Protein AF-A0A6J5US35-F1 (afdb_monomer)

Sequence (450 aa):
MEDTLLTSQGQTNTIWAGNILNIHDVPNIWHIPLLLRNQNAHHSILQQLNLLSIAMPPELRDWTKMAETYDNLTNSVRIAMVGKYVGFTDSYLSVVKALLHACVACSLKPSIDWIAASDLEDDSAKLTPEAHAAAWETLKNSACVLVPGGFGDRGVKGMILAAKYARENNVPYLGICLGMQISVIEFARSVWSLERADSTEFDEHTPNPVVVFMPEGSRTHMGRTMRLGCRRTLFQTPDCITSKLYHNSEYVDERHRHRYEVNPDVIGILEEAGLKFVGKDDSGRRMEILELPSHPFYIGVQFHPEFKSRPGKPSALFLGLILAATGQLETYLDQHPNTTRDINEVHGGGCSTVQFEDGENGSLIEGQLTLKVILIIIAMMMMTSKALEKVGDNPQFHHEASSEDTAFSCPRQCPTQQLPCSTTPIRMMMMTITINSFLDIFIIISIVNN

pLDDT: mean 75.76, std 27.58, range [21.45, 98.94]

Structure (mmCIF, N/CA/C/O backbone):
data_AF-A0A6J5US35-F1
#
_entry.id   AF-A0A6J5US35-F1
#
loop_
_atom_site.group_PDB
_atom_site.id
_atom_site.type_symbol
_atom_site.label_atom_id
_atom_site.label_alt_id
_atom_site.label_comp_id
_atom_site.label_asym_id
_atom_site.label_entity_id
_atom_site.label_seq_id
_atom_site.pdbx_PDB_ins_code
_atom_site.Cartn_x
_atom_site.Cartn_y
_atom_site.Cartn_z
_atom_site.occupancy
_atom_site.B_iso_or_equiv
_atom_site.auth_seq_id
_atom_site.auth_comp_id
_atom_site.auth_asym_id
_atom_site.auth_atom_id
_atom_site.pdbx_PDB_model_num
ATOM 1 N N . MET A 1 1 ? 40.992 -0.095 -33.911 1.00 35.97 1 MET A N 1
ATOM 2 C CA . MET A 1 1 ? 40.989 -0.934 -32.698 1.00 35.97 1 MET A CA 1
ATOM 3 C C . MET A 1 1 ? 42.126 -0.416 -31.853 1.00 35.97 1 MET A C 1
ATOM 5 O O . MET A 1 1 ? 43.268 -0.723 -32.157 1.00 35.97 1 MET A O 1
ATOM 9 N N . GLU A 1 2 ? 41.816 0.473 -30.918 1.00 38.66 2 GLU A N 1
ATOM 10 C CA . GLU A 1 2 ? 42.794 1.046 -29.995 1.00 38.66 2 GLU A CA 1
ATOM 11 C C . GLU A 1 2 ? 42.376 0.623 -28.590 1.00 38.66 2 GLU A C 1
ATOM 13 O O . GLU A 1 2 ? 41.254 0.903 -28.159 1.00 38.66 2 GLU A O 1
ATOM 18 N N . ASP A 1 3 ? 43.257 -0.099 -27.902 1.00 43.53 3 ASP A N 1
ATOM 19 C CA . ASP A 1 3 ? 43.088 -0.386 -26.483 1.00 43.53 3 ASP A CA 1
ATOM 20 C C . ASP A 1 3 ? 43.267 0.917 -25.706 1.00 43.53 3 ASP A C 1
ATOM 22 O O . ASP A 1 3 ? 44.240 1.646 -25.907 1.00 43.53 3 ASP A O 1
ATOM 26 N N . THR A 1 4 ? 42.321 1.236 -24.824 1.00 49.06 4 THR A N 1
ATOM 27 C CA . THR A 1 4 ? 42.401 2.458 -24.021 1.00 49.06 4 THR A CA 1
ATOM 28 C C . THR A 1 4 ? 42.999 2.111 -22.668 1.00 49.06 4 THR A C 1
ATOM 30 O O . THR A 1 4 ? 42.401 1.385 -21.875 1.00 49.06 4 THR A O 1
ATOM 33 N N . LEU A 1 5 ? 44.190 2.640 -22.390 1.00 47.94 5 LEU A N 1
ATOM 34 C CA . LEU A 1 5 ? 44.811 2.531 -21.074 1.00 47.94 5 LEU A CA 1
ATOM 35 C C . LEU A 1 5 ? 44.010 3.356 -20.061 1.00 47.94 5 LEU A C 1
ATOM 37 O O . LEU A 1 5 ? 44.115 4.581 -20.025 1.00 47.94 5 LEU A O 1
ATOM 41 N N . LEU A 1 6 ? 43.227 2.675 -19.223 1.00 50.19 6 LEU A N 1
ATOM 42 C CA . LEU A 1 6 ? 42.591 3.279 -18.058 1.00 50.19 6 LEU A CA 1
ATOM 43 C C . LEU A 1 6 ? 43.463 3.078 -16.817 1.00 50.19 6 LEU A C 1
ATOM 45 O O . LEU A 1 6 ? 43.658 1.962 -16.336 1.00 50.19 6 LEU A O 1
ATOM 49 N N . THR A 1 7 ? 43.965 4.188 -16.282 1.00 44.38 7 THR A N 1
ATOM 50 C CA . THR A 1 7 ? 44.713 4.238 -15.025 1.00 44.38 7 THR A CA 1
ATOM 51 C C . THR A 1 7 ? 43.779 4.620 -13.881 1.00 44.38 7 THR A C 1
ATOM 53 O O . THR A 1 7 ? 43.407 5.782 -13.736 1.00 44.38 7 THR A O 1
ATOM 56 N N . SER A 1 8 ? 43.451 3.663 -13.012 1.00 44.19 8 SER A N 1
ATOM 57 C CA . SER A 1 8 ? 42.779 3.932 -11.735 1.00 44.19 8 SER A CA 1
ATOM 58 C C . SER A 1 8 ? 43.584 3.331 -10.585 1.00 44.19 8 SER A C 1
ATOM 60 O O . SER A 1 8 ? 43.904 2.146 -10.612 1.00 44.19 8 SER A O 1
ATOM 62 N N . GLN A 1 9 ? 43.912 4.144 -9.576 1.00 37.94 9 GLN A N 1
ATOM 63 C CA . GLN A 1 9 ? 44.586 3.717 -8.336 1.00 37.94 9 GLN A CA 1
ATOM 64 C C . GLN A 1 9 ? 45.870 2.876 -8.533 1.00 37.94 9 GLN A C 1
ATOM 66 O O . GLN A 1 9 ? 46.110 1.901 -7.828 1.00 37.94 9 GLN A O 1
ATOM 71 N N . GLY A 1 10 ? 46.731 3.268 -9.478 1.00 42.53 10 GLY A N 1
ATOM 72 C CA . GLY A 1 10 ? 48.079 2.696 -9.616 1.00 42.53 10 GLY A CA 1
ATOM 73 C C . GLY A 1 10 ? 48.163 1.311 -10.268 1.00 42.53 10 GLY A C 1
ATOM 74 O O . GLY A 1 10 ? 49.270 0.805 -10.433 1.00 42.53 10 GLY A O 1
ATOM 75 N N . GLN A 1 11 ? 47.042 0.723 -10.694 1.00 42.03 11 GLN A N 1
ATOM 76 C CA . GLN A 1 11 ? 47.032 -0.445 -11.577 1.00 42.03 11 GLN A CA 1
ATOM 77 C C . GLN A 1 11 ? 46.700 -0.024 -13.013 1.00 42.03 11 GLN A C 1
ATOM 79 O O . GLN A 1 11 ? 45.690 0.632 -13.271 1.00 42.03 11 GLN A O 1
ATOM 84 N N . THR A 1 12 ? 47.564 -0.405 -13.954 1.00 48.97 12 THR A N 1
ATOM 85 C CA . THR A 1 12 ? 47.324 -0.288 -15.397 1.00 48.97 12 THR A CA 1
ATOM 86 C C . THR A 1 12 ? 46.662 -1.565 -15.897 1.00 48.97 12 THR A C 1
ATOM 88 O O . THR A 1 12 ? 47.347 -2.563 -16.123 1.00 48.97 12 THR A O 1
ATOM 91 N N . ASN A 1 13 ? 45.345 -1.533 -16.091 1.00 55.00 13 ASN A N 1
ATOM 92 C CA . ASN A 1 13 ? 44.618 -2.630 -16.723 1.00 55.00 13 ASN A CA 1
ATOM 93 C C . ASN A 1 13 ? 44.369 -2.282 -18.198 1.00 55.00 13 ASN A C 1
ATOM 95 O O . ASN A 1 13 ? 43.709 -1.289 -18.503 1.00 55.00 13 ASN A O 1
ATOM 99 N N . THR A 1 14 ? 44.905 -3.088 -19.119 1.00 61.53 14 THR A N 1
ATOM 100 C CA . THR A 1 14 ? 44.643 -2.942 -20.559 1.00 61.53 14 THR A CA 1
ATOM 101 C C . THR A 1 14 ? 43.224 -3.405 -20.853 1.00 61.53 14 THR A C 1
ATOM 103 O O . THR A 1 14 ? 42.916 -4.587 -20.706 1.00 61.53 14 THR A O 1
ATOM 106 N N . ILE A 1 15 ? 42.349 -2.476 -21.235 1.00 66.81 15 ILE A N 1
ATOM 107 C CA . ILE A 1 15 ? 40.927 -2.746 -21.453 1.00 66.81 15 ILE A CA 1
ATOM 108 C C . ILE A 1 15 ? 40.530 -2.217 -22.827 1.00 66.81 15 ILE A C 1
ATOM 110 O O . ILE A 1 15 ? 40.882 -1.105 -23.226 1.00 66.81 15 ILE A O 1
ATOM 114 N N . TRP A 1 16 ? 39.777 -3.039 -23.553 1.00 70.69 16 TRP A N 1
ATOM 115 C CA . TRP A 1 16 ? 39.231 -2.672 -24.851 1.00 70.69 16 TRP A CA 1
ATOM 116 C C . TRP A 1 16 ? 38.322 -1.453 -24.710 1.00 70.69 16 TRP A C 1
ATOM 118 O O . TRP A 1 16 ? 37.418 -1.451 -23.876 1.00 70.69 16 TRP A O 1
ATOM 128 N N . ALA A 1 17 ? 38.513 -0.439 -25.559 1.00 74.31 17 ALA A N 1
ATOM 129 C CA . ALA A 1 17 ? 37.742 0.806 -25.492 1.00 74.31 17 ALA A CA 1
ATOM 130 C C . ALA A 1 17 ? 36.216 0.569 -25.516 1.00 74.31 17 ALA A C 1
ATOM 132 O O . ALA A 1 17 ? 35.469 1.218 -24.792 1.00 74.31 17 ALA A O 1
ATOM 133 N N . GLY A 1 18 ? 35.760 -0.424 -26.292 1.00 73.06 18 GLY A N 1
ATOM 134 C CA . GLY A 1 18 ? 34.351 -0.834 -26.381 1.00 73.06 18 GLY A CA 1
ATOM 135 C C . GLY A 1 18 ? 33.775 -1.526 -25.135 1.00 73.06 18 GLY A C 1
ATOM 136 O O . GLY A 1 18 ? 32.575 -1.795 -25.101 1.00 73.06 18 GLY A O 1
ATOM 137 N N . ASN A 1 19 ? 34.591 -1.808 -24.114 1.00 78.06 19 ASN A N 1
ATOM 138 C CA . ASN A 1 19 ? 34.159 -2.337 -22.814 1.00 78.06 19 ASN A CA 1
ATOM 139 C C . ASN A 1 19 ? 34.068 -1.239 -21.729 1.00 78.06 19 ASN A C 1
ATOM 141 O O . ASN A 1 19 ? 33.775 -1.544 -20.569 1.00 78.06 19 ASN A O 1
ATOM 145 N N . ILE A 1 20 ? 34.333 0.024 -22.082 1.00 81.81 20 ILE A N 1
ATOM 146 C CA . ILE A 1 20 ? 34.208 1.182 -21.191 1.00 81.81 20 ILE A CA 1
ATOM 147 C C . ILE A 1 20 ? 32.837 1.819 -21.436 1.00 81.81 20 ILE A C 1
ATOM 149 O O . ILE A 1 20 ? 32.570 2.338 -22.517 1.00 81.81 20 ILE A O 1
ATOM 153 N N . LEU A 1 21 ? 31.964 1.778 -20.431 1.00 81.06 21 LEU A N 1
ATOM 154 C CA . LEU A 1 21 ? 30.605 2.314 -20.493 1.00 81.06 21 LEU A CA 1
ATOM 155 C C . LEU A 1 21 ? 30.499 3.569 -19.622 1.00 81.06 21 LEU A C 1
ATOM 157 O O . LEU A 1 21 ? 30.818 3.534 -18.434 1.00 81.06 21 LEU A O 1
ATOM 161 N N . ASN A 1 22 ? 30.027 4.670 -20.200 1.00 84.12 22 ASN A N 1
ATOM 162 C CA . ASN A 1 22 ? 29.741 5.916 -19.497 1.00 84.12 22 ASN A CA 1
ATOM 163 C C . ASN A 1 22 ? 28.271 5.927 -19.052 1.00 84.12 22 ASN A C 1
ATOM 165 O O . ASN A 1 22 ? 27.361 5.906 -19.885 1.00 84.12 22 ASN A O 1
ATOM 169 N N . ILE A 1 23 ? 28.035 5.951 -17.742 1.00 85.19 23 ILE A N 1
ATOM 170 C CA . ILE A 1 23 ? 26.695 6.055 -17.165 1.00 85.19 23 ILE A CA 1
ATOM 171 C C . ILE A 1 23 ? 26.593 7.394 -16.436 1.00 85.19 23 ILE A C 1
ATOM 173 O O . ILE A 1 23 ? 27.229 7.599 -15.404 1.00 85.19 23 ILE A O 1
ATOM 177 N N . HIS A 1 24 ? 25.795 8.295 -17.001 1.00 84.75 24 HIS A N 1
ATOM 178 C CA . HIS A 1 24 ? 25.421 9.575 -16.406 1.00 84.75 24 HIS A CA 1
ATOM 179 C C . HIS A 1 24 ? 24.017 9.493 -15.799 1.00 84.75 24 HIS A C 1
ATOM 181 O O . HIS A 1 24 ? 23.247 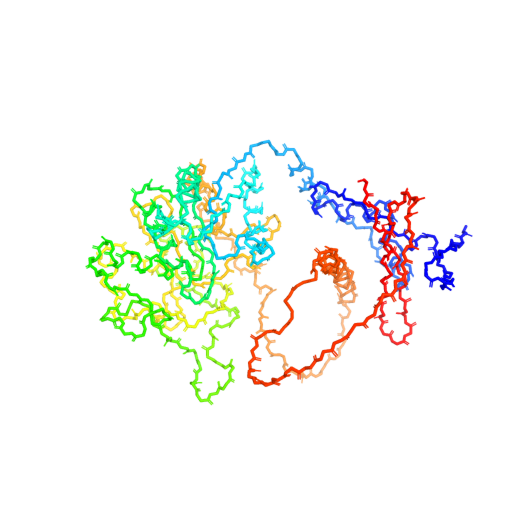8.578 -16.111 1.00 84.75 24 HIS A O 1
ATOM 187 N N . ASP A 1 25 ? 23.675 10.473 -14.966 1.00 84.81 25 ASP A N 1
ATOM 188 C CA . ASP A 1 25 ? 22.345 10.581 -14.373 1.00 84.81 25 ASP A CA 1
ATOM 189 C C . ASP A 1 25 ? 21.269 10.785 -15.447 1.00 84.81 25 ASP A C 1
ATOM 191 O O . ASP A 1 25 ? 21.336 11.697 -16.272 1.00 84.81 25 ASP A O 1
ATOM 195 N N . VAL A 1 26 ? 20.257 9.916 -15.431 1.00 85.88 26 VAL A N 1
ATOM 196 C CA . VAL A 1 26 ? 19.133 9.935 -16.375 1.00 85.88 26 VAL A CA 1
ATOM 197 C C . VAL A 1 26 ? 17.841 10.394 -15.686 1.00 85.88 26 VAL A C 1
ATOM 199 O O . VAL A 1 26 ? 17.637 10.062 -14.516 1.00 85.88 26 VAL A O 1
ATOM 202 N N . PRO A 1 27 ? 16.910 11.074 -16.392 1.00 83.62 27 PRO A N 1
ATOM 203 C CA . PRO A 1 27 ? 15.673 11.597 -15.791 1.00 83.62 27 PRO A CA 1
ATOM 204 C C . PRO A 1 27 ? 14.803 10.535 -15.106 1.00 83.62 27 PRO A C 1
ATOM 206 O O . PRO A 1 27 ? 14.082 10.820 -14.149 1.00 83.62 27 PRO A O 1
ATOM 209 N N . ASN A 1 28 ? 14.861 9.295 -15.598 1.00 85.62 28 ASN A N 1
ATOM 210 C CA . ASN A 1 28 ? 14.192 8.149 -15.004 1.00 85.62 28 ASN A CA 1
ATOM 211 C C . ASN A 1 28 ? 14.919 6.834 -15.350 1.00 85.62 28 ASN A C 1
ATOM 213 O O . ASN A 1 28 ? 15.593 6.723 -16.373 1.00 85.62 28 ASN A O 1
ATOM 217 N N . ILE A 1 29 ? 14.756 5.811 -14.504 1.00 85.88 29 ILE A N 1
ATOM 218 C CA . ILE A 1 29 ? 15.486 4.531 -14.608 1.00 85.88 29 ILE A CA 1
ATOM 219 C C . ILE A 1 29 ? 15.207 3.747 -15.906 1.00 85.88 29 ILE A C 1
ATOM 221 O O . ILE A 1 29 ? 16.006 2.891 -16.287 1.00 85.88 29 ILE A O 1
ATOM 225 N N . TRP A 1 30 ? 14.108 4.030 -16.612 1.00 89.19 30 TRP A N 1
ATOM 226 C CA . TRP A 1 30 ? 13.753 3.344 -17.858 1.00 89.19 30 TRP A CA 1
ATOM 227 C C . TRP A 1 30 ? 14.603 3.797 -19.058 1.00 89.19 30 TRP A C 1
ATOM 229 O O . TRP A 1 30 ? 14.647 3.091 -20.064 1.00 89.19 30 TRP A O 1
ATOM 239 N N . HIS A 1 31 ? 15.375 4.882 -18.920 1.00 89.69 31 HIS A N 1
ATOM 240 C CA . HIS A 1 31 ? 16.415 5.273 -19.882 1.00 89.69 31 HIS A CA 1
ATOM 241 C C . HIS A 1 31 ? 17.676 4.401 -19.838 1.00 89.69 31 HIS A C 1
ATOM 243 O O . HIS A 1 31 ? 18.391 4.333 -20.837 1.00 89.69 31 HIS A O 1
ATOM 249 N N . ILE A 1 32 ? 17.967 3.705 -18.730 1.00 89.62 32 ILE A N 1
ATOM 250 C CA . ILE A 1 32 ? 19.232 2.957 -18.569 1.00 89.62 32 ILE A CA 1
ATOM 251 C C . ILE A 1 32 ? 19.455 1.906 -19.681 1.00 89.62 32 ILE A C 1
ATOM 253 O O . ILE A 1 32 ? 20.545 1.891 -20.259 1.00 89.62 32 ILE A O 1
ATOM 257 N N . PRO A 1 33 ? 18.467 1.075 -20.083 1.00 88.69 33 PRO A N 1
ATOM 258 C CA . PRO A 1 33 ? 18.641 0.159 -21.216 1.00 88.69 33 PRO A CA 1
ATOM 259 C C . PRO A 1 33 ? 18.901 0.868 -22.553 1.00 88.69 33 PRO A C 1
ATOM 261 O O . PRO A 1 33 ? 19.634 0.343 -23.392 1.00 88.69 33 PRO A O 1
ATOM 264 N N . LEU A 1 34 ? 18.344 2.067 -22.752 1.00 89.25 34 LEU A N 1
ATOM 265 C CA . LEU A 1 34 ? 18.547 2.869 -23.963 1.00 89.25 34 LEU A CA 1
ATOM 266 C C . LEU A 1 34 ? 19.975 3.427 -24.007 1.00 89.25 34 LEU A C 1
ATOM 268 O O . LEU A 1 34 ? 20.646 3.317 -25.032 1.00 89.25 34 LEU A O 1
ATOM 272 N N . LEU A 1 35 ? 20.461 3.946 -22.876 1.00 90.19 35 LEU A N 1
ATOM 273 C CA . LEU A 1 35 ? 21.828 4.437 -22.699 1.00 90.19 35 LEU A CA 1
ATOM 274 C C . LEU A 1 35 ? 22.873 3.331 -22.931 1.00 90.19 35 LEU A C 1
ATOM 276 O O . LEU A 1 35 ? 23.869 3.553 -23.622 1.00 90.19 35 LEU A O 1
ATOM 280 N N . LEU A 1 36 ? 22.619 2.124 -22.414 1.00 88.94 36 LEU A N 1
ATOM 281 C CA . LEU A 1 36 ? 23.463 0.942 -22.630 1.00 88.94 36 LEU A CA 1
ATOM 282 C C . LEU A 1 36 ? 23.429 0.456 -24.089 1.00 88.94 36 LEU A C 1
ATOM 284 O O . LEU A 1 36 ? 24.468 0.092 -24.645 1.00 88.94 36 LEU A O 1
ATOM 288 N N . ARG A 1 37 ? 22.258 0.474 -24.745 1.00 87.75 37 ARG A N 1
ATOM 289 C CA . ARG A 1 37 ? 22.141 0.151 -26.178 1.00 87.75 37 ARG A CA 1
ATOM 290 C C . ARG A 1 37 ? 22.945 1.131 -27.028 1.00 87.75 37 ARG A C 1
ATOM 292 O O . ARG A 1 37 ? 23.696 0.683 -27.887 1.00 87.75 37 ARG A O 1
ATOM 299 N N . ASN A 1 38 ? 22.805 2.434 -26.781 1.00 89.38 38 ASN A N 1
ATOM 300 C CA . ASN A 1 38 ? 23.451 3.489 -27.568 1.00 89.38 38 ASN A CA 1
ATOM 301 C C . ASN A 1 38 ? 24.992 3.437 -27.493 1.00 89.38 38 ASN A C 1
ATOM 303 O O . ASN A 1 38 ? 25.661 3.905 -28.407 1.00 89.38 38 ASN A O 1
ATOM 307 N N . GLN A 1 39 ? 25.549 2.829 -26.441 1.00 88.12 39 GLN A N 1
ATOM 308 C CA . GLN A 1 39 ? 26.989 2.584 -26.270 1.00 88.12 39 GLN A CA 1
ATOM 309 C C . GLN A 1 39 ? 27.431 1.181 -26.715 1.00 88.12 39 GLN A C 1
ATOM 311 O O . GLN A 1 39 ? 28.538 0.752 -26.410 1.00 88.12 39 GLN A O 1
ATOM 316 N N . ASN A 1 40 ? 26.571 0.439 -27.420 1.00 87.12 40 ASN A N 1
ATOM 317 C CA . ASN A 1 40 ? 26.832 -0.923 -27.891 1.00 87.12 40 ASN A CA 1
ATOM 318 C C . ASN A 1 40 ? 27.191 -1.937 -26.786 1.00 87.12 40 ASN A C 1
ATOM 320 O O . ASN A 1 40 ? 27.721 -3.001 -27.094 1.00 87.12 40 ASN A O 1
ATOM 324 N N . ALA A 1 41 ? 26.821 -1.689 -25.521 1.00 86.00 41 ALA A N 1
ATOM 325 C CA . ALA A 1 41 ? 27.136 -2.579 -24.394 1.00 86.00 41 ALA A CA 1
ATOM 326 C C . ALA A 1 41 ? 26.675 -4.028 -24.636 1.00 86.00 41 ALA A C 1
ATOM 328 O O . ALA A 1 41 ? 27.374 -4.985 -24.313 1.00 86.00 41 ALA A O 1
ATOM 329 N N . HIS A 1 42 ? 25.508 -4.183 -25.268 1.00 82.44 42 HIS A N 1
ATOM 330 C CA . HIS A 1 42 ? 24.973 -5.468 -25.709 1.00 82.44 42 HIS A CA 1
ATOM 331 C C . HIS A 1 42 ? 25.902 -6.189 -26.702 1.00 82.44 42 HIS A C 1
ATOM 333 O O . HIS A 1 42 ? 26.129 -7.383 -26.548 1.00 82.44 42 HIS A O 1
ATOM 339 N N . HIS A 1 43 ? 26.480 -5.483 -27.679 1.00 84.19 43 HIS A N 1
ATOM 340 C CA . HIS A 1 43 ? 27.430 -6.053 -28.635 1.00 84.19 43 HIS A CA 1
ATOM 341 C C . HIS A 1 43 ? 28.715 -6.502 -27.932 1.00 84.19 43 HIS A C 1
ATOM 343 O O . HIS A 1 43 ? 29.139 -7.636 -28.131 1.00 84.19 43 HIS A O 1
ATOM 349 N N . SER A 1 44 ? 29.278 -5.668 -27.051 1.00 83.31 44 SER A N 1
ATOM 350 C CA . SER A 1 44 ? 30.484 -6.007 -26.285 1.00 83.31 44 SER A CA 1
ATOM 351 C C . SER A 1 44 ? 30.265 -7.243 -25.403 1.00 83.31 44 SER A C 1
ATOM 353 O O . SER A 1 44 ? 31.071 -8.169 -25.436 1.00 83.31 44 SER A O 1
ATOM 355 N N . ILE A 1 45 ? 29.135 -7.329 -24.687 1.00 83.00 45 ILE A N 1
ATOM 356 C CA . ILE A 1 45 ? 28.760 -8.514 -23.891 1.00 83.00 45 ILE A CA 1
ATOM 357 C C . ILE A 1 45 ? 28.634 -9.765 -24.778 1.00 83.00 45 ILE A C 1
ATOM 359 O O . ILE A 1 45 ? 29.180 -10.817 -24.448 1.00 83.00 45 ILE A O 1
ATOM 363 N N . LEU A 1 46 ? 27.945 -9.661 -25.918 1.00 83.94 46 LEU A N 1
ATOM 364 C CA . LEU A 1 46 ? 27.761 -10.777 -26.851 1.00 83.94 46 LEU A CA 1
ATOM 365 C C . LEU A 1 46 ? 29.074 -11.227 -27.505 1.00 83.94 46 LEU A C 1
ATOM 367 O O . LEU A 1 46 ? 29.234 -12.418 -27.768 1.00 83.94 46 LEU A O 1
ATOM 371 N N . GLN A 1 47 ? 30.007 -10.305 -27.750 1.00 83.94 47 GLN A N 1
ATOM 372 C CA . GLN A 1 47 ? 31.335 -10.609 -28.275 1.00 83.94 47 GLN A CA 1
ATOM 373 C C . GLN A 1 47 ? 32.158 -11.401 -27.256 1.00 83.94 47 GLN A C 1
ATOM 375 O O . GLN A 1 47 ? 32.680 -12.457 -27.600 1.00 83.94 47 GLN A O 1
ATOM 380 N N . GLN A 1 48 ? 32.213 -10.944 -25.999 1.00 81.81 48 GLN A N 1
ATOM 381 C CA . GLN A 1 48 ? 32.937 -11.642 -24.926 1.00 81.81 48 GLN A CA 1
ATOM 382 C C . GLN A 1 48 ? 32.369 -13.047 -24.668 1.00 81.81 48 GLN A C 1
ATOM 384 O O . GLN A 1 48 ? 33.119 -13.987 -24.427 1.00 81.81 48 GLN A O 1
ATOM 389 N N . LEU A 1 49 ? 31.046 -13.215 -24.778 1.00 83.25 49 LEU A N 1
ATOM 390 C CA . LEU A 1 49 ? 30.369 -14.506 -24.618 1.00 83.25 49 LEU A CA 1
ATOM 391 C C . LEU A 1 49 ? 30.414 -15.414 -25.868 1.00 83.25 49 LEU A C 1
ATOM 393 O O . LEU A 1 49 ? 29.893 -16.525 -25.814 1.00 83.25 49 LEU A O 1
ATOM 397 N N . ASN A 1 50 ? 31.001 -14.972 -26.989 1.00 84.50 50 ASN A N 1
ATOM 398 C CA . ASN A 1 50 ? 30.965 -15.657 -28.294 1.00 84.50 50 ASN A CA 1
ATOM 399 C C . ASN A 1 50 ? 29.540 -15.947 -28.830 1.00 84.50 50 ASN A C 1
ATOM 401 O O . ASN A 1 50 ? 29.305 -16.941 -29.514 1.00 84.50 50 ASN A O 1
ATOM 405 N N . LEU A 1 51 ? 28.580 -15.059 -28.549 1.00 86.38 51 LEU A N 1
ATOM 406 C CA . LEU A 1 51 ? 27.157 -15.209 -28.900 1.00 86.38 51 LEU A CA 1
ATOM 407 C C . LEU A 1 51 ? 26.709 -14.375 -30.112 1.00 86.38 51 LEU A C 1
ATOM 409 O O . LEU A 1 51 ? 25.550 -14.464 -30.517 1.00 86.38 51 LEU A O 1
ATOM 413 N N . LEU A 1 52 ? 27.598 -13.571 -30.707 1.00 82.88 52 LEU A N 1
ATOM 414 C CA . LEU A 1 52 ? 27.275 -12.691 -31.844 1.00 82.88 52 LEU A CA 1
ATOM 415 C C . LEU A 1 52 ? 26.671 -13.420 -33.058 1.00 82.88 52 LEU A C 1
ATOM 417 O O . LEU A 1 52 ? 25.943 -12.805 -33.828 1.00 82.88 52 LEU A O 1
ATOM 421 N N . SER A 1 53 ? 26.962 -14.710 -33.238 1.00 81.94 53 SER A N 1
ATOM 422 C CA . SER A 1 53 ? 26.446 -15.527 -34.344 1.00 81.94 53 SER A CA 1
ATOM 423 C C . SER A 1 53 ? 24.989 -15.972 -34.175 1.00 81.94 53 SER A C 1
ATOM 425 O O . SER A 1 53 ? 24.370 -16.363 -35.163 1.00 81.94 53 SER A O 1
ATOM 427 N N . ILE A 1 54 ? 24.444 -15.929 -32.953 1.00 81.56 54 ILE A N 1
ATOM 428 C CA . ILE A 1 54 ? 23.083 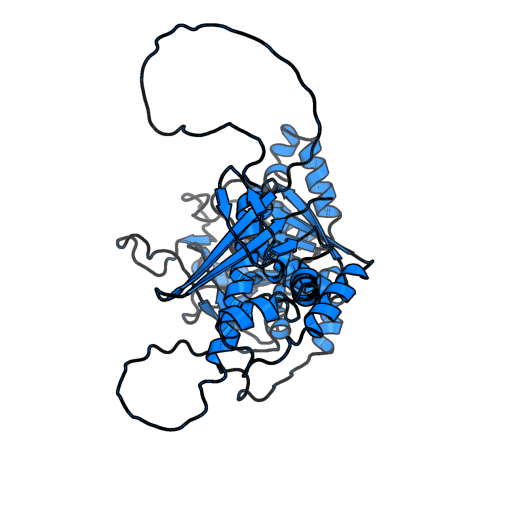-16.403 -32.635 1.00 81.56 54 ILE A CA 1
ATOM 429 C C . ILE A 1 54 ? 22.182 -15.324 -32.021 1.00 81.56 54 ILE A C 1
ATOM 431 O O . ILE A 1 54 ? 20.975 -15.523 -31.897 1.00 81.56 54 ILE A O 1
ATOM 435 N N . ALA A 1 55 ? 22.752 -14.196 -31.599 1.00 78.56 55 ALA A N 1
ATOM 436 C CA . ALA A 1 55 ? 22.029 -13.148 -30.896 1.00 78.56 55 ALA A CA 1
ATOM 437 C C . ALA A 1 55 ? 21.462 -12.078 -31.838 1.00 78.56 55 ALA A C 1
ATOM 439 O O . ALA A 1 55 ? 22.139 -11.575 -32.732 1.00 78.56 55 ALA A O 1
ATOM 440 N N . MET A 1 56 ? 20.219 -11.680 -31.571 1.00 78.62 56 MET A N 1
ATOM 441 C CA . MET A 1 56 ? 19.549 -10.574 -32.255 1.00 78.62 56 MET A CA 1
ATOM 442 C C . MET A 1 56 ? 19.774 -9.242 -31.514 1.00 78.62 56 MET A C 1
ATOM 444 O O . MET A 1 56 ? 20.002 -9.252 -30.300 1.00 78.62 56 MET A O 1
ATOM 448 N N . PRO A 1 57 ? 19.666 -8.086 -32.199 1.00 76.06 57 PRO A N 1
ATOM 449 C CA . PRO A 1 57 ? 19.662 -6.778 -31.545 1.00 76.06 57 PRO A CA 1
ATOM 450 C C . PRO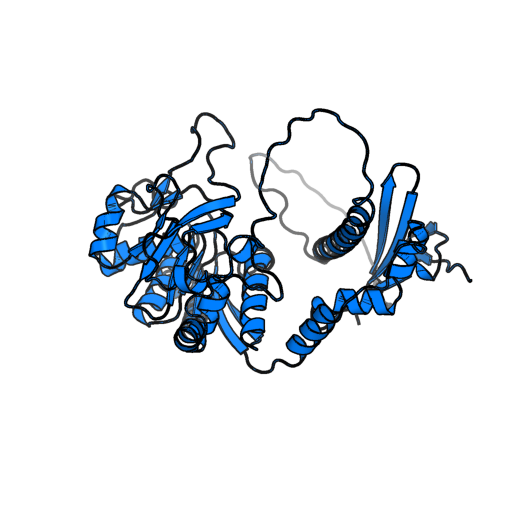 A 1 57 ? 18.562 -6.667 -30.470 1.00 76.06 57 PRO A C 1
ATOM 452 O O . PRO A 1 57 ? 17.479 -7.231 -30.649 1.00 76.06 57 PRO A O 1
ATOM 455 N N . PRO A 1 58 ? 18.797 -5.933 -29.366 1.00 81.06 58 PRO A N 1
ATOM 456 C CA . PRO A 1 58 ? 17.834 -5.823 -28.277 1.00 81.06 58 PRO A CA 1
ATOM 457 C C . PRO A 1 58 ? 16.585 -5.036 -28.700 1.00 81.06 58 PRO A C 1
ATOM 459 O O . PRO A 1 58 ? 16.664 -3.868 -29.086 1.00 81.06 58 PRO A O 1
ATOM 462 N N . GLU A 1 59 ? 15.420 -5.669 -28.564 1.00 85.06 59 GLU A N 1
ATOM 463 C CA . GLU A 1 59 ? 14.116 -5.016 -28.692 1.00 85.06 59 GLU A CA 1
ATOM 464 C C . GLU A 1 59 ? 13.874 -4.143 -27.448 1.00 85.06 59 GLU A C 1
ATOM 466 O O . GLU A 1 59 ? 13.868 -4.656 -26.329 1.00 85.06 59 GLU A O 1
ATOM 471 N N . LEU A 1 60 ? 13.721 -2.827 -27.631 1.00 87.50 60 LEU A N 1
ATOM 472 C CA . LEU A 1 60 ? 13.530 -1.865 -26.536 1.00 87.50 60 LEU A CA 1
ATOM 473 C C . LEU A 1 60 ? 12.360 -0.888 -26.776 1.00 87.50 60 LEU A C 1
ATOM 475 O O . LEU A 1 60 ? 12.315 0.150 -26.117 1.00 87.50 60 LEU A O 1
ATOM 479 N N . ARG A 1 61 ? 11.409 -1.175 -27.681 1.00 89.62 61 ARG A N 1
ATOM 480 C CA . ARG A 1 61 ? 10.291 -0.249 -27.977 1.00 89.62 61 ARG A CA 1
ATOM 481 C C . ARG A 1 61 ? 9.461 0.066 -26.735 1.00 89.62 61 ARG A C 1
ATOM 483 O O . ARG A 1 61 ? 9.155 1.232 -26.496 1.00 89.62 61 ARG A O 1
ATOM 490 N N . ASP A 1 62 ? 9.159 -0.943 -25.921 1.00 86.06 62 ASP A N 1
ATOM 491 C CA . ASP A 1 62 ? 8.389 -0.754 -24.686 1.00 86.06 62 ASP A CA 1
ATOM 492 C C . ASP A 1 62 ? 9.160 0.067 -23.642 1.00 86.06 62 ASP A C 1
ATOM 494 O O . ASP A 1 62 ? 8.569 0.907 -22.966 1.00 86.06 62 ASP A O 1
ATOM 498 N N . TRP A 1 63 ? 10.484 -0.106 -23.552 1.00 87.94 63 TRP A N 1
ATOM 499 C CA . TRP A 1 63 ? 11.346 0.696 -22.674 1.00 87.94 63 TRP A CA 1
ATOM 500 C C . TRP A 1 63 ? 11.419 2.156 -23.128 1.00 87.94 63 TRP A C 1
ATOM 502 O O . TRP A 1 63 ? 11.249 3.050 -22.303 1.00 87.94 63 TRP A O 1
ATOM 512 N N . THR A 1 64 ? 11.601 2.400 -24.431 1.00 90.25 64 THR A N 1
ATOM 513 C CA . THR A 1 64 ? 11.566 3.746 -25.026 1.00 90.25 64 THR A CA 1
ATOM 514 C C . THR A 1 64 ? 10.235 4.431 -24.743 1.00 90.25 64 THR A C 1
ATOM 516 O O . THR A 1 64 ? 10.222 5.488 -24.117 1.00 90.25 64 THR A O 1
ATOM 519 N N . LYS A 1 65 ? 9.114 3.785 -25.091 1.00 91.06 65 LYS A N 1
ATOM 520 C CA . LYS A 1 65 ? 7.771 4.322 -24.850 1.00 91.06 65 LYS A CA 1
ATOM 521 C C . LYS A 1 65 ? 7.553 4.671 -23.377 1.00 91.06 65 LYS A C 1
ATOM 523 O O . LYS A 1 65 ? 6.967 5.703 -23.074 1.00 91.06 65 LYS A O 1
ATOM 528 N N . MET A 1 66 ? 7.998 3.817 -22.460 1.00 89.31 66 MET A N 1
ATOM 529 C CA . MET A 1 66 ? 7.804 3.994 -21.021 1.00 89.31 66 MET A CA 1
ATOM 530 C C . MET A 1 66 ? 8.646 5.138 -20.443 1.00 89.31 66 MET A C 1
ATOM 532 O O . MET A 1 66 ? 8.127 5.935 -19.662 1.00 89.31 66 MET A O 1
ATOM 536 N N . ALA A 1 67 ? 9.909 5.252 -20.864 1.00 90.88 67 ALA A N 1
ATOM 537 C CA . ALA A 1 67 ? 10.794 6.348 -20.481 1.00 90.88 67 ALA A CA 1
ATOM 538 C C . ALA A 1 67 ? 10.262 7.701 -20.991 1.00 90.88 67 ALA A C 1
ATOM 540 O O . ALA A 1 67 ? 10.096 8.629 -20.203 1.00 90.88 67 ALA A O 1
ATOM 541 N N . GLU A 1 68 ? 9.904 7.777 -22.277 1.00 92.06 68 GLU A N 1
ATOM 542 C CA . GLU A 1 68 ? 9.338 8.978 -22.906 1.00 92.06 68 GLU A CA 1
ATOM 543 C C . GLU A 1 68 ? 7.972 9.355 -22.318 1.00 92.06 68 GLU A C 1
ATOM 545 O O . GLU A 1 68 ? 7.700 10.534 -22.098 1.00 92.06 68 GLU A O 1
ATOM 550 N N . THR A 1 69 ? 7.109 8.373 -22.024 1.00 90.75 69 THR A N 1
ATOM 551 C CA . THR A 1 69 ? 5.813 8.632 -21.374 1.00 90.75 69 THR A CA 1
ATOM 552 C C . THR A 1 69 ? 6.032 9.331 -20.038 1.00 90.75 69 THR A C 1
ATOM 554 O O . THR A 1 69 ? 5.408 10.358 -19.796 1.00 90.75 69 THR A O 1
ATOM 557 N N . TYR A 1 70 ? 6.936 8.813 -19.197 1.00 91.62 70 TYR A N 1
ATOM 558 C CA . TYR A 1 70 ? 7.201 9.363 -17.866 1.00 91.62 70 TYR A CA 1
ATOM 559 C C . TYR A 1 70 ? 7.713 10.802 -17.892 1.00 91.62 70 TYR A C 1
ATOM 561 O O . TYR A 1 70 ? 7.235 11.644 -17.124 1.00 91.62 70 TYR A O 1
ATOM 569 N N . ASP A 1 71 ? 8.669 11.090 -18.775 1.00 92.06 71 ASP A N 1
ATOM 570 C CA . ASP A 1 71 ? 9.263 12.421 -18.880 1.00 92.06 71 ASP A CA 1
ATOM 571 C C . ASP A 1 71 ? 8.192 13.466 -19.222 1.00 92.06 71 ASP A C 1
ATOM 573 O O . ASP A 1 71 ? 8.120 14.510 -18.568 1.00 92.06 71 ASP A O 1
ATOM 577 N N . ASN A 1 72 ? 7.288 13.120 -20.146 1.00 92.88 72 ASN A N 1
ATOM 578 C CA . ASN A 1 72 ? 6.198 13.972 -20.624 1.00 92.88 72 ASN A CA 1
ATOM 579 C C . ASN A 1 72 ? 4.989 14.098 -19.670 1.00 92.88 72 ASN A C 1
ATOM 581 O O . ASN A 1 72 ? 4.091 14.895 -19.947 1.00 92.88 72 ASN A O 1
ATOM 585 N N . LEU A 1 73 ? 4.924 13.362 -18.550 1.00 94.06 73 LEU A N 1
ATOM 586 C CA . LEU A 1 73 ? 3.821 13.522 -17.587 1.00 94.06 73 LEU A CA 1
ATOM 587 C C . LEU A 1 73 ? 3.899 14.883 -16.878 1.00 94.06 73 LEU A C 1
ATOM 589 O O . LEU A 1 73 ? 4.924 15.227 -16.290 1.00 94.06 73 LEU A O 1
ATOM 593 N N . THR A 1 74 ? 2.804 15.637 -16.878 1.00 93.50 74 THR A N 1
ATOM 594 C CA . THR A 1 74 ? 2.712 16.964 -16.238 1.00 93.50 74 THR A CA 1
ATOM 595 C C . THR A 1 74 ? 1.874 16.959 -14.962 1.00 93.50 74 THR A C 1
ATOM 597 O O . THR A 1 74 ? 2.218 17.640 -14.000 1.00 93.50 74 THR A O 1
ATOM 600 N N . ASN A 1 75 ? 0.796 16.174 -14.937 1.00 96.19 75 ASN A N 1
ATOM 601 C CA . ASN A 1 75 ? -0.110 16.064 -13.797 1.00 96.19 75 ASN A CA 1
ATOM 602 C C . ASN A 1 75 ? 0.476 15.165 -12.699 1.00 96.19 75 ASN A C 1
ATOM 604 O O . ASN A 1 75 ? 1.202 14.209 -12.986 1.00 96.19 75 ASN A O 1
ATOM 608 N N . SER A 1 76 ? 0.117 15.430 -11.444 1.00 96.94 76 SER A N 1
ATOM 609 C CA . SER A 1 76 ? 0.538 14.640 -10.284 1.00 96.94 76 SER A CA 1
ATOM 610 C C . SER A 1 76 ? -0.617 14.335 -9.329 1.00 96.94 76 SER A C 1
ATOM 612 O O . SER A 1 76 ? -1.687 14.936 -9.410 1.00 96.94 76 SER A O 1
ATOM 614 N N . VAL A 1 77 ? -0.394 13.379 -8.427 1.00 98.00 77 VAL A N 1
ATOM 615 C CA . VAL A 1 77 ? -1.327 13.001 -7.355 1.00 98.00 77 VAL A CA 1
ATOM 616 C C . VAL A 1 77 ? -0.591 13.000 -6.014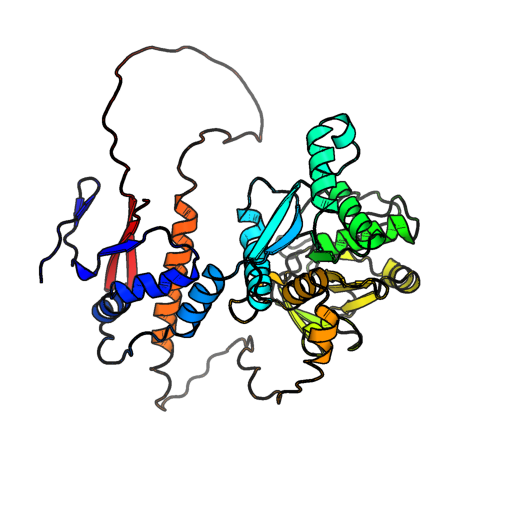 1.00 98.00 77 VAL A C 1
ATOM 618 O O . VAL A 1 77 ? 0.490 12.416 -5.910 1.00 98.00 77 VAL A O 1
ATOM 621 N N . ARG A 1 78 ? -1.151 13.686 -5.004 1.00 98.31 78 ARG A N 1
ATOM 622 C CA . ARG A 1 78 ? -0.586 13.769 -3.644 1.00 98.31 78 ARG A CA 1
ATOM 623 C C . ARG A 1 78 ? -0.958 12.543 -2.821 1.00 98.31 78 ARG A C 1
ATOM 625 O O . ARG A 1 78 ? -2.140 12.260 -2.639 1.00 98.31 78 ARG A O 1
ATOM 632 N N . ILE A 1 79 ? 0.050 11.837 -2.328 1.00 98.62 79 ILE A N 1
ATOM 633 C CA . ILE A 1 79 ? -0.068 10.572 -1.604 1.00 98.62 79 ILE A CA 1
ATOM 634 C C . ILE A 1 79 ? 0.582 10.760 -0.232 1.00 98.62 79 ILE A C 1
ATOM 636 O O . ILE A 1 79 ? 1.808 10.837 -0.151 1.00 98.62 79 ILE A O 1
ATOM 640 N N . ALA A 1 80 ? -0.212 10.764 0.840 1.00 98.25 80 ALA A N 1
ATOM 641 C CA . ALA A 1 80 ? 0.318 10.714 2.199 1.00 98.25 80 ALA A CA 1
ATOM 642 C C . ALA A 1 80 ? 0.860 9.308 2.472 1.00 98.25 80 ALA A C 1
ATOM 644 O O . ALA A 1 80 ? 0.078 8.362 2.607 1.00 98.25 80 ALA A O 1
ATOM 645 N N . MET A 1 81 ? 2.181 9.155 2.600 1.00 97.12 81 MET A N 1
ATOM 646 C CA . MET A 1 81 ? 2.755 7.939 3.180 1.00 97.12 81 MET A CA 1
ATOM 647 C C . MET A 1 81 ? 2.991 8.149 4.674 1.00 97.12 81 MET A C 1
ATOM 649 O O . MET A 1 81 ? 3.920 8.854 5.070 1.00 97.12 81 MET A O 1
ATOM 653 N N . VAL A 1 82 ? 2.175 7.501 5.505 1.00 97.12 82 VAL A N 1
ATOM 654 C CA . VAL A 1 82 ? 2.267 7.602 6.969 1.00 97.12 82 VAL A CA 1
ATOM 655 C C . VAL A 1 82 ? 3.099 6.436 7.495 1.00 97.12 82 VAL A C 1
ATOM 657 O O . VAL A 1 82 ? 2.630 5.300 7.544 1.00 97.12 82 VAL A O 1
ATOM 660 N N . GLY A 1 83 ? 4.358 6.698 7.852 1.00 92.38 83 GLY A N 1
ATOM 661 C CA . GLY A 1 83 ? 5.369 5.663 8.094 1.00 92.38 83 GLY A CA 1
ATOM 662 C C . GLY A 1 83 ? 6.256 5.908 9.316 1.00 92.38 83 GLY A C 1
ATOM 663 O O . GLY A 1 83 ? 6.232 6.968 9.937 1.00 92.38 83 GLY A O 1
ATOM 664 N N . LYS A 1 84 ? 7.078 4.907 9.662 1.00 85.44 84 LYS A N 1
ATOM 665 C CA . LYS A 1 84 ? 8.030 4.971 10.793 1.00 85.44 84 LYS A CA 1
ATOM 666 C C . LYS A 1 84 ? 9.427 5.458 10.399 1.00 85.44 84 LYS A C 1
ATOM 668 O O . LYS A 1 84 ? 10.214 5.798 11.276 1.00 85.44 84 LYS A O 1
ATOM 673 N N . TYR A 1 85 ? 9.752 5.426 9.105 1.00 77.69 85 TYR A N 1
ATOM 674 C CA . TYR A 1 85 ? 11.114 5.612 8.584 1.00 77.69 85 TYR A CA 1
ATOM 675 C C . TYR A 1 85 ? 11.176 6.693 7.493 1.00 77.69 85 TYR A C 1
ATOM 677 O O . TYR A 1 85 ? 11.762 6.481 6.437 1.00 77.69 85 TYR A O 1
ATOM 685 N N . VAL A 1 86 ? 10.561 7.854 7.732 1.00 73.44 86 VAL A N 1
ATOM 686 C CA . VAL A 1 86 ? 10.512 8.962 6.755 1.00 73.44 86 VAL A CA 1
ATOM 687 C C . VAL A 1 86 ? 11.903 9.457 6.337 1.00 73.44 86 VAL A C 1
ATOM 689 O O . VAL A 1 86 ? 12.120 9.741 5.165 1.00 73.44 86 VAL A O 1
ATOM 692 N N . GLY A 1 87 ? 12.879 9.459 7.252 1.00 67.31 87 GLY A N 1
ATOM 693 C CA . GLY A 1 87 ? 14.277 9.787 6.937 1.00 67.31 87 GLY A CA 1
ATOM 694 C C . GLY A 1 87 ? 15.044 8.721 6.133 1.00 67.31 87 GLY A C 1
ATOM 695 O O . GLY A 1 87 ? 16.177 8.970 5.738 1.00 67.31 87 GLY A O 1
ATOM 696 N N . PHE A 1 88 ? 14.460 7.543 5.881 1.00 69.06 88 PHE A N 1
ATOM 697 C CA . PHE A 1 88 ? 15.088 6.443 5.141 1.00 69.06 88 PHE A CA 1
ATOM 698 C C . PHE A 1 88 ? 14.157 5.957 4.023 1.00 69.06 88 PHE A C 1
ATOM 700 O O . PHE A 1 88 ? 13.547 4.893 4.106 1.00 69.06 88 PHE A O 1
ATOM 707 N N . THR A 1 89 ? 14.064 6.733 2.944 1.00 65.25 89 THR A N 1
ATOM 708 C CA . THR A 1 89 ? 13.199 6.451 1.779 1.00 65.25 89 THR A CA 1
ATOM 709 C C . THR A 1 89 ? 13.419 5.054 1.173 1.00 65.25 89 THR A C 1
ATOM 711 O O . THR A 1 89 ? 12.463 4.406 0.738 1.00 65.25 89 THR A O 1
ATOM 714 N N . ASP A 1 90 ? 14.653 4.538 1.236 1.00 75.75 90 ASP A N 1
ATOM 715 C CA . ASP A 1 90 ? 15.030 3.156 0.904 1.00 75.75 90 ASP A CA 1
ATOM 716 C C . ASP A 1 90 ? 14.156 2.088 1.580 1.00 75.75 90 ASP A C 1
ATOM 718 O O . ASP A 1 90 ? 13.846 1.065 0.965 1.00 75.75 90 ASP A O 1
ATOM 722 N N . SER A 1 91 ? 13.737 2.314 2.832 1.00 83.06 91 SER A N 1
ATOM 723 C CA . SER A 1 91 ? 12.926 1.373 3.618 1.00 83.06 91 SER A CA 1
ATOM 724 C C . SER A 1 91 ? 11.584 1.047 2.960 1.00 83.06 91 SER A C 1
ATOM 726 O O . SER A 1 91 ? 11.011 -0.007 3.230 1.00 83.06 91 SER A O 1
ATOM 728 N N . TYR A 1 92 ? 11.108 1.924 2.073 1.00 89.38 92 TYR A N 1
ATOM 729 C CA . TYR A 1 92 ? 9.835 1.802 1.367 1.00 89.38 92 TYR A CA 1
ATOM 730 C C . TYR A 1 92 ? 10.009 1.772 -0.159 1.00 89.38 92 TYR A C 1
ATOM 732 O O . TYR A 1 92 ? 9.051 1.974 -0.903 1.00 89.38 92 TYR A O 1
ATOM 740 N N . LEU A 1 93 ? 11.217 1.489 -0.658 1.00 91.19 93 LEU A N 1
ATOM 741 C CA . LEU A 1 93 ? 11.543 1.571 -2.084 1.00 91.19 93 LEU A CA 1
ATOM 742 C C . LEU A 1 93 ? 10.643 0.696 -2.977 1.00 91.19 93 LEU A C 1
ATOM 744 O O . LEU A 1 93 ? 10.302 1.101 -4.087 1.00 91.19 93 LEU A O 1
ATOM 748 N N . SER A 1 94 ? 10.216 -0.479 -2.505 1.00 94.00 94 SER A N 1
ATOM 749 C CA . SER A 1 94 ? 9.246 -1.328 -3.213 1.00 94.00 94 SER A CA 1
ATOM 750 C C . SER A 1 94 ? 7.872 -0.659 -3.338 1.00 94.00 94 SER A C 1
ATOM 752 O O . SER A 1 94 ? 7.300 -0.653 -4.427 1.00 94.00 94 SER A O 1
ATOM 754 N N . VAL A 1 95 ? 7.381 -0.033 -2.263 1.00 95.75 95 VAL A N 1
ATOM 755 C CA . VAL A 1 95 ? 6.120 0.730 -2.218 1.00 95.75 95 VAL A CA 1
ATOM 756 C C . VAL A 1 95 ? 6.196 1.948 -3.142 1.00 95.75 95 VAL A C 1
ATOM 758 O O . VAL A 1 95 ? 5.309 2.144 -3.969 1.00 95.75 95 VAL A O 1
ATOM 761 N N . VAL A 1 96 ? 7.294 2.712 -3.092 1.00 94.81 96 VAL A N 1
ATOM 762 C CA . VAL A 1 96 ? 7.540 3.867 -3.978 1.00 94.81 96 VAL A CA 1
ATOM 763 C C . VAL A 1 96 ? 7.531 3.453 -5.454 1.00 94.81 96 VAL A C 1
ATOM 765 O O . VAL A 1 96 ? 6.925 4.132 -6.282 1.00 94.81 96 VAL A O 1
ATOM 768 N N . LYS A 1 97 ? 8.154 2.320 -5.814 1.00 94.38 97 LYS A N 1
ATOM 769 C CA . LYS A 1 97 ? 8.105 1.815 -7.197 1.00 94.38 97 LYS A CA 1
ATOM 770 C C . LYS A 1 97 ? 6.727 1.265 -7.578 1.00 94.38 97 LYS A C 1
ATOM 772 O O . LYS A 1 97 ? 6.322 1.431 -8.724 1.00 94.38 97 LYS A O 1
ATOM 777 N N . ALA A 1 98 ? 5.973 0.684 -6.647 1.00 97.50 98 ALA A N 1
ATOM 778 C CA . ALA A 1 98 ? 4.603 0.255 -6.917 1.00 97.50 98 ALA A CA 1
ATOM 779 C C . ALA A 1 98 ? 3.646 1.438 -7.157 1.00 97.50 98 ALA A C 1
ATOM 781 O O . ALA A 1 98 ? 2.878 1.385 -8.119 1.00 97.50 98 ALA A O 1
ATOM 782 N N . LEU A 1 99 ? 3.762 2.518 -6.371 1.00 97.75 99 LEU A N 1
ATOM 783 C CA . LEU A 1 99 ? 3.073 3.794 -6.606 1.00 97.75 99 LEU A CA 1
ATOM 784 C C . LEU A 1 99 ? 3.464 4.400 -7.956 1.00 97.75 99 LEU A C 1
ATOM 786 O O . LEU A 1 99 ? 2.585 4.793 -8.715 1.00 97.75 99 LEU A O 1
ATOM 790 N N . LEU A 1 100 ? 4.759 4.418 -8.295 1.00 95.62 100 LEU A N 1
ATOM 791 C CA . LEU A 1 100 ? 5.244 4.892 -9.595 1.00 95.62 100 LEU A CA 1
ATOM 792 C C . LEU A 1 100 ? 4.592 4.134 -10.761 1.00 95.62 100 LEU A C 1
ATOM 794 O O . LEU A 1 100 ? 4.108 4.766 -11.694 1.00 95.62 100 LEU A O 1
ATOM 798 N N . HIS A 1 101 ? 4.539 2.798 -10.712 1.00 95.75 101 HIS A N 1
ATOM 799 C CA . HIS A 1 101 ? 3.900 2.012 -11.774 1.00 95.75 101 HIS A CA 1
ATOM 800 C C . HIS A 1 101 ? 2.398 2.318 -11.899 1.00 95.75 101 HIS A C 1
ATOM 802 O O . HIS A 1 101 ? 1.890 2.400 -13.015 1.00 95.75 101 HIS A O 1
ATOM 808 N N . ALA A 1 102 ? 1.696 2.488 -10.773 1.00 97.75 102 ALA A N 1
ATOM 809 C CA . ALA A 1 102 ? 0.269 2.807 -10.756 1.00 97.75 102 ALA A CA 1
ATOM 810 C C . ALA A 1 102 ? -0.018 4.221 -11.285 1.00 97.75 102 ALA A C 1
ATOM 812 O O . ALA A 1 102 ? -0.847 4.385 -12.173 1.00 97.75 102 ALA A O 1
ATOM 813 N N . CYS A 1 103 ? 0.722 5.229 -10.813 1.00 97.00 103 CYS A N 1
ATOM 814 C CA . CYS A 1 103 ? 0.575 6.608 -11.275 1.00 97.00 103 CYS A CA 1
ATOM 815 C C . CYS A 1 103 ? 0.854 6.725 -12.778 1.00 97.00 103 CYS A C 1
ATOM 817 O O . CYS A 1 103 ? 0.061 7.329 -13.493 1.00 97.00 103 CYS A O 1
ATOM 819 N N . VAL A 1 104 ? 1.906 6.072 -13.287 1.00 94.31 104 VAL A N 1
ATOM 820 C CA . VAL A 1 104 ? 2.225 6.085 -14.725 1.00 94.31 104 VAL A CA 1
ATOM 821 C C . VAL A 1 104 ? 1.143 5.401 -15.563 1.00 94.31 104 VAL A C 1
ATOM 823 O O . VAL A 1 104 ? 0.822 5.898 -16.639 1.00 94.31 104 VAL A O 1
ATOM 826 N N . ALA A 1 105 ? 0.518 4.326 -15.067 1.00 94.25 105 ALA A N 1
ATOM 827 C CA . ALA A 1 105 ? -0.640 3.721 -15.730 1.00 94.25 105 ALA A CA 1
ATOM 828 C C . ALA A 1 105 ? -1.852 4.677 -15.797 1.00 94.25 105 ALA A C 1
ATOM 830 O O . ALA A 1 105 ? -2.579 4.666 -16.787 1.00 94.25 105 ALA A O 1
ATOM 831 N N . CYS A 1 106 ? -2.017 5.554 -14.802 1.00 95.31 106 CYS A N 1
ATOM 832 C CA . CYS A 1 106 ? -3.021 6.626 -14.788 1.00 95.31 106 CYS A CA 1
ATOM 833 C C . CYS A 1 106 ? -2.564 7.937 -15.471 1.00 95.31 106 CYS A C 1
ATOM 835 O O . CYS A 1 106 ? -3.282 8.930 -15.409 1.00 95.31 106 CYS A O 1
ATOM 837 N N . SER A 1 107 ? -1.394 7.973 -16.128 1.00 95.12 107 SER A N 1
ATOM 838 C CA . SER A 1 107 ? -0.783 9.192 -16.705 1.00 95.12 107 SER A CA 1
ATOM 839 C C . SER A 1 107 ? -0.503 10.322 -15.691 1.00 95.12 107 SER A C 1
ATOM 841 O O . SER A 1 107 ? -0.675 11.505 -15.984 1.00 95.12 107 SER A O 1
ATOM 843 N N . LEU A 1 108 ? -0.041 9.954 -14.493 1.00 96.38 108 LEU A N 1
ATOM 844 C CA . LEU A 1 108 ? 0.271 10.844 -13.369 1.00 96.38 108 LEU A CA 1
ATOM 845 C C . LEU A 1 108 ? 1.703 10.634 -12.851 1.00 96.38 108 LEU A C 1
ATOM 847 O O . LEU A 1 108 ? 2.231 9.519 -12.859 1.00 96.38 108 LEU A O 1
ATOM 851 N N . LYS A 1 109 ? 2.315 11.691 -12.312 1.00 95.56 109 LYS A N 1
ATOM 852 C CA . LYS A 1 109 ? 3.518 11.605 -11.470 1.00 95.56 109 LYS A CA 1
ATOM 853 C C . LYS A 1 109 ? 3.129 11.416 -9.991 1.00 95.56 109 LYS A C 1
ATOM 855 O O . LYS A 1 109 ? 2.246 12.125 -9.505 1.00 95.56 109 LYS A O 1
ATOM 860 N N . PRO A 1 110 ? 3.766 10.493 -9.247 1.00 96.25 110 PRO A N 1
ATOM 861 C CA . PRO A 1 110 ? 3.530 10.359 -7.811 1.00 96.25 110 PRO A CA 1
ATOM 862 C C . PRO A 1 110 ? 4.152 11.546 -7.056 1.00 96.25 110 PRO A C 1
ATOM 864 O O . PRO A 1 110 ? 5.363 11.748 -7.128 1.00 96.25 110 PRO A O 1
ATOM 867 N N . SER A 1 111 ? 3.349 12.299 -6.301 1.00 97.19 111 SER A N 1
ATOM 868 C CA . SER A 1 111 ? 3.832 13.249 -5.289 1.00 97.19 111 SER A CA 1
ATOM 869 C C . SER A 1 111 ? 3.692 12.572 -3.931 1.00 97.19 111 SER A C 1
ATOM 871 O O . SER A 1 111 ? 2.598 12.516 -3.377 1.00 97.19 111 SER A O 1
ATOM 873 N N . ILE A 1 112 ? 4.771 11.954 -3.447 1.00 96.31 112 ILE A N 1
ATOM 874 C CA . ILE A 1 112 ? 4.756 11.214 -2.179 1.00 96.31 112 ILE A CA 1
ATOM 875 C C . ILE A 1 112 ? 5.137 12.176 -1.063 1.00 96.31 112 ILE A C 1
ATOM 877 O O . ILE A 1 112 ? 6.308 12.536 -0.923 1.00 96.31 112 ILE A O 1
ATOM 881 N N . ASP A 1 113 ? 4.141 12.546 -0.270 1.00 95.69 113 ASP A N 1
ATOM 882 C CA . ASP A 1 113 ? 4.298 13.410 0.884 1.00 95.69 113 ASP A CA 1
ATOM 883 C C . ASP A 1 113 ? 4.496 12.517 2.119 1.00 95.69 113 ASP A C 1
ATOM 885 O O . ASP A 1 113 ? 3.644 11.698 2.482 1.00 95.69 113 ASP A O 1
ATOM 889 N N . TRP A 1 114 ? 5.681 12.598 2.722 1.00 95.62 114 TRP A N 1
ATOM 890 C CA . TRP A 1 114 ? 6.109 11.676 3.772 1.00 95.62 114 TRP A CA 1
ATOM 891 C C . TRP A 1 114 ? 5.730 12.208 5.151 1.00 95.62 114 TRP A C 1
ATOM 893 O O . TRP A 1 114 ? 6.162 13.290 5.541 1.00 95.62 114 TRP A O 1
ATOM 903 N N . ILE A 1 115 ? 4.974 11.420 5.913 1.00 96.19 115 ILE A N 1
ATOM 904 C CA . ILE A 1 115 ? 4.482 11.804 7.237 1.00 96.19 115 ILE A CA 1
ATOM 905 C C . ILE A 1 115 ? 5.037 10.825 8.268 1.00 96.19 115 ILE A C 1
ATOM 907 O O . ILE A 1 115 ? 4.763 9.621 8.217 1.00 96.19 115 ILE A O 1
ATOM 911 N N . ALA A 1 116 ? 5.842 11.329 9.205 1.00 95.38 116 ALA A N 1
ATOM 912 C CA . ALA A 1 116 ? 6.323 10.517 10.311 1.00 95.38 116 ALA A CA 1
ATOM 913 C C . ALA A 1 116 ? 5.142 10.271 11.249 1.00 95.38 116 ALA A C 1
ATOM 915 O O . ALA A 1 116 ? 4.526 11.210 11.744 1.00 95.38 116 ALA A O 1
ATOM 916 N N . ALA A 1 117 ? 4.790 9.005 11.468 1.00 95.88 117 ALA A N 1
ATOM 917 C CA . ALA A 1 117 ? 3.567 8.680 12.194 1.00 95.88 117 ALA A CA 1
ATOM 918 C C . ALA A 1 117 ? 3.572 9.242 13.628 1.00 95.88 117 ALA A C 1
ATOM 920 O O . ALA A 1 117 ? 2.536 9.692 14.099 1.00 95.88 117 ALA A O 1
ATOM 921 N N . SER A 1 118 ? 4.738 9.310 14.280 1.00 95.19 118 SER A N 1
ATOM 922 C CA . SER A 1 118 ? 4.916 9.975 15.579 1.00 95.19 118 SER A CA 1
ATOM 923 C C . SER A 1 118 ? 4.384 11.406 15.603 1.00 95.19 118 SER A C 1
ATOM 925 O O . SER A 1 118 ? 3.827 11.839 16.607 1.00 95.19 118 SER A O 1
ATOM 927 N N . ASP A 1 119 ? 4.519 12.141 14.504 1.00 96.38 119 ASP A N 1
ATOM 928 C CA . ASP A 1 119 ? 4.251 13.576 14.467 1.00 96.38 119 ASP A CA 1
ATOM 929 C C . ASP A 1 119 ? 2.739 13.839 14.454 1.00 96.38 119 ASP A C 1
ATOM 931 O O . ASP A 1 119 ? 2.293 14.871 14.938 1.00 96.38 119 ASP A O 1
ATOM 935 N N . LEU A 1 120 ? 1.931 12.865 14.018 1.00 97.44 120 LEU A N 1
ATOM 936 C CA . LEU A 1 120 ? 0.468 12.917 14.105 1.00 97.44 120 LEU A CA 1
ATOM 937 C C . LEU A 1 120 ? -0.070 12.725 15.537 1.00 97.44 120 LEU A C 1
ATOM 939 O O . LEU A 1 120 ? -1.235 13.037 15.776 1.00 97.44 120 LEU A O 1
ATOM 943 N N . GLU A 1 121 ? 0.733 12.219 16.480 1.00 96.25 121 GLU A N 1
ATOM 944 C CA . GLU A 1 121 ? 0.285 11.870 17.839 1.00 96.25 121 GLU A CA 1
ATOM 945 C C . GLU A 1 121 ? 0.058 13.100 18.744 1.00 96.25 121 GLU A C 1
ATOM 947 O O . GLU A 1 121 ? 0.765 14.104 18.650 1.00 96.25 121 GLU A O 1
ATOM 952 N N . ASP A 1 122 ? -0.891 13.001 19.683 1.00 93.50 122 ASP A N 1
ATOM 953 C CA . ASP A 1 122 ? -1.270 14.088 20.610 1.00 93.50 122 ASP A CA 1
ATOM 954 C C . ASP A 1 122 ? -0.132 14.560 21.536 1.00 93.50 122 ASP A C 1
ATOM 956 O O . ASP A 1 122 ? -0.177 15.660 22.091 1.00 93.50 122 ASP A O 1
ATOM 960 N N . ASP A 1 123 ? 0.895 13.733 21.744 1.00 93.00 123 ASP A N 1
ATOM 961 C CA . ASP A 1 123 ? 2.080 14.124 22.512 1.00 93.00 123 ASP A CA 1
ATOM 962 C C . ASP A 1 123 ? 3.021 15.008 21.678 1.00 93.00 123 ASP A C 1
ATOM 964 O O . ASP A 1 123 ? 3.586 15.970 22.202 1.00 93.00 123 ASP A O 1
ATOM 968 N N . SER A 1 124 ? 3.087 14.791 20.362 1.00 92.06 124 SER A N 1
ATOM 969 C CA . SER A 1 124 ? 3.796 15.664 19.417 1.00 92.06 124 SER A CA 1
ATOM 970 C C . SER A 1 124 ? 3.128 17.036 19.297 1.00 92.06 124 SER A C 1
ATOM 972 O O . SER A 1 124 ? 3.822 18.040 19.174 1.00 92.06 124 SER A O 1
ATOM 974 N N . ALA A 1 125 ? 1.806 17.129 19.487 1.00 92.25 125 ALA A N 1
ATOM 975 C CA . ALA A 1 125 ? 1.107 18.415 19.600 1.00 92.25 125 ALA A CA 1
ATOM 976 C C . ALA A 1 125 ? 1.633 19.302 20.752 1.00 92.25 125 ALA A C 1
ATOM 978 O O . ALA A 1 125 ? 1.476 20.522 20.715 1.00 92.25 125 ALA A O 1
ATOM 979 N N . LYS A 1 126 ? 2.253 18.698 21.778 1.00 93.38 126 LYS A N 1
ATOM 980 C CA . LYS A 1 126 ? 2.833 19.389 22.943 1.00 93.38 126 LYS A CA 1
ATOM 981 C C . LYS A 1 126 ? 4.349 19.558 22.816 1.00 93.38 126 LYS A C 1
ATOM 983 O O . LYS A 1 126 ? 4.877 20.591 23.213 1.00 93.38 126 LYS A O 1
ATOM 988 N N . LEU A 1 127 ? 5.042 18.533 22.313 1.00 94.25 127 LEU A N 1
ATOM 989 C CA . LEU A 1 127 ? 6.509 18.470 22.259 1.00 94.25 127 LEU A CA 1
ATOM 990 C C . LEU A 1 127 ? 7.088 19.137 21.003 1.00 94.25 127 LEU A C 1
ATOM 992 O O . LEU A 1 127 ? 8.144 19.759 21.071 1.00 94.25 127 LEU A O 1
ATOM 996 N N . THR A 1 128 ? 6.404 19.007 19.867 1.00 94.81 128 THR A N 1
ATOM 997 C CA . THR A 1 128 ? 6.848 19.441 18.532 1.00 94.81 128 THR A CA 1
ATOM 998 C C . THR A 1 128 ? 5.671 20.031 17.728 1.00 94.81 128 THR A C 1
ATOM 1000 O O . THR A 1 128 ? 5.366 19.559 16.629 1.00 94.81 128 THR A O 1
ATOM 1003 N N . PRO A 1 129 ? 4.990 21.081 18.240 1.00 95.94 129 PRO A N 1
ATOM 1004 C CA . PRO A 1 129 ? 3.719 21.574 17.693 1.00 95.94 129 PRO A CA 1
ATOM 1005 C C . PRO A 1 129 ? 3.785 21.975 16.212 1.00 95.94 129 PRO A C 1
ATOM 1007 O O . PRO A 1 129 ? 2.818 21.778 15.481 1.00 95.94 129 PRO A O 1
ATOM 1010 N N . GLU A 1 130 ? 4.925 22.494 15.751 1.00 96.81 130 GLU A N 1
ATOM 1011 C CA . GLU A 1 130 ? 5.161 22.869 14.350 1.00 96.81 130 GLU A CA 1
ATOM 1012 C C . GLU A 1 130 ? 5.194 21.641 13.425 1.00 96.81 130 GLU A C 1
ATOM 1014 O O . GLU A 1 130 ? 4.520 21.621 12.395 1.00 96.81 130 GLU A O 1
ATOM 1019 N N . ALA A 1 131 ? 5.913 20.585 13.823 1.00 95.19 131 ALA A N 1
ATOM 1020 C CA . ALA A 1 131 ? 5.980 19.327 13.077 1.00 95.19 131 ALA A CA 1
ATOM 1021 C C . ALA A 1 131 ? 4.620 18.613 13.074 1.00 95.19 131 ALA A C 1
ATOM 1023 O O . ALA A 1 131 ? 4.173 18.133 12.035 1.00 95.19 131 ALA A O 1
ATOM 1024 N N . HIS A 1 132 ? 3.920 18.621 14.212 1.00 97.69 132 HIS A N 1
ATOM 1025 C CA . HIS A 1 132 ? 2.566 18.086 14.335 1.00 97.69 132 HIS A CA 1
ATOM 1026 C C . HIS A 1 132 ? 1.567 18.813 13.423 1.00 97.69 132 HIS A C 1
ATOM 1028 O O . HIS A 1 132 ? 0.807 18.172 12.694 1.00 97.69 132 HIS A O 1
ATOM 1034 N N . ALA A 1 133 ? 1.592 20.150 13.407 1.00 97.75 133 ALA A N 1
ATOM 1035 C CA . ALA A 1 133 ? 0.743 20.947 12.527 1.00 97.75 133 ALA A CA 1
ATOM 1036 C C . ALA A 1 133 ? 1.031 20.656 11.043 1.00 97.75 133 ALA A C 1
ATOM 1038 O O . ALA A 1 133 ? 0.094 20.390 10.289 1.00 97.75 133 ALA A O 1
ATOM 1039 N N . ALA A 1 134 ? 2.308 20.620 10.644 1.00 97.62 134 ALA A N 1
ATOM 1040 C CA . ALA A 1 134 ? 2.722 20.309 9.276 1.00 97.62 134 ALA A CA 1
ATOM 1041 C C . ALA A 1 134 ? 2.340 18.879 8.849 1.00 97.62 134 ALA A C 1
ATOM 1043 O O . ALA A 1 134 ? 1.859 18.676 7.733 1.00 97.62 134 ALA A O 1
ATOM 1044 N N . ALA A 1 135 ? 2.484 17.888 9.736 1.00 97.81 135 ALA A N 1
ATOM 1045 C CA . ALA A 1 135 ? 2.072 16.507 9.493 1.00 97.81 135 ALA A CA 1
ATOM 1046 C C . ALA A 1 135 ? 0.556 16.405 9.245 1.00 97.81 135 ALA A C 1
ATOM 1048 O O . ALA A 1 135 ? 0.120 15.792 8.268 1.00 97.81 135 ALA A O 1
ATOM 1049 N N . TRP A 1 136 ? -0.254 17.062 10.081 1.00 98.44 136 TRP A N 1
ATOM 1050 C CA . TRP A 1 136 ? -1.709 17.084 9.924 1.00 98.44 136 TRP A CA 1
ATOM 1051 C C . TRP A 1 136 ? -2.184 17.893 8.715 1.00 98.44 136 TRP A C 1
ATOM 1053 O O . TRP A 1 136 ? -3.157 17.496 8.074 1.00 98.44 136 TRP A O 1
ATOM 1063 N N . GLU A 1 137 ? -1.525 19.004 8.381 1.00 98.31 137 GLU A N 1
ATOM 1064 C CA . GLU A 1 137 ? -1.783 19.750 7.146 1.00 98.31 137 GLU A CA 1
ATOM 1065 C C . GLU A 1 137 ? -1.494 18.880 5.917 1.00 98.31 137 GLU A C 1
ATOM 1067 O O . GLU A 1 137 ? -2.338 18.766 5.030 1.00 98.31 137 GLU A O 1
ATOM 1072 N N . THR A 1 138 ? -0.340 18.211 5.892 1.00 98.06 138 THR A N 1
ATOM 1073 C CA . THR A 1 138 ? 0.072 17.311 4.804 1.00 98.06 138 THR A CA 1
ATOM 1074 C C . THR A 1 138 ? -0.924 16.163 4.611 1.00 98.06 138 THR A C 1
ATOM 1076 O O . THR A 1 138 ? -1.343 15.883 3.484 1.00 98.06 138 THR A O 1
ATOM 1079 N N . LEU A 1 139 ? -1.377 15.544 5.709 1.00 98.56 139 LEU A N 1
ATOM 1080 C CA . LEU A 1 139 ? -2.380 14.477 5.680 1.00 98.56 139 LEU A CA 1
ATOM 1081 C C . LEU A 1 139 ? -3.714 14.964 5.090 1.00 98.56 139 LEU A C 1
ATOM 1083 O O . LEU A 1 139 ? -4.250 14.326 4.188 1.00 98.56 139 LEU A O 1
ATOM 1087 N N . LYS A 1 140 ? -4.220 16.114 5.558 1.00 98.44 140 LYS A N 1
ATOM 1088 C CA . LYS A 1 140 ? -5.492 16.712 5.098 1.00 98.44 140 LYS A CA 1
ATOM 1089 C C . LYS A 1 140 ? -5.455 17.181 3.644 1.00 98.44 140 LYS A C 1
ATOM 1091 O O . LYS A 1 140 ? -6.489 17.260 2.992 1.00 98.44 140 LYS A O 1
ATOM 1096 N N . ASN A 1 141 ? -4.268 17.509 3.147 1.00 98.12 141 ASN A N 1
ATOM 1097 C CA . ASN A 1 141 ? -4.037 17.956 1.779 1.00 98.12 141 ASN A CA 1
ATOM 1098 C C . ASN A 1 141 ? -3.855 16.800 0.773 1.00 98.12 141 ASN A C 1
ATOM 1100 O O . ASN A 1 141 ? -3.858 17.037 -0.440 1.00 98.12 141 ASN A O 1
ATOM 1104 N N . SER A 1 142 ? -3.675 15.564 1.236 1.00 98.31 142 SER A N 1
ATOM 1105 C CA . SER A 1 142 ? -3.388 14.418 0.368 1.00 98.31 142 SER A CA 1
ATOM 1106 C C . SER A 1 142 ? -4.646 13.850 -0.296 1.00 98.31 142 SER A C 1
ATOM 1108 O O . SER A 1 142 ? -5.715 13.812 0.305 1.00 98.31 142 SER A O 1
ATOM 1110 N N . ALA A 1 143 ? -4.518 13.378 -1.540 1.00 98.62 143 ALA A N 1
ATOM 1111 C CA . ALA A 1 143 ? -5.621 12.772 -2.294 1.00 98.62 143 ALA A CA 1
ATOM 1112 C C . ALA A 1 143 ? -5.881 11.308 -1.891 1.00 98.62 143 ALA A C 1
ATOM 1114 O O . ALA A 1 143 ? -6.964 10.780 -2.123 1.00 98.62 143 ALA A O 1
ATOM 1115 N N . CYS A 1 144 ? -4.892 10.651 -1.281 1.00 98.75 144 CYS A N 1
ATOM 1116 C CA . CYS A 1 144 ? -5.024 9.330 -0.676 1.00 98.75 144 CYS A CA 1
ATOM 1117 C C . CYS A 1 144 ? -4.003 9.117 0.451 1.00 98.75 144 CYS A C 1
ATOM 1119 O O . CYS A 1 144 ? -2.950 9.761 0.476 1.00 98.75 144 CYS A O 1
ATOM 1121 N N . VAL A 1 145 ? -4.287 8.162 1.338 1.00 98.88 145 VAL A N 1
ATOM 1122 C CA . VAL A 1 145 ? -3.433 7.753 2.461 1.00 98.88 145 VAL A CA 1
ATOM 1123 C C . VAL A 1 145 ? -2.947 6.318 2.253 1.00 98.88 145 VAL A C 1
ATOM 1125 O O . VAL A 1 145 ? -3.734 5.413 1.978 1.00 98.88 145 VAL A O 1
ATOM 1128 N N . LEU A 1 146 ? -1.646 6.091 2.430 1.00 98.69 146 LEU A N 1
ATOM 1129 C CA . LEU A 1 146 ? -1.040 4.762 2.440 1.00 98.69 146 LEU A CA 1
ATOM 1130 C C . LEU A 1 146 ? -0.305 4.536 3.766 1.00 98.69 146 LEU A C 1
ATOM 1132 O O . LEU A 1 146 ? 0.612 5.283 4.115 1.00 98.69 146 LEU A O 1
ATOM 1136 N N . VAL A 1 147 ? -0.677 3.467 4.475 1.00 98.25 147 VAL A N 1
ATOM 1137 C CA . VAL A 1 147 ? 0.029 2.989 5.675 1.00 98.25 147 VAL A CA 1
ATOM 1138 C C . VAL A 1 147 ? 0.768 1.694 5.312 1.00 98.25 147 VAL A C 1
ATOM 1140 O O . VAL A 1 147 ? 0.127 0.661 5.099 1.00 98.25 147 VAL A O 1
ATOM 1143 N N . PRO A 1 148 ? 2.107 1.725 5.185 1.00 95.25 148 PRO A N 1
ATOM 1144 C CA . PRO A 1 148 ? 2.896 0.572 4.778 1.00 95.25 148 PRO A CA 1
ATOM 1145 C C . PRO A 1 148 ? 3.137 -0.399 5.946 1.00 95.25 148 PRO A C 1
ATOM 1147 O O . PRO A 1 148 ? 2.834 -0.115 7.106 1.00 95.25 148 PRO A O 1
ATOM 1150 N N . GLY A 1 149 ? 3.770 -1.534 5.643 1.00 88.25 149 GLY A N 1
ATOM 1151 C CA . GLY A 1 149 ? 4.231 -2.472 6.665 1.00 88.25 149 GLY A CA 1
ATOM 1152 C C . GLY A 1 149 ? 5.255 -1.856 7.632 1.00 88.25 149 GLY A C 1
ATOM 1153 O O . GLY A 1 149 ? 6.012 -0.944 7.289 1.00 88.25 149 GLY A O 1
ATOM 1154 N N . GLY A 1 150 ? 5.315 -2.400 8.846 1.00 86.31 150 GLY A N 1
ATOM 1155 C CA . GLY A 1 150 ? 6.243 -1.997 9.900 1.00 86.31 150 GLY A CA 1
ATOM 1156 C C . GLY A 1 150 ? 6.286 -3.033 11.023 1.00 86.31 150 GLY A C 1
ATOM 1157 O O . GLY A 1 150 ? 5.624 -4.061 10.934 1.00 86.31 150 GLY A O 1
ATOM 1158 N N . PHE A 1 151 ? 7.073 -2.758 12.065 1.00 81.94 151 PHE A N 1
ATOM 1159 C CA . PHE A 1 151 ? 7.224 -3.617 13.247 1.00 81.94 151 PHE A CA 1
ATOM 1160 C C . PHE A 1 151 ? 7.298 -2.765 14.523 1.00 81.94 151 PHE A C 1
ATOM 1162 O O . PHE A 1 151 ? 7.703 -1.593 14.463 1.00 81.94 151 PHE A O 1
ATOM 1169 N N . GLY A 1 152 ? 6.923 -3.348 15.663 1.00 82.94 152 GLY A N 1
ATOM 1170 C CA . GLY A 1 152 ? 6.936 -2.704 16.979 1.00 82.94 152 GLY A CA 1
ATOM 1171 C C . GLY A 1 152 ? 5.877 -1.611 17.161 1.00 82.94 152 GLY A C 1
ATOM 1172 O O . GLY A 1 152 ? 5.071 -1.336 16.275 1.00 82.94 152 GLY A O 1
ATOM 1173 N N . ASP A 1 153 ? 5.929 -0.936 18.301 1.00 85.19 153 ASP A N 1
ATOM 1174 C CA . ASP A 1 153 ? 4.936 0.009 18.834 1.00 85.19 153 ASP A CA 1
ATOM 1175 C C . ASP A 1 153 ? 5.060 1.459 18.316 1.00 85.19 153 ASP A C 1
ATOM 1177 O O . ASP A 1 153 ? 4.061 2.141 18.097 1.00 85.19 153 ASP A O 1
ATOM 1181 N N . ARG A 1 154 ? 6.281 1.951 18.072 1.00 88.44 154 ARG A N 1
ATOM 1182 C CA . ARG A 1 154 ? 6.540 3.363 17.722 1.00 88.44 154 ARG A CA 1
ATOM 1183 C C . ARG A 1 154 ? 5.693 3.842 16.538 1.00 88.44 154 ARG A C 1
ATOM 1185 O O . ARG A 1 154 ? 5.759 3.230 15.469 1.00 88.44 154 ARG A O 1
ATOM 1192 N N . GLY A 1 155 ? 4.963 4.947 16.694 1.00 91.25 155 GLY A N 1
ATOM 1193 C CA . GLY A 1 155 ? 4.138 5.540 15.635 1.00 91.25 155 GLY A CA 1
ATOM 1194 C C . GLY A 1 155 ? 2.795 4.840 15.386 1.00 91.25 155 GLY A C 1
ATOM 1195 O O . GLY A 1 155 ? 2.054 5.265 14.502 1.00 91.25 155 GLY A O 1
ATOM 1196 N N . VAL A 1 156 ? 2.460 3.765 16.115 1.00 94.69 156 VAL A N 1
ATOM 1197 C CA . VAL A 1 156 ? 1.193 3.031 15.932 1.00 94.69 156 VAL A CA 1
ATOM 1198 C C . VAL A 1 156 ? -0.017 3.931 16.190 1.00 94.69 156 VAL A C 1
ATOM 1200 O O . VAL A 1 156 ? -0.961 3.903 15.401 1.00 94.69 156 VAL A O 1
ATOM 1203 N N . LYS A 1 157 ? 0.013 4.787 17.222 1.00 95.62 157 LYS A N 1
ATOM 1204 C CA . LYS A 1 157 ? -1.101 5.711 17.506 1.00 95.62 157 LYS A CA 1
ATOM 1205 C C . LYS A 1 157 ? -1.308 6.696 16.354 1.00 95.62 157 LYS A C 1
ATOM 1207 O O . LYS A 1 157 ? -2.442 6.912 15.940 1.00 95.62 157 LYS A O 1
ATOM 1212 N N . GLY A 1 158 ? -0.231 7.234 15.785 1.00 97.31 158 GLY A N 1
ATOM 1213 C CA . GLY A 1 158 ? -0.313 8.122 14.625 1.00 97.31 158 GLY A CA 1
ATOM 1214 C C . GLY A 1 158 ? -0.833 7.441 13.359 1.00 97.31 158 GLY A C 1
ATOM 1215 O O . GLY A 1 158 ? -1.620 8.026 12.618 1.00 97.31 158 GLY A O 1
ATOM 1216 N N . MET A 1 159 ? -0.468 6.174 13.135 1.00 98.00 159 MET A N 1
ATOM 1217 C CA . MET A 1 159 ? -1.040 5.368 12.050 1.00 98.00 159 MET A CA 1
ATOM 1218 C C . MET A 1 159 ? -2.545 5.125 12.252 1.00 98.00 159 MET A C 1
ATOM 1220 O O . MET A 1 159 ? -3.301 5.222 11.287 1.00 98.00 159 MET A O 1
ATOM 1224 N N . ILE A 1 160 ? -2.990 4.868 13.490 1.00 98.19 160 ILE A N 1
ATOM 1225 C CA . ILE A 1 160 ? -4.417 4.758 13.848 1.00 98.19 160 ILE A CA 1
ATOM 1226 C C . ILE A 1 160 ? -5.142 6.083 13.563 1.00 98.19 160 ILE A C 1
ATOM 1228 O O . ILE A 1 160 ? -6.195 6.076 12.932 1.00 98.19 160 ILE A O 1
ATOM 1232 N N . LEU A 1 161 ? -4.563 7.225 13.949 1.00 98.38 161 LEU A N 1
ATOM 1233 C CA . LEU A 1 161 ? -5.126 8.553 13.668 1.00 98.38 161 LEU A CA 1
ATOM 1234 C C . LEU A 1 161 ? -5.233 8.838 12.159 1.00 98.38 161 LEU A C 1
ATOM 1236 O O . LEU A 1 161 ? -6.245 9.379 11.714 1.00 98.38 161 LEU A O 1
ATOM 1240 N N . ALA A 1 162 ? -4.252 8.419 11.355 1.00 98.62 162 ALA A N 1
ATOM 1241 C CA . ALA A 1 162 ? -4.314 8.539 9.898 1.00 98.62 162 ALA A CA 1
ATOM 1242 C C . ALA A 1 162 ? -5.377 7.628 9.262 1.00 98.62 162 ALA A C 1
ATOM 1244 O O . ALA A 1 162 ? -6.120 8.068 8.384 1.00 98.62 162 ALA A O 1
ATOM 1245 N N . ALA A 1 163 ? -5.484 6.376 9.719 1.00 98.75 163 ALA A N 1
ATOM 1246 C CA . ALA A 1 163 ? -6.509 5.434 9.267 1.00 98.75 163 ALA A CA 1
ATOM 1247 C C . ALA A 1 163 ? -7.928 5.913 9.631 1.00 98.75 163 ALA A C 1
ATOM 1249 O O . ALA A 1 163 ? -8.846 5.777 8.818 1.00 98.75 163 ALA A O 1
ATOM 1250 N N . LYS A 1 164 ? -8.081 6.538 10.807 1.00 98.62 164 LYS A N 1
ATOM 1251 C CA . LYS A 1 164 ? -9.317 7.181 11.268 1.00 98.62 164 LYS A CA 1
ATOM 1252 C C . LYS A 1 164 ? -9.676 8.378 10.403 1.00 98.62 164 LYS A C 1
ATOM 1254 O O . LYS A 1 164 ? -10.794 8.456 9.901 1.00 98.62 164 LYS A O 1
ATOM 1259 N N . TYR A 1 165 ? -8.718 9.286 10.200 1.00 98.81 165 TYR A N 1
ATOM 1260 C CA . TYR A 1 165 ? -8.907 10.466 9.364 1.00 98.81 165 TYR A CA 1
ATOM 1261 C C . TYR A 1 165 ? -9.377 10.072 7.961 1.00 98.81 165 TYR A C 1
ATOM 1263 O O . TYR A 1 165 ? -10.366 10.621 7.480 1.00 98.81 165 TYR A O 1
ATOM 1271 N N . ALA A 1 166 ? -8.728 9.076 7.351 1.00 98.81 166 ALA A N 1
ATOM 1272 C CA . ALA A 1 166 ? -9.111 8.580 6.039 1.00 98.81 166 ALA A CA 1
ATOM 1273 C C . ALA A 1 166 ? -10.562 8.069 6.022 1.00 98.81 166 ALA A C 1
ATOM 1275 O O . ALA A 1 166 ? -11.374 8.586 5.254 1.00 98.81 166 ALA A O 1
ATOM 1276 N N . ARG A 1 167 ? -10.908 7.159 6.951 1.00 98.62 167 ARG A N 1
ATOM 1277 C CA . ARG A 1 167 ? -12.256 6.582 7.099 1.00 98.62 167 ARG A CA 1
ATOM 1278 C C . ARG A 1 167 ? -13.343 7.644 7.282 1.00 98.62 167 ARG A C 1
ATOM 1280 O O . ARG A 1 167 ? -14.412 7.532 6.693 1.00 98.62 167 ARG A O 1
ATOM 1287 N N . GLU A 1 168 ? -13.099 8.644 8.125 1.00 98.56 168 GLU A N 1
ATOM 1288 C CA . GLU A 1 168 ? -14.103 9.651 8.502 1.00 98.56 168 GLU A CA 1
ATOM 1289 C C . GLU A 1 168 ? -14.271 10.763 7.460 1.00 98.56 168 GLU A C 1
ATOM 1291 O O . GLU A 1 168 ? -15.317 11.407 7.422 1.00 98.56 168 GLU A O 1
ATOM 1296 N N . ASN A 1 169 ? -13.274 10.971 6.594 1.00 98.62 169 ASN A N 1
ATOM 1297 C CA . ASN A 1 169 ? -13.275 12.032 5.581 1.00 98.62 169 ASN A CA 1
ATOM 1298 C C . ASN A 1 169 ? -13.412 11.488 4.145 1.00 98.62 169 ASN A C 1
ATOM 1300 O O . ASN A 1 169 ? -13.286 12.253 3.192 1.00 98.62 169 ASN A O 1
ATOM 1304 N N . ASN A 1 170 ? -13.695 10.189 3.984 1.00 98.50 170 ASN A N 1
ATOM 1305 C CA . ASN A 1 170 ? -13.800 9.493 2.695 1.00 98.50 170 ASN A CA 1
ATOM 1306 C C . ASN A 1 170 ? -12.539 9.599 1.812 1.00 98.50 170 ASN A C 1
ATOM 1308 O O . ASN A 1 170 ? -12.631 9.571 0.584 1.00 98.50 170 ASN A O 1
ATOM 1312 N N . VAL A 1 171 ? -11.356 9.717 2.425 1.00 98.81 171 VAL A N 1
ATOM 1313 C CA . VAL A 1 171 ? -10.080 9.805 1.697 1.00 98.81 171 VAL A CA 1
ATOM 1314 C C . VAL A 1 171 ? -9.591 8.386 1.381 1.00 98.81 171 VAL A C 1
ATOM 1316 O O . VAL A 1 171 ? -9.404 7.605 2.316 1.00 98.81 171 VAL A O 1
ATOM 1319 N N . PRO A 1 172 ? -9.350 8.027 0.104 1.00 98.88 172 PRO A N 1
ATOM 1320 C CA . PRO A 1 172 ? -8.884 6.701 -0.295 1.00 98.88 172 PRO A CA 1
ATOM 1321 C C . PRO A 1 172 ? -7.714 6.174 0.544 1.00 98.88 172 PRO A C 1
ATOM 1323 O O . PRO A 1 172 ? -6.686 6.840 0.675 1.00 98.88 172 PRO A O 1
ATOM 1326 N N . TYR A 1 173 ? -7.868 4.968 1.090 1.00 98.88 173 TYR A N 1
ATOM 1327 C CA . TYR A 1 173 ? -6.944 4.355 2.043 1.00 98.88 173 TYR A CA 1
ATOM 1328 C C . TYR A 1 173 ? -6.441 2.988 1.567 1.00 98.88 173 TYR A C 1
ATOM 1330 O O . TYR A 1 173 ? -7.244 2.118 1.216 1.00 98.88 173 TYR A O 1
ATOM 1338 N N . LEU A 1 174 ? -5.121 2.777 1.634 1.00 98.94 174 LEU A N 1
ATOM 1339 C CA . LEU A 1 174 ? -4.490 1.461 1.492 1.00 98.94 174 LEU A CA 1
ATOM 1340 C C . LEU A 1 174 ? -3.605 1.132 2.704 1.00 98.94 174 LEU A C 1
ATOM 1342 O O . LEU A 1 174 ? -2.549 1.739 2.903 1.00 98.94 174 LEU A O 1
ATOM 1346 N N . GLY A 1 175 ? -4.007 0.124 3.475 1.00 98.69 175 GLY A N 1
ATOM 1347 C CA . GLY A 1 175 ? -3.212 -0.458 4.556 1.00 98.69 175 GLY A CA 1
ATOM 1348 C C . GLY A 1 175 ? -2.485 -1.719 4.088 1.00 98.69 175 GLY A C 1
ATOM 1349 O O . GLY A 1 175 ? -3.123 -2.649 3.604 1.00 98.69 175 GLY A O 1
ATOM 1350 N N . ILE A 1 176 ? -1.161 -1.778 4.242 1.00 98.50 176 ILE A N 1
ATOM 1351 C CA . ILE A 1 176 ? -0.334 -2.931 3.840 1.00 98.50 176 ILE A CA 1
ATOM 1352 C C . ILE A 1 176 ? 0.293 -3.572 5.076 1.00 98.50 176 ILE A C 1
ATOM 1354 O O . ILE A 1 176 ? 0.995 -2.896 5.831 1.00 98.50 176 ILE A O 1
ATOM 1358 N N . CYS A 1 177 ? 0.108 -4.882 5.251 1.00 96.69 177 CYS A N 1
ATOM 1359 C CA . CYS A 1 177 ? 0.621 -5.672 6.368 1.00 96.69 177 CYS A CA 1
ATOM 1360 C C . CYS A 1 177 ? 0.196 -5.039 7.709 1.00 96.69 177 CYS A C 1
ATOM 1362 O O . CYS A 1 177 ? -0.985 -5.072 8.053 1.00 96.69 177 CYS A O 1
ATOM 1364 N N . LEU A 1 178 ? 1.108 -4.359 8.414 1.00 96.75 178 LEU A N 1
ATOM 1365 C CA . LEU A 1 178 ? 0.775 -3.547 9.590 1.00 96.75 178 LEU A CA 1
ATOM 1366 C C . LEU A 1 178 ? -0.387 -2.570 9.326 1.00 96.75 178 LEU A C 1
ATOM 1368 O O . LEU A 1 178 ? -1.260 -2.451 10.174 1.00 96.75 178 LEU A O 1
ATOM 1372 N N . GLY A 1 179 ? -0.463 -1.919 8.160 1.00 98.06 179 GLY A N 1
ATOM 1373 C CA . GLY A 1 179 ? -1.561 -0.992 7.854 1.00 98.06 179 GLY A CA 1
ATOM 1374 C C . GLY A 1 179 ? -2.955 -1.634 7.925 1.00 98.06 179 GLY A C 1
ATOM 1375 O O . GLY A 1 179 ? -3.887 -1.018 8.428 1.00 98.06 179 GLY A O 1
ATOM 1376 N N . MET A 1 180 ? -3.093 -2.900 7.519 1.00 98.56 180 MET A N 1
ATOM 1377 C CA . MET A 1 180 ? -4.349 -3.656 7.644 1.00 98.56 180 MET A CA 1
ATOM 1378 C C . MET A 1 180 ? -4.728 -3.875 9.116 1.00 98.56 180 MET A C 1
ATOM 1380 O O . MET A 1 180 ? -5.871 -3.660 9.513 1.00 98.56 180 MET A O 1
ATOM 1384 N N . GLN A 1 181 ? -3.742 -4.215 9.948 1.00 98.44 181 GLN A N 1
ATOM 1385 C CA . GLN A 1 181 ? -3.913 -4.396 11.393 1.00 98.44 181 GLN A CA 1
ATOM 1386 C C . GLN A 1 181 ? -4.261 -3.073 12.093 1.00 98.44 181 GLN A C 1
ATOM 1388 O O . GLN A 1 181 ? -5.125 -3.047 12.967 1.00 98.44 181 GLN A O 1
ATOM 1393 N N . ILE A 1 182 ? -3.651 -1.963 11.666 1.00 98.50 182 ILE A N 1
ATOM 1394 C CA . ILE A 1 182 ? -3.976 -0.610 12.132 1.00 98.50 182 ILE A CA 1
ATOM 1395 C C . ILE A 1 182 ? -5.441 -0.265 11.841 1.00 98.50 182 ILE A C 1
ATOM 1397 O O . ILE A 1 182 ? -6.117 0.223 12.742 1.00 98.50 182 ILE A O 1
ATOM 1401 N N . SER A 1 183 ? -5.958 -0.550 10.639 1.00 98.44 183 SER A N 1
ATOM 1402 C CA . SER A 1 183 ? -7.382 -0.347 10.323 1.00 98.44 183 SER A CA 1
ATOM 1403 C C . SER A 1 183 ? -8.314 -1.151 11.229 1.00 98.44 183 SER A C 1
ATOM 1405 O O . SER A 1 183 ? -9.339 -0.631 11.656 1.00 98.44 183 SER A O 1
ATOM 1407 N N . VAL A 1 184 ? -7.963 -2.396 11.565 1.00 98.62 184 VAL A N 1
ATOM 1408 C CA . VAL A 1 184 ? -8.754 -3.226 12.493 1.00 98.62 184 VAL A CA 1
ATOM 1409 C C . VAL A 1 184 ? -8.769 -2.627 13.902 1.00 98.62 184 VAL A C 1
ATOM 1411 O O . VAL A 1 184 ? -9.831 -2.532 14.516 1.00 98.62 184 VAL A O 1
ATOM 1414 N N . ILE A 1 185 ? -7.614 -2.175 14.403 1.00 98.50 185 ILE A N 1
ATOM 1415 C CA . ILE A 1 185 ? -7.496 -1.522 15.716 1.00 98.50 185 ILE A CA 1
ATOM 1416 C C . ILE A 1 185 ? -8.272 -0.197 15.740 1.00 98.50 185 ILE A C 1
ATOM 1418 O O . ILE A 1 185 ? -9.011 0.070 16.686 1.00 98.50 185 ILE A O 1
ATOM 1422 N N . GLU A 1 186 ? -8.142 0.618 14.692 1.00 98.25 186 GLU A N 1
ATOM 1423 C CA . GLU A 1 186 ? -8.864 1.882 14.535 1.00 98.25 186 GLU A CA 1
ATOM 1424 C C . GLU A 1 186 ? -10.377 1.671 14.550 1.00 98.25 186 GLU A C 1
ATOM 1426 O O . GLU A 1 186 ? -11.078 2.303 15.338 1.00 98.25 186 GLU A O 1
ATOM 1431 N N . PHE A 1 187 ? -10.873 0.745 13.731 1.00 98.38 187 PHE A N 1
ATOM 1432 C CA . PHE A 1 187 ? -12.298 0.468 13.614 1.00 98.38 187 PHE A CA 1
ATOM 1433 C C . PHE A 1 187 ? -12.876 -0.087 14.924 1.00 98.38 187 PHE A C 1
ATOM 1435 O O . PHE A 1 187 ? -13.947 0.338 15.363 1.00 98.38 187 PHE A O 1
ATOM 1442 N N . ALA A 1 188 ? -12.140 -0.972 15.605 1.00 97.88 188 ALA A N 1
ATOM 1443 C CA . ALA A 1 188 ? -12.535 -1.488 16.913 1.00 97.88 188 ALA A CA 1
ATOM 1444 C C . ALA A 1 188 ? -12.623 -0.379 17.981 1.00 97.88 188 ALA A C 1
ATOM 1446 O O . ALA A 1 188 ? -13.566 -0.366 18.773 1.00 97.88 188 ALA A O 1
ATOM 1447 N N . ARG A 1 189 ? -11.687 0.582 17.980 1.00 97.44 189 ARG A N 1
ATOM 1448 C CA . ARG A 1 189 ? -11.709 1.740 18.892 1.00 97.44 189 ARG A CA 1
ATOM 1449 C C . ARG A 1 189 ? -12.825 2.729 18.565 1.00 97.44 189 ARG A C 1
ATOM 1451 O O . ARG A 1 189 ? -13.542 3.142 19.469 1.00 97.44 189 ARG A O 1
ATOM 1458 N N . SER A 1 190 ? -12.958 3.124 17.300 1.00 96.38 190 SER A N 1
ATOM 1459 C CA . SER A 1 190 ? -13.820 4.241 16.888 1.00 96.38 190 SER A CA 1
ATOM 1460 C C . SER A 1 190 ? -15.270 3.848 16.610 1.00 96.38 190 SER A C 1
ATOM 1462 O O . SER A 1 190 ? -16.158 4.661 16.845 1.00 96.38 190 SER A O 1
ATOM 1464 N N . VAL A 1 191 ? -15.520 2.645 16.079 1.00 96.19 191 VAL A N 1
ATOM 1465 C CA . VAL A 1 191 ? -16.860 2.208 15.633 1.00 96.19 191 VAL A CA 1
ATOM 1466 C C . VAL A 1 191 ? -17.470 1.194 16.598 1.00 96.19 191 VAL A C 1
ATOM 1468 O O . VAL A 1 191 ? -18.645 1.300 16.937 1.00 96.19 191 VAL A O 1
ATOM 1471 N N . TRP A 1 192 ? -16.671 0.246 17.096 1.00 91.75 192 TRP A N 1
ATOM 1472 C CA . TRP A 1 192 ? -17.105 -0.721 18.117 1.00 91.75 192 TRP A CA 1
ATOM 1473 C C . TRP A 1 192 ? -16.883 -0.218 19.563 1.00 91.75 192 TRP A C 1
ATOM 1475 O O . TRP A 1 192 ? -17.235 -0.895 20.527 1.00 91.75 192 TRP A O 1
ATOM 1485 N N . SER A 1 193 ? -16.350 0.998 19.737 1.00 93.69 193 SER A N 1
ATOM 1486 C CA . SER A 1 193 ? -16.150 1.662 21.040 1.00 93.69 193 SER A CA 1
ATOM 1487 C C . SER A 1 193 ? -15.264 0.896 22.036 1.00 93.69 193 SER A C 1
ATOM 1489 O O . SER A 1 193 ? -15.314 1.138 23.243 1.00 93.69 193 SER A O 1
ATOM 1491 N N . LEU A 1 194 ? -14.412 -0.015 21.558 1.00 92.94 194 LEU A N 1
ATOM 1492 C CA . LEU A 1 194 ? -13.419 -0.696 22.383 1.00 92.94 194 LEU A CA 1
ATOM 1493 C C . LEU A 1 194 ? -12.156 0.165 22.485 1.00 92.94 194 LEU A C 1
ATOM 1495 O O . LEU A 1 194 ? -11.153 -0.127 21.844 1.00 92.94 194 LEU A O 1
ATOM 1499 N N . GLU A 1 195 ? -12.177 1.214 23.312 1.00 92.88 195 GLU A N 1
ATOM 1500 C CA . GLU A 1 195 ? -11.069 2.185 23.454 1.00 92.88 195 GLU A CA 1
ATOM 1501 C C . GLU A 1 195 ? -9.686 1.537 23.658 1.00 92.88 195 GLU A C 1
ATOM 1503 O O . GLU A 1 195 ? -8.679 2.017 23.137 1.00 92.88 195 GLU A O 1
ATOM 1508 N N . ARG A 1 196 ? -9.640 0.417 24.393 1.00 95.06 196 ARG A N 1
ATOM 1509 C CA . ARG A 1 196 ? -8.417 -0.356 24.661 1.00 95.06 196 ARG A CA 1
ATOM 1510 C C . ARG A 1 196 ? -8.105 -1.460 23.641 1.00 95.06 196 ARG A C 1
ATOM 1512 O O . ARG A 1 196 ? -7.150 -2.195 23.865 1.00 95.06 196 ARG A O 1
ATOM 1519 N N . ALA A 1 197 ? -8.874 -1.614 22.561 1.00 97.38 197 ALA A N 1
ATOM 1520 C CA . ALA A 1 197 ? -8.585 -2.608 21.523 1.00 97.38 197 ALA A CA 1
ATOM 1521 C C . ALA A 1 197 ? -7.184 -2.404 20.952 1.00 97.38 197 ALA A C 1
ATOM 1523 O O . ALA A 1 197 ? -6.843 -1.281 20.594 1.00 97.38 197 ALA A O 1
ATOM 1524 N N . ASP A 1 198 ? -6.363 -3.449 20.891 1.00 97.31 198 ASP A N 1
ATOM 1525 C CA . ASP A 1 198 ? -4.994 -3.348 20.371 1.00 97.31 198 ASP A CA 1
ATOM 1526 C C . ASP A 1 198 ? -4.494 -4.686 19.795 1.00 97.31 198 ASP A C 1
ATOM 1528 O O . ASP A 1 198 ? -5.178 -5.715 19.864 1.00 97.31 198 ASP A O 1
ATOM 1532 N N . SER A 1 199 ? -3.296 -4.658 19.214 1.00 96.81 199 SER A N 1
ATOM 1533 C CA . SER A 1 199 ? -2.512 -5.847 18.897 1.00 96.81 199 SER A CA 1
ATOM 1534 C C . SER A 1 199 ? -1.751 -6.334 20.124 1.00 96.81 199 SER A C 1
ATOM 1536 O O . SER A 1 199 ? -1.116 -5.542 20.823 1.00 96.81 199 SER A O 1
ATOM 1538 N N . THR A 1 200 ? -1.679 -7.653 20.307 1.00 95.62 200 THR A N 1
ATOM 1539 C CA . THR A 1 200 ? -0.766 -8.263 21.287 1.00 95.62 200 THR A CA 1
ATOM 1540 C C . THR A 1 200 ? 0.719 -8.088 20.917 1.00 95.62 200 THR A C 1
ATOM 1542 O O . THR A 1 200 ? 1.577 -8.538 21.667 1.00 95.62 200 THR A O 1
ATOM 1545 N N . GLU A 1 201 ? 1.051 -7.479 19.766 1.00 93.69 201 GLU A N 1
ATOM 1546 C CA . GLU A 1 201 ? 2.409 -6.981 19.472 1.00 93.69 201 GLU A CA 1
ATOM 1547 C C . GLU A 1 201 ? 2.743 -5.703 20.265 1.00 93.69 201 GLU A C 1
ATOM 1549 O O . GLU A 1 201 ? 3.917 -5.461 20.545 1.00 93.69 201 GLU A O 1
ATOM 1554 N N . PHE A 1 202 ? 1.739 -4.885 20.609 1.00 92.88 202 PHE A N 1
ATOM 1555 C CA . PHE A 1 202 ? 1.924 -3.542 21.182 1.00 92.88 202 PHE A CA 1
ATOM 1556 C C . PHE A 1 202 ? 1.465 -3.454 22.647 1.00 92.88 202 PHE A C 1
ATOM 1558 O O . PHE A 1 202 ? 2.146 -2.826 23.453 1.00 92.88 202 PHE A O 1
ATOM 1565 N N . ASP A 1 203 ? 0.362 -4.121 23.010 1.00 94.25 203 ASP A N 1
ATOM 1566 C CA . ASP A 1 203 ? -0.102 -4.298 24.396 1.00 94.25 203 ASP A CA 1
ATOM 1567 C C . ASP A 1 203 ? -0.451 -5.782 24.628 1.00 94.25 203 ASP A C 1
ATOM 1569 O O . ASP A 1 203 ? -1.552 -6.231 24.316 1.00 94.25 203 ASP A O 1
ATOM 1573 N N . GLU A 1 204 ? 0.477 -6.572 25.189 1.00 93.56 204 GLU A N 1
ATOM 1574 C CA . GLU A 1 204 ? 0.222 -7.977 25.584 1.00 93.56 204 GLU A CA 1
ATOM 1575 C C . GLU A 1 204 ? -0.826 -8.085 26.719 1.00 93.56 204 GLU A C 1
ATOM 1577 O O . GLU A 1 204 ? -1.322 -9.170 27.024 1.00 93.56 204 GLU A O 1
ATOM 1582 N N . HIS A 1 205 ? -1.197 -6.965 27.349 1.00 95.00 205 HIS A N 1
ATOM 1583 C CA . HIS A 1 205 ? -2.164 -6.880 28.443 1.00 95.00 205 HIS A CA 1
ATOM 1584 C C . HIS A 1 205 ? -3.434 -6.103 28.057 1.00 95.00 205 HIS A C 1
ATOM 1586 O O . HIS A 1 205 ? -4.187 -5.657 28.936 1.00 95.00 205 HIS A O 1
ATOM 1592 N N . THR A 1 206 ? -3.711 -5.956 26.755 1.00 96.00 206 THR A N 1
ATOM 1593 C CA . THR A 1 206 ? -4.995 -5.412 26.309 1.00 96.00 206 THR A CA 1
ATOM 1594 C C . THR A 1 206 ? -6.139 -6.346 26.733 1.00 96.00 206 THR A C 1
ATOM 1596 O O . THR A 1 206 ? -6.067 -7.554 26.502 1.00 96.00 206 THR A O 1
ATOM 1599 N N . PRO A 1 207 ? -7.233 -5.823 27.322 1.00 95.62 207 PRO A N 1
ATOM 1600 C CA . PRO A 1 207 ? -8.436 -6.615 27.569 1.00 95.62 207 PRO A CA 1
ATOM 1601 C C . PRO A 1 207 ? -9.174 -6.981 26.270 1.00 95.62 207 PRO A C 1
ATOM 1603 O O . PRO A 1 207 ? -10.042 -7.847 26.293 1.00 95.62 207 PRO A O 1
ATOM 1606 N N . ASN A 1 208 ? -8.839 -6.324 25.153 1.00 96.44 208 ASN A N 1
ATOM 1607 C CA . ASN A 1 208 ? -9.549 -6.385 23.880 1.00 96.44 208 ASN A CA 1
ATOM 1608 C C . ASN A 1 208 ? -8.569 -6.728 22.727 1.00 96.44 208 ASN A C 1
ATOM 1610 O O . ASN A 1 208 ? -8.320 -5.882 21.862 1.00 96.44 208 ASN A O 1
ATOM 1614 N N . PRO A 1 209 ? -7.963 -7.930 22.698 1.00 97.31 209 PRO A N 1
ATOM 1615 C CA . PRO A 1 209 ? -6.986 -8.299 21.674 1.00 97.31 209 PRO A CA 1
ATOM 1616 C C . PRO A 1 209 ? -7.675 -8.539 20.323 1.00 97.31 209 PRO A C 1
ATOM 1618 O O . PRO A 1 209 ? -8.232 -9.608 20.073 1.00 97.31 209 PRO A O 1
ATOM 1621 N N . VAL A 1 210 ? -7.635 -7.540 19.438 1.00 98.12 210 VAL A N 1
ATOM 1622 C CA . VAL A 1 210 ? -8.236 -7.614 18.088 1.00 98.12 210 VAL A CA 1
ATOM 1623 C C . VAL A 1 210 ? -7.254 -8.114 17.030 1.00 98.12 210 VAL A C 1
ATOM 1625 O O . VAL A 1 210 ? -7.668 -8.608 15.983 1.00 98.12 210 VAL A O 1
ATOM 1628 N N . VAL A 1 211 ? -5.954 -8.045 17.322 1.00 98.00 211 VAL A N 1
ATOM 1629 C CA . VAL A 1 211 ? -4.873 -8.622 16.516 1.00 98.00 211 VAL A CA 1
ATOM 1630 C C . VAL A 1 211 ? -3.984 -9.462 17.438 1.00 98.00 211 VAL A C 1
ATOM 1632 O O . VAL A 1 211 ? -3.576 -9.006 18.505 1.00 98.00 211 VAL A O 1
ATOM 1635 N N . VAL A 1 212 ? -3.719 -10.712 17.057 1.00 97.19 212 VAL A N 1
ATOM 1636 C CA . VAL A 1 212 ? -3.096 -11.738 17.913 1.00 97.19 212 VAL A CA 1
ATOM 1637 C C . VAL A 1 212 ? -1.981 -12.491 17.195 1.00 97.19 212 VAL A C 1
ATOM 1639 O O . VAL A 1 212 ? -1.958 -12.616 15.969 1.00 97.19 212 VAL A O 1
ATOM 1642 N N . PHE A 1 213 ? -1.035 -13.022 17.968 1.00 93.69 213 PHE A N 1
ATOM 1643 C CA . PHE A 1 213 ? 0.064 -13.836 17.450 1.00 93.69 213 PHE A CA 1
ATOM 1644 C C . PHE A 1 213 ? -0.426 -15.229 17.006 1.00 93.69 213 PHE A C 1
ATOM 1646 O O . PHE A 1 213 ? -0.637 -16.111 17.839 1.00 93.69 213 PHE A O 1
ATOM 1653 N N . MET A 1 214 ? -0.561 -15.453 15.693 1.00 91.81 214 MET A N 1
ATOM 1654 C CA . MET A 1 214 ? -1.042 -16.716 15.103 1.00 91.81 214 MET A CA 1
ATOM 1655 C C . MET A 1 214 ? -0.024 -17.298 14.088 1.00 91.81 214 MET A C 1
ATOM 1657 O O . MET A 1 214 ? -0.239 -17.285 12.869 1.00 91.81 214 MET A O 1
ATOM 1661 N N . PRO A 1 215 ? 1.116 -17.830 14.577 1.00 83.25 215 PRO A N 1
ATOM 1662 C CA . PRO A 1 215 ? 2.195 -18.336 13.733 1.00 83.25 215 PRO A CA 1
ATOM 1663 C C . PRO A 1 215 ? 1.798 -19.611 12.974 1.00 83.25 215 PRO A C 1
ATOM 1665 O O . PRO A 1 215 ? 0.965 -20.399 13.418 1.00 83.25 215 PRO A O 1
ATOM 1668 N N . GLU A 1 216 ? 2.460 -19.873 11.846 1.00 77.81 216 GLU A N 1
ATOM 1669 C CA . GLU A 1 216 ? 2.314 -21.144 11.111 1.00 77.81 216 GLU A CA 1
ATOM 1670 C C . GLU A 1 216 ? 3.144 -22.299 11.693 1.00 77.81 216 GLU A C 1
ATOM 1672 O O . GLU A 1 216 ? 2.903 -23.460 11.372 1.00 77.81 216 GLU A O 1
ATOM 1677 N N . GLY A 1 217 ? 4.137 -21.991 12.528 1.00 65.81 217 GLY A N 1
ATOM 1678 C CA . GLY A 1 217 ? 5.041 -22.963 13.136 1.00 65.81 217 GLY A CA 1
ATOM 1679 C C . GLY A 1 217 ? 5.089 -22.854 14.657 1.00 65.81 217 GLY A C 1
ATOM 1680 O O . GLY A 1 217 ? 4.786 -21.814 15.240 1.00 65.81 217 GLY A O 1
ATOM 1681 N N . SER A 1 218 ? 5.513 -23.940 15.306 1.00 55.69 218 SER A N 1
ATOM 1682 C CA . SER A 1 218 ? 5.660 -24.000 16.764 1.00 55.69 218 SER A CA 1
ATOM 1683 C C . SER A 1 218 ? 6.680 -22.986 17.296 1.00 55.69 218 SER A C 1
ATOM 1685 O O . SER A 1 218 ? 7.767 -22.836 16.732 1.00 55.69 218 SER A O 1
ATOM 1687 N N . ARG A 1 219 ? 6.390 -22.399 18.469 1.00 52.81 219 ARG A N 1
ATOM 1688 C CA . ARG A 1 219 ? 7.342 -21.592 19.262 1.00 52.81 219 ARG A CA 1
ATOM 1689 C C . ARG A 1 219 ? 8.625 -22.363 19.622 1.00 52.81 219 ARG A C 1
ATOM 1691 O O . ARG A 1 219 ? 9.638 -21.732 19.894 1.00 52.81 219 ARG A O 1
ATOM 1698 N N . THR A 1 220 ? 8.605 -23.701 19.588 1.00 51.47 220 THR A N 1
ATOM 1699 C CA . THR A 1 220 ? 9.772 -24.558 19.878 1.00 51.47 220 THR A CA 1
ATOM 1700 C C . THR A 1 220 ? 10.799 -24.641 18.746 1.00 51.47 220 THR A C 1
ATOM 1702 O O . THR A 1 220 ? 11.927 -25.053 18.993 1.00 51.47 220 THR A O 1
ATOM 1705 N N . HIS A 1 221 ? 10.447 -24.248 17.516 1.00 50.62 221 HIS A N 1
ATOM 1706 C CA . HIS A 1 221 ? 11.360 -24.280 16.370 1.00 50.62 221 HIS A CA 1
ATOM 1707 C C . HIS A 1 221 ? 11.745 -22.854 15.963 1.00 50.62 221 HIS A C 1
ATOM 1709 O O . HIS A 1 221 ? 10.995 -22.161 15.266 1.00 50.62 221 HIS A O 1
ATOM 1715 N N . MET A 1 222 ? 12.934 -22.419 16.394 1.00 44.78 222 MET A N 1
ATOM 1716 C CA . MET A 1 222 ? 13.495 -21.118 16.022 1.00 44.78 222 MET A CA 1
ATOM 1717 C C . MET A 1 222 ? 13.462 -20.915 14.497 1.00 44.78 222 MET A C 1
ATOM 1719 O O . MET A 1 222 ? 13.817 -21.800 13.723 1.00 44.78 222 MET A O 1
ATOM 1723 N N . GLY A 1 223 ? 12.998 -19.740 14.065 1.00 53.19 223 GLY A N 1
ATOM 1724 C CA . GLY A 1 223 ? 12.939 -19.340 12.654 1.00 53.19 223 GLY A CA 1
ATOM 1725 C C . GLY A 1 223 ? 11.642 -19.664 11.892 1.00 53.19 223 GLY A C 1
ATOM 1726 O O . GLY A 1 223 ?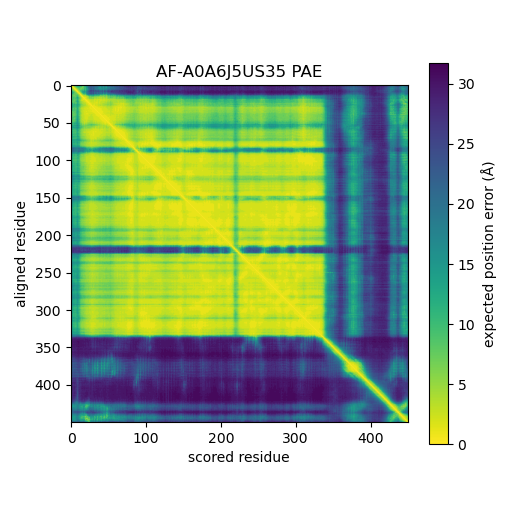 11.405 -19.033 10.867 1.00 53.19 223 GLY A O 1
ATOM 1727 N N . ARG A 1 224 ? 10.761 -20.559 12.374 1.00 57.66 224 ARG A N 1
ATOM 1728 C CA . ARG A 1 224 ? 9.548 -20.989 11.625 1.00 57.66 224 ARG A CA 1
ATOM 1729 C C . ARG A 1 224 ? 8.220 -20.342 12.056 1.00 57.66 224 ARG A C 1
ATOM 1731 O O . ARG A 1 224 ? 7.159 -20.801 11.652 1.00 57.66 224 ARG A O 1
ATOM 1738 N N . THR A 1 225 ? 8.250 -19.272 12.850 1.00 71.88 225 THR A N 1
ATOM 1739 C CA . THR A 1 225 ? 7.039 -18.617 13.394 1.00 71.88 225 THR A CA 1
ATOM 1740 C C . THR A 1 225 ? 6.441 -17.499 12.524 1.00 71.88 225 THR A C 1
ATOM 1742 O O . THR A 1 225 ? 5.435 -16.915 12.908 1.00 71.88 225 THR A O 1
ATOM 1745 N N . MET A 1 226 ? 7.030 -17.172 11.371 1.00 84.56 226 MET A N 1
ATOM 1746 C CA . MET A 1 226 ? 6.567 -16.092 10.483 1.00 84.56 226 MET A CA 1
ATOM 1747 C C . MET A 1 226 ? 5.823 -16.661 9.264 1.00 84.56 226 MET A C 1
ATOM 1749 O O . MET A 1 226 ? 6.362 -17.539 8.589 1.00 84.56 226 MET A O 1
ATOM 1753 N N . ARG A 1 227 ? 4.635 -16.127 8.943 1.00 89.31 227 ARG A N 1
ATOM 1754 C CA . ARG A 1 227 ? 3.947 -16.372 7.665 1.00 89.31 227 ARG A CA 1
ATOM 1755 C C . ARG A 1 227 ? 4.741 -15.658 6.572 1.00 89.31 227 ARG A C 1
ATOM 1757 O O . ARG A 1 227 ? 4.840 -14.430 6.549 1.00 89.31 227 ARG A O 1
ATOM 1764 N N . LEU A 1 228 ? 5.398 -16.454 5.731 1.00 91.12 228 LEU A N 1
ATOM 1765 C CA . LEU A 1 228 ? 6.380 -15.998 4.748 1.00 91.12 228 LEU A CA 1
ATOM 1766 C C . LEU A 1 228 ? 6.130 -16.635 3.378 1.00 91.12 228 LEU A C 1
ATOM 1768 O O . LEU A 1 228 ? 5.778 -17.817 3.279 1.00 91.12 228 LEU A O 1
ATOM 1772 N N . GLY A 1 229 ? 6.411 -15.861 2.330 1.00 91.38 229 GLY A N 1
ATOM 1773 C CA . GLY A 1 229 ? 6.472 -16.333 0.948 1.00 91.38 229 GLY A CA 1
ATOM 1774 C C . GLY A 1 229 ? 5.171 -16.113 0.185 1.00 91.38 229 GLY A C 1
ATOM 1775 O O . GLY A 1 229 ? 4.317 -15.345 0.616 1.00 91.38 229 GLY A O 1
ATOM 1776 N N . CYS A 1 230 ? 5.055 -16.756 -0.977 1.00 94.75 230 CYS A N 1
ATOM 1777 C CA . CYS A 1 230 ? 3.839 -16.718 -1.786 1.00 94.75 230 CYS A CA 1
ATOM 1778 C C . CYS A 1 230 ? 2.749 -17.565 -1.114 1.00 94.75 230 CYS A C 1
ATOM 1780 O O . CYS A 1 230 ? 3.023 -18.727 -0.808 1.00 94.75 230 CYS A O 1
ATOM 1782 N N . ARG A 1 231 ? 1.553 -17.015 -0.882 1.00 94.88 231 ARG A N 1
ATOM 1783 C CA . ARG A 1 231 ? 0.384 -17.738 -0.355 1.00 94.88 231 ARG A CA 1
ATOM 1784 C C . ARG A 1 231 ? -0.871 -17.349 -1.115 1.00 94.88 231 ARG A C 1
ATOM 1786 O O . ARG A 1 231 ? -0.957 -16.249 -1.656 1.00 94.88 231 ARG A O 1
ATOM 1793 N N . ARG A 1 232 ? -1.833 -18.269 -1.123 1.00 97.00 232 ARG A N 1
ATOM 1794 C CA . ARG A 1 232 ? -3.142 -18.067 -1.727 1.00 97.00 232 ARG A CA 1
ATOM 1795 C C . ARG A 1 232 ? -4.077 -17.358 -0.758 1.00 97.00 232 ARG A C 1
ATOM 1797 O O . ARG A 1 232 ? -4.206 -17.774 0.391 1.00 97.00 232 ARG A O 1
ATOM 1804 N N . THR A 1 233 ? -4.743 -16.332 -1.264 1.00 98.38 233 THR A N 1
ATOM 1805 C CA . THR A 1 233 ? -5.885 -15.669 -0.639 1.00 98.38 233 THR A CA 1
ATOM 1806 C C . THR A 1 233 ? -7.114 -15.927 -1.502 1.00 98.38 233 THR A C 1
ATOM 1808 O O . THR A 1 233 ? -7.110 -15.592 -2.686 1.00 98.38 233 THR A O 1
ATOM 1811 N N . LEU A 1 234 ? -8.141 -16.543 -0.924 1.00 98.50 234 LEU A N 1
ATOM 1812 C CA . LEU A 1 234 ? -9.412 -16.878 -1.569 1.00 98.50 234 LEU A CA 1
ATOM 1813 C C . LEU A 1 234 ? -10.411 -15.737 -1.354 1.00 98.50 234 LEU A C 1
ATOM 1815 O O . LEU A 1 234 ? -10.683 -15.367 -0.204 1.00 98.50 234 LEU A O 1
ATOM 1819 N N . PHE A 1 235 ? -10.988 -15.202 -2.431 1.00 98.38 235 PHE A N 1
ATOM 1820 C CA . PHE A 1 235 ? -12.052 -14.208 -2.307 1.00 98.38 235 PHE A CA 1
ATOM 1821 C C . PHE A 1 235 ? -13.331 -14.851 -1.769 1.00 98.38 235 PHE A C 1
ATOM 1823 O O . PHE A 1 235 ? -13.700 -15.962 -2.137 1.00 98.38 235 PHE A O 1
ATOM 1830 N N . GLN A 1 236 ? -14.002 -14.142 -0.866 1.00 97.06 236 GLN A N 1
ATOM 1831 C CA . GLN A 1 236 ? -15.244 -14.587 -0.225 1.00 97.06 236 GLN A CA 1
ATOM 1832 C C . GLN A 1 236 ? -16.488 -14.145 -1.005 1.00 97.06 236 GLN A C 1
ATOM 1834 O O . GLN A 1 236 ? -17.565 -14.710 -0.842 1.00 97.06 236 GLN A O 1
ATOM 1839 N N . THR A 1 237 ? -16.336 -13.123 -1.847 1.00 93.25 237 THR A N 1
ATOM 1840 C CA . THR A 1 237 ? -17.358 -12.592 -2.749 1.00 93.25 237 THR A CA 1
ATOM 1841 C C . THR A 1 237 ? -16.667 -11.983 -3.976 1.00 93.25 237 THR A C 1
ATOM 1843 O O . THR A 1 237 ? -15.604 -11.377 -3.812 1.00 93.25 237 THR A O 1
ATOM 1846 N N . PRO A 1 238 ? -17.232 -12.110 -5.191 1.00 92.50 238 PRO A N 1
ATOM 1847 C CA . PRO A 1 238 ? -16.800 -11.324 -6.348 1.00 92.50 238 PRO A CA 1
ATOM 1848 C C . PRO A 1 238 ? -17.279 -9.863 -6.262 1.00 92.50 238 PRO A C 1
ATOM 1850 O O . PRO A 1 238 ? -16.751 -8.987 -6.943 1.00 92.50 238 PRO A O 1
ATOM 1853 N N . ASP A 1 239 ? -18.278 -9.573 -5.420 1.00 93.38 239 ASP A N 1
ATOM 1854 C CA . ASP A 1 239 ? -18.804 -8.222 -5.224 1.00 93.38 239 ASP A CA 1
ATOM 1855 C C . ASP A 1 239 ? -18.016 -7.465 -4.144 1.00 93.38 239 ASP A C 1
ATOM 1857 O O . ASP A 1 239 ? -18.515 -7.147 -3.067 1.00 93.38 239 ASP A O 1
ATOM 1861 N N . CYS A 1 240 ? -16.737 -7.224 -4.431 1.00 95.75 240 CYS A N 1
ATOM 1862 C CA . CYS A 1 240 ? -15.853 -6.351 -3.661 1.00 95.75 240 CYS A CA 1
ATOM 1863 C C . CYS A 1 240 ? -14.899 -5.603 -4.603 1.00 95.75 240 CYS A C 1
ATOM 1865 O O . CYS A 1 240 ? -14.685 -6.022 -5.747 1.00 95.75 240 CYS A O 1
ATOM 1867 N N . ILE A 1 241 ? -14.330 -4.482 -4.156 1.00 97.38 241 ILE A N 1
ATOM 1868 C CA . ILE A 1 241 ? -13.460 -3.653 -5.005 1.00 97.38 241 ILE A CA 1
ATOM 1869 C C . ILE A 1 241 ? -12.194 -4.436 -5.376 1.00 97.38 241 ILE A C 1
ATOM 1871 O O . ILE A 1 241 ? -11.760 -4.410 -6.530 1.00 97.38 241 ILE A O 1
ATOM 1875 N N . THR A 1 242 ? -11.627 -5.189 -4.431 1.00 97.44 242 THR A N 1
ATOM 1876 C CA . THR A 1 242 ? -10.392 -5.944 -4.650 1.00 97.44 242 THR A CA 1
ATOM 1877 C C . THR A 1 242 ? -10.578 -7.059 -5.675 1.00 97.44 242 THR A C 1
ATOM 1879 O O . THR A 1 242 ? -9.749 -7.171 -6.574 1.00 97.44 242 THR A O 1
ATOM 1882 N N . SER A 1 243 ? -11.655 -7.854 -5.610 1.00 96.69 243 SER A N 1
ATOM 1883 C CA . SER A 1 243 ? -11.880 -8.920 -6.602 1.00 96.69 243 SER A CA 1
ATOM 1884 C C . SER A 1 243 ? -12.018 -8.330 -8.009 1.00 96.69 243 SER A C 1
ATOM 1886 O O . SER A 1 243 ? -11.316 -8.769 -8.922 1.00 96.69 243 SER A O 1
ATOM 1888 N N . LYS A 1 244 ? -12.782 -7.238 -8.166 1.00 96.75 244 LYS A N 1
ATOM 1889 C CA . LYS A 1 244 ? -12.942 -6.520 -9.445 1.00 96.75 244 LYS A CA 1
ATOM 1890 C C . LYS A 1 244 ? -11.613 -5.967 -9.981 1.00 96.75 244 LYS A C 1
ATOM 1892 O O . LYS A 1 244 ? -11.310 -6.147 -11.160 1.00 96.75 244 LYS A O 1
ATOM 1897 N N . LEU A 1 245 ? -10.767 -5.386 -9.122 1.00 97.12 245 LEU A N 1
ATOM 1898 C CA . LEU A 1 245 ? -9.407 -4.944 -9.481 1.00 97.12 245 LEU A CA 1
ATOM 1899 C C . LEU A 1 245 ? -8.475 -6.100 -9.885 1.00 97.12 245 LEU A C 1
ATOM 1901 O O . LEU A 1 245 ? -7.596 -5.914 -10.725 1.00 97.12 245 LEU A O 1
ATOM 1905 N N . TYR A 1 246 ? -8.674 -7.296 -9.327 1.00 96.25 246 TYR A N 1
ATOM 1906 C CA . TYR A 1 246 ? -8.014 -8.538 -9.745 1.00 96.25 246 TYR A CA 1
ATOM 1907 C C . TYR A 1 246 ? -8.817 -9.306 -10.824 1.00 96.25 246 TYR A C 1
ATOM 1909 O O . TYR A 1 246 ? -8.662 -10.519 -10.975 1.00 96.25 246 TYR A O 1
ATOM 1917 N N . HIS A 1 247 ? -9.638 -8.595 -11.609 1.00 94.31 247 HIS A N 1
ATOM 1918 C CA . HIS A 1 247 ? -10.419 -9.098 -12.750 1.00 94.31 247 HIS A CA 1
ATOM 1919 C C . HIS A 1 247 ? -11.393 -10.243 -12.416 1.00 94.31 247 HIS A C 1
ATOM 1921 O O . HIS A 1 247 ? -11.585 -11.150 -13.224 1.00 94.31 247 HIS A O 1
ATOM 1927 N N . ASN A 1 248 ? -12.005 -10.197 -11.230 1.00 93.88 248 ASN A N 1
ATOM 1928 C CA . ASN A 1 248 ? -12.932 -11.202 -10.698 1.00 93.88 248 ASN A CA 1
ATOM 1929 C C . ASN A 1 248 ? -12.340 -12.623 -10.633 1.00 93.88 248 ASN A C 1
ATOM 1931 O O . ASN A 1 248 ? -13.055 -13.616 -10.754 1.00 93.88 248 ASN A O 1
ATOM 1935 N N . SER A 1 249 ? -11.022 -12.725 -10.424 1.00 94.56 249 SER A N 1
ATOM 1936 C CA . SER A 1 249 ? -10.370 -13.987 -10.063 1.00 94.56 249 SER A CA 1
ATOM 1937 C C . SER A 1 249 ? -10.965 -14.547 -8.766 1.00 94.56 249 SER A C 1
ATOM 1939 O O . SER A 1 249 ? -11.276 -13.785 -7.854 1.00 94.56 249 SER A O 1
ATOM 1941 N N . GLU A 1 250 ? -11.060 -15.874 -8.640 1.00 96.12 250 GLU A N 1
ATOM 1942 C CA . GLU A 1 250 ? -11.483 -16.550 -7.398 1.00 96.12 250 GLU A CA 1
ATOM 1943 C C . GLU A 1 250 ? -10.439 -16.416 -6.274 1.00 96.12 250 GLU A C 1
ATOM 1945 O O . GLU A 1 250 ? -10.757 -16.496 -5.086 1.00 96.12 250 GLU A O 1
ATOM 1950 N N . TYR A 1 251 ? -9.172 -16.199 -6.641 1.00 97.75 251 TYR A N 1
ATOM 1951 C CA . TYR A 1 251 ? -8.062 -16.079 -5.700 1.00 97.75 251 TYR A CA 1
ATOM 1952 C C . TYR A 1 251 ? -6.938 -15.168 -6.199 1.00 97.75 251 TYR A C 1
ATOM 1954 O O . TYR A 1 251 ? -6.807 -14.892 -7.395 1.00 97.75 251 TYR A O 1
ATOM 1962 N N . VAL A 1 252 ? -6.061 -14.767 -5.278 1.00 97.50 252 VAL A N 1
ATOM 1963 C CA . VAL A 1 252 ? -4.760 -14.155 -5.580 1.00 97.50 252 VAL A CA 1
ATOM 1964 C C . VAL A 1 252 ? -3.642 -14.876 -4.838 1.00 97.50 252 VAL A C 1
ATOM 1966 O O . VAL A 1 252 ? -3.780 -15.221 -3.669 1.00 97.50 252 VAL A O 1
ATOM 1969 N N . ASP A 1 253 ? -2.517 -15.092 -5.519 1.00 97.44 253 ASP A N 1
ATOM 1970 C CA . ASP A 1 253 ? -1.295 -15.624 -4.908 1.00 97.44 253 ASP A CA 1
ATOM 1971 C C . ASP A 1 253 ? -0.316 -14.463 -4.649 1.00 97.44 253 ASP A C 1
ATOM 1973 O O . ASP A 1 253 ? 0.300 -13.949 -5.587 1.00 97.44 253 ASP A O 1
ATOM 1977 N N . GLU A 1 254 ? -0.195 -14.008 -3.403 1.00 97.69 254 GLU A N 1
ATOM 1978 C CA . GLU A 1 254 ? 0.547 -12.797 -3.005 1.00 97.69 254 GLU A CA 1
ATOM 1979 C C . GLU A 1 254 ? 1.642 -13.101 -1.968 1.00 97.69 254 GLU A C 1
ATOM 1981 O O . GLU A 1 254 ? 1.751 -14.218 -1.462 1.00 97.69 254 GLU A O 1
ATOM 1986 N N . ARG A 1 255 ? 2.541 -12.141 -1.700 1.00 96.12 255 ARG A N 1
ATOM 1987 C CA . ARG A 1 255 ? 3.705 -12.358 -0.815 1.00 96.12 255 ARG A CA 1
ATOM 1988 C C . ARG A 1 255 ? 3.465 -11.851 0.605 1.00 96.12 255 ARG A C 1
ATOM 1990 O O . ARG A 1 255 ? 3.262 -10.661 0.801 1.00 96.12 255 ARG A O 1
ATOM 1997 N N . HIS A 1 256 ? 3.607 -12.724 1.597 1.00 94.94 256 HIS A N 1
ATOM 1998 C CA . HIS A 1 256 ? 3.432 -12.405 3.020 1.00 94.94 256 HIS A CA 1
ATOM 1999 C C . HIS A 1 256 ? 4.782 -12.328 3.748 1.00 94.94 256 HIS A C 1
ATOM 2001 O O . HIS A 1 256 ? 5.747 -12.997 3.354 1.00 94.94 256 HIS A O 1
ATOM 2007 N N . ARG A 1 257 ? 4.847 -11.513 4.811 1.00 93.06 257 ARG A N 1
ATOM 2008 C CA . ARG A 1 257 ? 5.986 -11.415 5.746 1.00 93.06 257 ARG A CA 1
ATOM 2009 C C . ARG A 1 257 ? 5.542 -10.858 7.113 1.00 93.06 257 ARG A C 1
ATOM 2011 O O . ARG A 1 257 ? 6.006 -9.800 7.534 1.00 93.06 257 ARG A O 1
ATOM 2018 N N . HIS A 1 258 ? 4.651 -11.566 7.805 1.00 93.12 258 HIS A N 1
ATOM 2019 C CA . HIS A 1 258 ? 4.093 -11.143 9.102 1.00 93.12 258 HIS A CA 1
ATOM 2020 C C . HIS A 1 258 ? 3.951 -12.305 10.102 1.00 93.12 258 HIS A C 1
ATOM 2022 O O . HIS A 1 258 ? 4.308 -13.451 9.821 1.00 93.12 258 HIS A O 1
ATOM 2028 N N . ARG A 1 259 ? 3.519 -11.984 11.326 1.00 93.25 259 ARG A N 1
ATOM 2029 C CA . ARG A 1 259 ? 3.414 -12.909 12.478 1.00 93.25 259 ARG A CA 1
ATOM 2030 C C . ARG A 1 259 ? 2.082 -12.816 13.225 1.00 93.25 259 ARG A C 1
ATOM 2032 O O . ARG A 1 259 ? 1.716 -13.753 13.932 1.00 93.25 259 ARG A O 1
ATOM 2039 N N . TYR A 1 260 ? 1.422 -11.674 13.095 1.00 95.31 260 TYR A N 1
ATOM 2040 C CA . TYR A 1 260 ? 0.169 -11.344 13.747 1.00 95.31 260 TYR A CA 1
ATOM 2041 C C . TYR A 1 260 ? -0.949 -11.354 12.711 1.00 95.31 260 TYR A C 1
ATOM 2043 O O . TYR A 1 260 ? -0.702 -11.106 11.527 1.00 95.31 260 TYR A O 1
ATOM 2051 N N . GLU A 1 261 ? -2.144 -11.692 13.173 1.00 97.50 261 GLU A N 1
ATOM 2052 C CA . GLU A 1 261 ? -3.356 -11.886 12.383 1.00 97.50 261 GLU A CA 1
ATOM 2053 C C . GLU A 1 261 ? -4.536 -11.253 13.128 1.00 97.50 261 GLU A C 1
ATOM 2055 O O . GLU A 1 261 ? -4.487 -11.109 14.352 1.00 97.50 261 GLU A O 1
ATOM 2060 N N . VAL A 1 262 ? -5.617 -10.921 12.422 1.00 98.31 262 VAL A N 1
ATOM 2061 C CA . VAL A 1 262 ? -6.887 -10.544 13.069 1.00 98.31 262 VAL A CA 1
ATOM 2062 C C . VAL A 1 262 ? -7.360 -11.696 13.958 1.00 98.31 262 VAL A C 1
ATOM 2064 O O . VAL A 1 262 ? -7.333 -12.853 13.532 1.00 98.31 262 VAL A O 1
ATOM 2067 N N . ASN A 1 263 ? -7.775 -11.391 15.189 1.00 98.12 263 ASN A N 1
ATOM 2068 C CA . ASN A 1 263 ? -8.258 -12.398 16.128 1.00 98.12 263 ASN A CA 1
ATOM 2069 C C . ASN A 1 263 ? -9.553 -13.047 15.596 1.00 98.12 263 ASN A C 1
ATOM 2071 O O . ASN A 1 263 ? -10.538 -12.329 15.409 1.00 98.12 263 ASN A O 1
ATOM 2075 N N . PRO A 1 264 ? -9.593 -14.379 15.374 1.00 97.38 264 PRO A N 1
ATOM 2076 C CA . PRO A 1 264 ? -10.786 -15.056 14.877 1.00 97.38 264 PRO A CA 1
ATOM 2077 C C . PRO A 1 264 ? -12.053 -14.789 15.694 1.00 97.38 264 PRO A C 1
ATOM 2079 O O . PRO A 1 264 ? -13.134 -14.678 15.117 1.00 97.38 264 PRO A O 1
ATOM 2082 N N . ASP A 1 265 ? -11.911 -14.609 17.009 1.00 96.88 265 ASP A N 1
ATOM 2083 C CA . ASP A 1 265 ? -13.032 -14.428 17.935 1.00 96.88 265 ASP A CA 1
ATOM 2084 C C . ASP A 1 265 ? -13.784 -13.097 17.734 1.00 96.88 265 ASP A C 1
ATOM 2086 O O . ASP A 1 265 ? -14.945 -12.985 18.126 1.00 96.88 265 ASP A O 1
ATOM 2090 N N . VAL A 1 266 ? -13.156 -12.087 17.110 1.00 96.75 266 VAL A N 1
ATOM 2091 C CA . VAL A 1 266 ? -13.773 -10.762 16.887 1.00 96.75 266 VAL A CA 1
ATOM 2092 C C . VAL A 1 266 ? -14.276 -10.539 15.459 1.00 96.75 266 VAL A C 1
ATOM 2094 O O . VAL A 1 266 ? -14.952 -9.542 15.209 1.00 96.75 266 VAL A O 1
ATOM 2097 N N . ILE A 1 267 ? -13.980 -11.451 14.522 1.00 96.94 267 ILE A N 1
ATOM 2098 C CA . ILE A 1 267 ? -14.291 -11.290 13.089 1.00 96.94 267 ILE A CA 1
ATOM 2099 C C . ILE A 1 267 ? -15.776 -11.004 12.870 1.00 96.94 267 ILE A C 1
ATOM 2101 O O . ILE A 1 267 ? -16.109 -10.001 12.246 1.00 96.94 267 ILE A O 1
ATOM 2105 N N . GLY A 1 268 ? -16.662 -11.847 13.411 1.00 96.31 268 GLY A N 1
ATOM 2106 C CA . GLY A 1 268 ? -18.106 -11.707 13.198 1.00 96.31 268 GLY A CA 1
ATOM 2107 C C . GLY A 1 268 ? -18.639 -10.351 13.665 1.00 96.31 268 GLY A C 1
ATOM 2108 O O . GLY A 1 268 ? -19.430 -9.730 12.965 1.00 96.31 268 GLY A O 1
ATOM 2109 N N . ILE A 1 269 ? -18.126 -9.839 14.787 1.00 95.00 269 ILE A N 1
ATOM 2110 C CA . ILE A 1 269 ? -18.560 -8.562 15.364 1.00 95.00 269 ILE A CA 1
ATOM 2111 C C . ILE A 1 269 ? -18.063 -7.378 14.519 1.00 95.00 269 ILE A C 1
ATOM 2113 O O . ILE A 1 269 ? -18.805 -6.423 14.291 1.00 95.00 269 ILE A O 1
ATOM 2117 N N . LEU A 1 270 ? -16.836 -7.451 13.991 1.00 96.69 270 LEU A N 1
ATOM 2118 C CA . LEU A 1 270 ? -16.318 -6.462 13.039 1.00 96.69 270 LEU A CA 1
ATOM 2119 C C . LEU A 1 270 ? -17.124 -6.463 11.727 1.00 96.69 270 LEU A C 1
ATOM 2121 O O . LEU A 1 270 ? -17.453 -5.392 11.212 1.00 96.69 270 LEU A O 1
ATOM 2125 N N . GLU A 1 271 ? -17.501 -7.643 11.221 1.00 96.75 271 GLU A N 1
ATOM 2126 C CA . GLU A 1 271 ? -18.329 -7.769 10.017 1.00 96.75 271 GLU A CA 1
ATOM 2127 C C . GLU A 1 271 ? -19.764 -7.275 10.236 1.00 96.75 271 GLU A C 1
ATOM 2129 O O . GLU A 1 271 ? -20.323 -6.644 9.335 1.00 96.75 271 GLU A O 1
ATOM 2134 N N . GLU A 1 272 ? -20.361 -7.512 11.405 1.00 95.94 272 GLU A N 1
ATOM 2135 C CA . GLU A 1 272 ? -21.663 -6.958 11.806 1.00 95.94 272 GLU A CA 1
ATOM 2136 C C . GLU A 1 272 ? -21.622 -5.428 11.923 1.00 95.94 272 GLU A C 1
ATOM 2138 O O . GLU A 1 272 ? -22.530 -4.752 11.439 1.00 95.94 272 GLU A O 1
ATOM 2143 N N . ALA A 1 273 ? -20.538 -4.873 12.475 1.00 94.62 273 ALA A N 1
ATOM 2144 C CA . ALA A 1 273 ? -20.306 -3.431 12.561 1.00 94.62 273 ALA A CA 1
ATOM 2145 C C . ALA A 1 273 ? -19.954 -2.769 11.207 1.00 94.62 273 ALA A C 1
ATOM 2147 O O . ALA A 1 273 ? -19.963 -1.542 11.106 1.00 94.62 273 ALA A O 1
ATOM 2148 N N . GLY A 1 274 ? -19.681 -3.557 10.158 1.00 95.50 274 GLY A N 1
ATOM 2149 C CA . GLY A 1 274 ? -19.574 -3.100 8.765 1.00 95.50 274 GLY A CA 1
ATOM 2150 C C . GLY A 1 274 ? -18.212 -3.292 8.090 1.00 95.50 274 GLY A C 1
ATOM 2151 O O . GLY A 1 274 ? -18.122 -3.111 6.876 1.00 95.50 274 GLY A O 1
ATOM 2152 N N . LEU A 1 275 ? -17.171 -3.698 8.821 1.00 97.56 275 LEU A N 1
ATOM 2153 C CA . LEU A 1 275 ? -15.834 -3.962 8.278 1.00 97.56 275 LEU A CA 1
ATOM 2154 C C . LEU A 1 275 ? -15.777 -5.390 7.715 1.00 97.56 275 LEU A C 1
ATOM 2156 O O . LEU A 1 275 ? -15.770 -6.351 8.477 1.00 97.56 275 LEU A O 1
ATOM 2160 N N . LYS A 1 276 ? -15.775 -5.555 6.388 1.00 98.19 276 LYS A N 1
ATOM 2161 C CA . LYS A 1 276 ? -15.925 -6.870 5.737 1.00 98.19 276 LYS A CA 1
ATOM 2162 C C . LYS A 1 276 ? -14.585 -7.519 5.419 1.00 98.19 276 LYS A C 1
ATOM 2164 O O . LYS A 1 276 ? -13.713 -6.867 4.848 1.00 98.19 276 LYS A O 1
ATOM 2169 N N . PHE A 1 277 ? -14.446 -8.820 5.681 1.00 98.44 277 PHE A N 1
ATOM 2170 C CA . PHE A 1 277 ? -13.245 -9.577 5.320 1.00 98.44 277 PHE A CA 1
ATOM 2171 C C . PHE A 1 277 ? -13.452 -10.352 4.017 1.00 98.44 277 PHE A C 1
ATOM 2173 O O . PHE A 1 277 ? -13.851 -11.518 3.991 1.00 98.44 277 PHE A O 1
ATOM 2180 N N . VAL A 1 278 ? -13.175 -9.673 2.903 1.00 98.44 278 VAL A N 1
ATOM 2181 C CA . VAL A 1 278 ? -13.468 -10.154 1.543 1.00 98.44 278 VAL A CA 1
ATOM 2182 C C . VAL A 1 278 ? -12.448 -11.161 1.001 1.00 98.44 278 VAL A C 1
ATOM 2184 O O . VAL A 1 278 ? -12.691 -11.754 -0.049 1.00 98.44 278 VAL A O 1
ATOM 2187 N N . GLY A 1 279 ? -11.330 -11.389 1.698 1.00 98.31 279 GLY A N 1
ATOM 2188 C CA . GLY A 1 279 ? -10.309 -12.374 1.329 1.00 98.31 279 GLY A CA 1
ATOM 2189 C C . GLY A 1 279 ? -9.745 -13.109 2.544 1.00 98.31 279 GLY A C 1
ATOM 2190 O O . GLY A 1 279 ? -9.431 -12.477 3.554 1.00 98.31 279 GLY A O 1
ATOM 2191 N N . LYS A 1 280 ? -9.611 -14.437 2.449 1.00 98.38 280 LYS A N 1
ATOM 2192 C CA . LYS A 1 280 ? -9.154 -15.316 3.545 1.00 98.38 280 LYS A CA 1
ATOM 2193 C C . LYS A 1 280 ? -8.077 -16.300 3.090 1.00 98.38 280 LYS A C 1
ATOM 2195 O O . LYS A 1 280 ? -7.937 -16.542 1.891 1.00 98.38 280 LYS A O 1
ATOM 2200 N N . ASP A 1 281 ? -7.332 -16.879 4.034 1.00 96.12 281 ASP A N 1
ATOM 2201 C CA . ASP A 1 281 ? -6.423 -17.991 3.725 1.00 96.12 281 ASP A CA 1
ATOM 2202 C C . ASP A 1 281 ? -7.171 -19.270 3.308 1.00 96.12 281 ASP A C 1
ATOM 2204 O O . ASP A 1 281 ? -8.387 -19.394 3.452 1.00 96.12 281 ASP A O 1
ATOM 2208 N N . ASP A 1 282 ? -6.420 -20.237 2.787 1.00 93.19 282 ASP A N 1
ATOM 2209 C CA . ASP A 1 282 ? -6.887 -21.577 2.422 1.00 93.19 282 ASP A CA 1
ATOM 2210 C C . ASP A 1 282 ? -7.548 -22.337 3.585 1.00 93.19 282 ASP A C 1
ATOM 2212 O O . ASP A 1 282 ? -8.437 -23.156 3.362 1.00 93.19 282 ASP A O 1
ATOM 2216 N N . SER A 1 283 ? -7.159 -22.039 4.830 1.00 92.81 283 SER A N 1
ATOM 2217 C CA . SER A 1 283 ? -7.808 -22.586 6.028 1.00 92.81 283 SER A CA 1
ATOM 2218 C C . SER A 1 283 ? -9.096 -21.858 6.440 1.00 92.81 283 SER A C 1
ATOM 2220 O O . SER A 1 283 ? -9.783 -22.321 7.349 1.00 92.81 283 SER A O 1
ATOM 2222 N N . GLY A 1 284 ? -9.414 -20.718 5.817 1.00 94.06 284 GLY A N 1
ATOM 2223 C CA . GLY A 1 284 ? -10.543 -19.850 6.160 1.00 94.06 284 GLY A CA 1
ATOM 2224 C C . GLY A 1 284 ? -10.419 -19.131 7.511 1.00 94.06 284 GLY A C 1
ATOM 2225 O O . GLY A 1 284 ? -11.358 -18.446 7.915 1.00 94.06 284 GLY A O 1
ATOM 2226 N N . ARG A 1 285 ? -9.290 -19.278 8.221 1.00 93.50 285 ARG A N 1
ATOM 2227 C CA . ARG A 1 285 ? -9.092 -18.758 9.589 1.00 93.50 285 ARG A CA 1
ATOM 2228 C C . ARG A 1 285 ? -8.375 -17.418 9.628 1.00 93.50 285 ARG A C 1
ATOM 2230 O O . ARG A 1 285 ? -8.576 -16.666 10.576 1.00 93.50 285 ARG A O 1
ATOM 2237 N N . ARG A 1 286 ? -7.524 -17.124 8.641 1.00 97.19 286 ARG A N 1
ATOM 2238 C CA . ARG A 1 286 ? -6.842 -15.825 8.539 1.00 97.19 286 ARG A CA 1
ATOM 2239 C C . ARG A 1 286 ? -7.608 -14.915 7.608 1.00 97.19 286 ARG A C 1
ATOM 2241 O O . ARG A 1 286 ? -7.949 -15.323 6.499 1.00 97.19 286 ARG A O 1
ATOM 2248 N N . MET A 1 287 ? -7.838 -13.688 8.054 1.00 98.31 287 MET A N 1
ATOM 2249 C CA . MET A 1 287 ? -8.384 -12.632 7.216 1.00 98.31 287 MET A CA 1
ATOM 2250 C C . MET A 1 287 ? -7.224 -11.906 6.540 1.00 98.31 287 MET A C 1
ATOM 2252 O O . MET A 1 287 ? -6.376 -11.333 7.217 1.00 98.31 287 MET A O 1
ATOM 2256 N N . GLU A 1 288 ? -7.179 -11.950 5.213 1.00 98.38 288 GLU A N 1
ATOM 2257 C CA . GLU A 1 288 ? -6.044 -11.472 4.414 1.00 98.38 288 GLU A CA 1
ATOM 2258 C C . GLU A 1 288 ? -6.357 -10.157 3.684 1.00 98.38 288 GLU A C 1
ATOM 2260 O O . GLU A 1 288 ? -5.439 -9.404 3.359 1.00 98.38 288 GLU A O 1
ATOM 2265 N N . ILE A 1 289 ? -7.646 -9.870 3.447 1.00 98.81 289 ILE A N 1
ATOM 2266 C CA . ILE A 1 289 ? -8.155 -8.640 2.819 1.00 98.81 289 ILE A CA 1
ATOM 2267 C C . ILE A 1 289 ? -9.380 -8.159 3.604 1.00 98.81 289 ILE A C 1
ATOM 2269 O O . ILE A 1 289 ? -10.332 -8.925 3.781 1.00 98.81 289 ILE A O 1
ATOM 2273 N N . LEU A 1 290 ? -9.371 -6.892 4.023 1.00 98.62 290 LEU A N 1
ATOM 2274 C CA . LEU A 1 290 ? -10.537 -6.168 4.531 1.00 98.62 290 LEU A CA 1
ATOM 2275 C C . LEU A 1 290 ? -10.957 -5.049 3.574 1.00 98.62 290 LEU A C 1
ATOM 2277 O O . LEU A 1 290 ? -10.111 -4.444 2.914 1.00 98.62 290 LEU A O 1
ATOM 2281 N N . GLU A 1 291 ? -12.255 -4.758 3.552 1.00 98.62 291 GLU A N 1
ATOM 2282 C CA . GLU A 1 291 ? -12.858 -3.600 2.888 1.00 98.62 291 GLU A CA 1
ATOM 2283 C C . GLU A 1 291 ? -13.921 -2.959 3.795 1.00 98.62 291 GLU A C 1
ATOM 2285 O O . GLU A 1 291 ? -14.582 -3.647 4.577 1.00 98.62 291 GLU A O 1
ATOM 2290 N N . LEU A 1 292 ? -14.123 -1.643 3.672 1.00 98.19 292 LEU A N 1
ATOM 2291 C CA . LEU A 1 292 ? -15.272 -0.940 4.256 1.00 98.19 292 LEU A CA 1
ATOM 2292 C C . LEU A 1 292 ? -16.236 -0.519 3.127 1.00 98.19 292 LEU A C 1
ATOM 2294 O O . LEU A 1 292 ? -15.975 0.490 2.472 1.00 98.19 292 LEU A O 1
ATOM 2298 N N . PRO A 1 293 ? -17.347 -1.247 2.882 1.00 95.69 293 PRO A N 1
ATOM 2299 C CA . PRO A 1 293 ? -18.184 -1.046 1.690 1.00 95.69 293 PRO A CA 1
ATOM 2300 C C . PRO A 1 293 ? -18.850 0.331 1.565 1.00 95.69 293 PRO A C 1
ATOM 2302 O O . PRO A 1 293 ? -19.280 0.705 0.480 1.00 95.69 293 PRO A O 1
ATOM 2305 N N . SER A 1 294 ? -18.963 1.089 2.659 1.00 94.62 294 SER A N 1
ATOM 2306 C CA . SER A 1 294 ? -19.556 2.433 2.671 1.00 94.62 294 SER A CA 1
ATOM 2307 C C . SER A 1 294 ? -18.582 3.554 2.283 1.00 94.62 294 SER A C 1
ATOM 2309 O O . SER A 1 294 ? -18.943 4.722 2.396 1.00 94.62 294 SER A O 1
ATOM 2311 N N . HIS A 1 295 ? -17.343 3.226 1.906 1.00 98.44 295 HIS A N 1
ATOM 2312 C CA . HIS A 1 295 ? -16.259 4.178 1.663 1.00 98.44 295 HIS A CA 1
ATOM 2313 C C . HIS A 1 295 ? -15.698 4.001 0.238 1.00 98.44 295 HIS A C 1
ATOM 2315 O O . HIS A 1 295 ? -15.510 2.859 -0.182 1.00 98.44 295 HIS A O 1
ATOM 2321 N N . PRO A 1 296 ? -15.364 5.081 -0.504 1.00 97.44 296 PRO A N 1
ATOM 2322 C CA . PRO A 1 296 ? -14.998 5.004 -1.929 1.00 97.44 296 PRO A CA 1
ATOM 2323 C C . PRO A 1 296 ? -13.820 4.066 -2.230 1.00 97.44 296 PRO A C 1
ATOM 2325 O O . PRO A 1 296 ? -13.821 3.359 -3.233 1.00 97.44 296 PRO A O 1
ATOM 2328 N N . PHE A 1 297 ? -12.812 4.042 -1.354 1.00 98.75 297 PHE A N 1
ATOM 2329 C CA . PHE A 1 297 ? -11.752 3.030 -1.357 1.00 98.75 297 PHE A CA 1
ATOM 2330 C C . PHE A 1 297 ? -11.130 2.936 0.039 1.00 98.75 297 PHE A C 1
ATOM 2332 O O . PHE A 1 297 ? -10.412 3.842 0.450 1.00 98.75 297 PHE A O 1
ATOM 2339 N N . TYR A 1 298 ? -11.437 1.893 0.808 1.00 98.88 298 TYR A N 1
ATOM 2340 C CA . TYR A 1 298 ? -10.793 1.639 2.103 1.00 98.88 298 TYR A CA 1
ATOM 2341 C C . TYR A 1 298 ? -10.421 0.168 2.174 1.00 98.88 298 TYR A C 1
ATOM 2343 O O . TYR A 1 298 ? -11.272 -0.669 2.474 1.00 98.88 298 TYR A O 1
ATOM 2351 N N . ILE A 1 299 ? -9.173 -0.143 1.831 1.00 98.88 299 ILE A N 1
ATOM 2352 C CA . ILE A 1 299 ? -8.712 -1.522 1.675 1.00 98.88 299 ILE A CA 1
ATOM 2353 C C . ILE A 1 299 ? -7.496 -1.756 2.564 1.00 98.88 299 ILE A C 1
ATOM 2355 O O . ILE A 1 299 ? -6.535 -0.987 2.551 1.00 98.88 299 ILE A O 1
ATOM 2359 N N . GLY A 1 300 ? -7.528 -2.839 3.333 1.00 98.81 300 GLY A N 1
ATOM 2360 C CA . GLY A 1 300 ? -6.391 -3.315 4.112 1.00 98.81 300 GLY A CA 1
ATOM 2361 C C . GLY A 1 300 ? -6.024 -4.725 3.674 1.00 98.81 300 GLY A C 1
ATOM 2362 O O . GLY A 1 300 ? -6.897 -5.584 3.602 1.00 98.81 300 GLY A O 1
ATOM 2363 N N . VAL A 1 301 ? -4.745 -4.987 3.411 1.00 98.81 301 VAL A N 1
ATOM 2364 C CA . VAL A 1 301 ? -4.246 -6.326 3.067 1.00 98.81 301 VAL A CA 1
ATOM 2365 C C . VAL A 1 301 ? -3.074 -6.747 3.937 1.00 98.81 301 VAL A C 1
ATOM 2367 O O . VAL A 1 301 ? -2.190 -5.947 4.221 1.00 98.81 301 VAL A O 1
ATOM 2370 N N . GLN A 1 302 ? -3.047 -8.012 4.349 1.00 98.00 302 GLN A N 1
ATOM 2371 C CA . GLN A 1 302 ? -1.952 -8.596 5.139 1.00 98.00 302 GLN A CA 1
ATOM 2372 C C . GLN A 1 302 ? -0.703 -8.906 4.293 1.00 98.00 302 GLN A C 1
ATOM 2374 O O . GLN A 1 302 ? 0.429 -8.857 4.785 1.00 98.00 302 GLN A O 1
ATOM 2379 N N . PHE A 1 303 ? -0.890 -9.204 3.005 1.00 98.12 303 PHE A N 1
ATOM 2380 C CA . PHE A 1 303 ? 0.209 -9.387 2.060 1.00 98.12 303 PHE A CA 1
ATOM 2381 C C . PHE A 1 303 ? 0.858 -8.063 1.633 1.00 98.12 303 PHE A C 1
ATOM 2383 O O . PHE A 1 303 ? 0.387 -6.972 1.938 1.00 98.12 303 PHE A O 1
ATOM 2390 N N . HIS A 1 304 ? 1.958 -8.184 0.894 1.00 98.12 304 HIS A N 1
ATOM 2391 C CA . HIS A 1 304 ? 2.748 -7.101 0.320 1.00 98.12 304 HIS A CA 1
ATOM 2392 C C . HIS A 1 304 ? 2.522 -6.999 -1.205 1.00 98.12 304 HIS A C 1
ATOM 2394 O O . HIS A 1 304 ? 3.302 -7.571 -1.986 1.00 98.12 304 HIS A O 1
ATOM 2400 N N . PRO A 1 305 ? 1.461 -6.294 -1.657 1.00 97.69 305 PRO A N 1
ATOM 2401 C CA . PRO A 1 305 ? 1.107 -6.171 -3.073 1.00 97.69 305 PRO A CA 1
ATOM 2402 C C . PRO A 1 305 ? 2.180 -5.468 -3.918 1.00 97.69 305 PRO A C 1
ATOM 2404 O O . PRO A 1 305 ? 2.182 -5.579 -5.149 1.00 97.69 305 PRO A O 1
ATOM 2407 N N . GLU A 1 306 ? 3.113 -4.744 -3.297 1.00 97.44 306 GLU A N 1
ATOM 2408 C CA . GLU A 1 306 ? 4.180 -4.021 -3.980 1.00 97.44 306 GLU A CA 1
ATOM 2409 C C . GLU A 1 306 ? 5.175 -4.956 -4.686 1.00 97.44 306 GLU A C 1
ATOM 2411 O O . GLU A 1 306 ? 5.678 -4.626 -5.762 1.00 97.44 306 GLU A O 1
ATOM 2416 N N . PHE A 1 307 ? 5.415 -6.163 -4.157 1.00 95.25 307 PHE A N 1
ATOM 2417 C CA . PHE A 1 307 ? 6.419 -7.085 -4.707 1.00 95.25 307 PHE A CA 1
ATOM 2418 C C . PHE A 1 307 ? 6.023 -7.718 -6.049 1.00 95.25 307 PHE A C 1
ATOM 2420 O O . PHE A 1 307 ? 6.895 -8.201 -6.787 1.00 95.25 307 PHE A O 1
ATOM 2427 N N . LYS A 1 308 ? 4.733 -7.710 -6.404 1.00 93.75 308 LYS A N 1
ATOM 2428 C CA . LYS A 1 308 ? 4.236 -8.171 -7.712 1.00 93.75 308 LYS A CA 1
ATOM 2429 C C . LYS A 1 308 ? 3.995 -7.038 -8.713 1.00 93.75 308 LYS A C 1
ATOM 2431 O O . LYS A 1 308 ? 3.785 -7.331 -9.887 1.00 93.75 308 LYS A O 1
ATOM 2436 N N . SER A 1 309 ? 4.130 -5.774 -8.303 1.00 95.50 309 SER A N 1
ATOM 2437 C CA . SER A 1 309 ? 4.062 -4.625 -9.213 1.00 95.50 309 SER A CA 1
ATOM 2438 C C . SER A 1 309 ? 5.199 -4.657 -10.242 1.00 95.50 309 SER A C 1
ATOM 2440 O O . SER A 1 309 ? 6.358 -4.905 -9.892 1.00 95.50 309 SER A O 1
ATOM 2442 N N . ARG A 1 310 ? 4.901 -4.396 -11.516 1.00 92.12 310 ARG A N 1
ATOM 2443 C CA . ARG A 1 310 ? 5.884 -4.294 -12.607 1.00 92.12 310 ARG A CA 1
ATOM 2444 C C . ARG A 1 310 ? 5.606 -3.054 -13.463 1.00 92.12 310 ARG A C 1
ATOM 2446 O O . ARG A 1 310 ? 4.451 -2.638 -13.563 1.00 92.12 310 ARG A O 1
ATOM 2453 N N . PRO A 1 311 ? 6.618 -2.485 -14.135 1.00 87.62 311 PRO A N 1
ATOM 2454 C CA . PRO A 1 311 ? 6.365 -1.498 -15.176 1.00 87.62 311 PRO A CA 1
ATOM 2455 C C . PRO A 1 311 ? 5.468 -2.111 -16.267 1.00 87.62 311 PRO A C 1
ATOM 2457 O O . PRO A 1 311 ? 5.639 -3.277 -16.619 1.00 87.62 311 PRO A O 1
ATOM 2460 N N . GLY A 1 312 ? 4.455 -1.375 -16.731 1.00 86.81 312 GLY A N 1
ATOM 2461 C CA . GLY A 1 312 ? 3.432 -1.880 -17.665 1.00 86.81 312 GLY A CA 1
ATOM 2462 C C . GLY A 1 312 ? 2.401 -2.863 -17.075 1.00 86.81 312 GLY A C 1
ATOM 2463 O O . GLY A 1 312 ? 1.385 -3.121 -17.713 1.00 86.81 312 GLY A O 1
ATOM 2464 N N . LYS A 1 313 ? 2.611 -3.381 -15.857 1.00 92.62 313 LYS A N 1
ATOM 2465 C CA . LYS A 1 313 ? 1.646 -4.208 -15.111 1.00 92.62 313 LYS A CA 1
ATOM 2466 C C . LYS A 1 313 ? 1.680 -3.819 -13.623 1.00 92.62 313 LYS A C 1
ATOM 2468 O O . LYS A 1 313 ? 2.317 -4.517 -12.823 1.00 92.62 313 LYS A O 1
ATOM 2473 N N . PRO A 1 314 ? 1.071 -2.676 -13.249 1.00 96.56 314 PRO A N 1
ATOM 2474 C CA . PRO A 1 314 ? 1.053 -2.221 -11.864 1.00 96.56 314 PRO A CA 1
ATOM 2475 C C . PRO A 1 314 ? 0.340 -3.232 -10.964 1.00 96.56 314 PRO A C 1
ATOM 2477 O O . PRO A 1 314 ? -0.459 -4.051 -11.415 1.00 96.56 314 PRO A O 1
ATOM 2480 N N . SER A 1 315 ? 0.630 -3.168 -9.668 1.00 97.69 315 SER A N 1
ATOM 2481 C CA . SER A 1 315 ? -0.129 -3.929 -8.677 1.00 97.69 315 SER A CA 1
ATOM 2482 C C . SER A 1 315 ? -1.559 -3.392 -8.576 1.00 97.69 315 SER A C 1
ATOM 2484 O O . SER A 1 315 ? -1.754 -2.178 -8.491 1.00 97.69 315 SER A O 1
ATOM 2486 N N . ALA A 1 316 ? -2.543 -4.294 -8.583 1.00 97.88 316 ALA A N 1
ATOM 2487 C CA . ALA A 1 316 ? -3.963 -3.968 -8.704 1.00 97.88 316 ALA A CA 1
ATOM 2488 C C . ALA A 1 316 ? -4.458 -3.020 -7.596 1.00 97.88 316 ALA A C 1
ATOM 2490 O O . ALA A 1 316 ? -5.172 -2.063 -7.877 1.00 97.88 316 ALA A O 1
ATOM 2491 N N . LEU A 1 317 ? -4.005 -3.220 -6.355 1.00 98.50 317 LEU A N 1
ATOM 2492 C CA . LEU A 1 317 ? -4.373 -2.376 -5.212 1.00 98.50 317 LEU A CA 1
ATOM 2493 C C . LEU A 1 317 ? -3.748 -0.978 -5.262 1.00 98.50 317 LEU A C 1
ATOM 2495 O O . LEU A 1 317 ? -4.392 -0.005 -4.884 1.00 98.50 317 LEU A O 1
ATOM 2499 N N . PHE A 1 318 ? -2.519 -0.861 -5.771 1.00 98.75 318 PHE A N 1
ATOM 2500 C CA . PHE A 1 318 ? -1.894 0.444 -5.994 1.00 98.75 318 PHE A CA 1
ATOM 2501 C C . PHE A 1 318 ? -2.584 1.195 -7.137 1.00 98.75 318 PHE A C 1
ATOM 2503 O O . PHE A 1 318 ? -2.807 2.394 -7.023 1.00 98.75 318 PHE A O 1
ATOM 2510 N N . LEU A 1 319 ? -2.960 0.496 -8.215 1.00 98.69 319 LEU A N 1
ATOM 2511 C CA . LEU A 1 319 ? -3.752 1.075 -9.301 1.00 98.69 319 LEU A CA 1
ATOM 2512 C C . LEU A 1 319 ? -5.122 1.551 -8.792 1.00 98.69 319 LEU A C 1
ATOM 2514 O O . LEU A 1 319 ? -5.487 2.698 -9.028 1.00 98.69 319 LEU A O 1
ATOM 2518 N N . GLY A 1 320 ? -5.828 0.711 -8.030 1.00 98.62 320 GLY A N 1
ATOM 2519 C CA . GLY A 1 320 ? -7.110 1.047 -7.412 1.00 98.62 320 GLY A CA 1
ATOM 2520 C C . GLY A 1 320 ? -7.043 2.268 -6.493 1.00 98.62 320 GLY A C 1
ATOM 2521 O O . GLY A 1 320 ? -7.888 3.149 -6.611 1.00 98.62 320 GLY A O 1
ATOM 2522 N N . LEU A 1 321 ? -6.005 2.372 -5.653 1.00 98.88 321 LEU A N 1
ATOM 2523 C CA . LEU A 1 321 ? -5.789 3.530 -4.778 1.00 98.88 321 LEU A CA 1
ATOM 2524 C C . LEU A 1 321 ? -5.648 4.835 -5.576 1.00 98.88 321 LEU A C 1
ATOM 2526 O O . LEU A 1 321 ? -6.276 5.832 -5.231 1.00 98.88 321 LEU 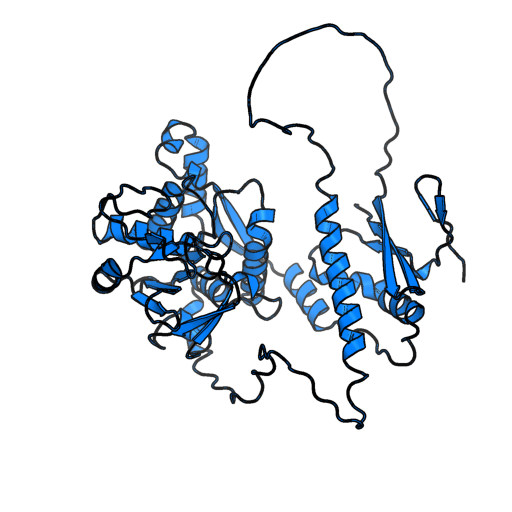A O 1
ATOM 2530 N N . ILE A 1 322 ? -4.846 4.834 -6.648 1.00 98.75 322 ILE A N 1
ATOM 2531 C CA . ILE A 1 322 ? -4.635 6.032 -7.474 1.00 98.75 322 ILE A CA 1
ATOM 2532 C C . ILE A 1 322 ? -5.893 6.385 -8.276 1.00 98.75 322 ILE A C 1
ATOM 2534 O O . ILE A 1 322 ? -6.254 7.555 -8.338 1.00 98.75 322 ILE A O 1
ATOM 2538 N N . LEU A 1 323 ? -6.593 5.393 -8.834 1.00 98.62 323 LEU A N 1
ATOM 2539 C CA . LEU A 1 323 ? -7.875 5.606 -9.512 1.00 98.62 323 LEU A CA 1
ATOM 2540 C C . LEU A 1 323 ? -8.952 6.145 -8.560 1.00 98.62 323 LEU A C 1
ATOM 2542 O O . LEU A 1 323 ? -9.769 6.968 -8.964 1.00 98.62 323 LEU A O 1
ATOM 2546 N N . ALA A 1 324 ? -8.966 5.711 -7.299 1.00 98.62 324 ALA A N 1
ATOM 2547 C CA . ALA A 1 324 ? -9.854 6.264 -6.282 1.00 98.62 324 ALA A CA 1
ATOM 2548 C C . ALA A 1 324 ? -9.481 7.716 -5.947 1.00 98.62 324 ALA A C 1
ATOM 2550 O O . ALA A 1 324 ? -10.354 8.579 -5.913 1.00 98.62 324 ALA A O 1
ATOM 2551 N N . ALA A 1 325 ? -8.183 8.001 -5.785 1.00 98.38 325 ALA A N 1
ATOM 2552 C CA . ALA A 1 325 ? -7.655 9.343 -5.523 1.00 98.38 325 ALA A CA 1
ATOM 2553 C C . ALA A 1 325 ? -7.975 10.359 -6.637 1.00 98.38 325 ALA A C 1
ATOM 2555 O O . ALA A 1 325 ? -8.020 11.560 -6.376 1.00 98.38 325 ALA A O 1
ATOM 2556 N N . THR A 1 326 ? -8.206 9.897 -7.872 1.00 97.75 326 THR A N 1
ATOM 2557 C CA . THR A 1 326 ? -8.594 10.736 -9.020 1.00 97.75 326 THR A CA 1
ATOM 2558 C C . THR A 1 326 ? -10.072 10.643 -9.410 1.00 97.75 326 THR A C 1
ATOM 2560 O O . THR A 1 326 ? -10.467 11.252 -10.404 1.00 97.75 326 THR A O 1
ATOM 2563 N N . GLY A 1 327 ? -10.904 9.906 -8.663 1.00 97.25 327 GLY A N 1
ATOM 2564 C CA . GLY A 1 327 ? -12.329 9.726 -8.978 1.00 97.25 327 GLY A CA 1
ATOM 2565 C C . GLY A 1 327 ? -12.601 8.908 -10.251 1.00 97.25 327 GLY A C 1
ATOM 2566 O O . GLY A 1 327 ? -13.661 9.027 -10.856 1.00 97.25 327 GLY A O 1
ATOM 2567 N N . GLN A 1 328 ? -11.637 8.095 -10.687 1.00 97.31 328 GLN A N 1
ATOM 2568 C CA . GLN A 1 328 ? -11.683 7.293 -11.916 1.00 97.31 328 GLN A CA 1
ATOM 2569 C C . GLN A 1 328 ? -11.952 5.799 -11.668 1.00 97.31 328 GLN A C 1
ATOM 2571 O O . GLN A 1 328 ? -12.094 5.048 -12.633 1.00 97.31 328 GLN A O 1
ATOM 2576 N N . LEU A 1 329 ? -12.023 5.357 -10.405 1.00 97.50 329 LEU A N 1
ATOM 2577 C CA . LEU A 1 329 ? -12.161 3.940 -10.045 1.00 97.50 329 LEU A CA 1
ATOM 2578 C C . LEU A 1 329 ? -13.415 3.287 -10.638 1.00 97.50 329 LEU A C 1
ATOM 2580 O O . LEU A 1 329 ? -13.285 2.269 -11.307 1.00 97.50 329 LEU A O 1
ATOM 2584 N N . GLU A 1 330 ? -14.599 3.869 -10.438 1.00 95.06 330 GLU A N 1
ATOM 2585 C CA . GLU A 1 330 ? -15.866 3.310 -10.943 1.00 95.06 330 GLU A CA 1
ATOM 2586 C C . GLU A 1 330 ? -15.821 3.141 -12.469 1.00 95.06 330 GLU A C 1
ATOM 2588 O O . GLU A 1 330 ? -15.957 2.030 -12.974 1.00 95.06 330 GLU A O 1
ATOM 2593 N N . THR A 1 331 ? -15.457 4.208 -13.190 1.00 95.38 331 THR A N 1
ATOM 2594 C CA . THR A 1 331 ? -15.250 4.197 -14.648 1.00 95.38 331 THR A CA 1
ATOM 2595 C C . THR A 1 331 ? -14.260 3.118 -15.101 1.00 95.38 331 THR A C 1
ATOM 2597 O O . THR A 1 331 ? -14.459 2.495 -16.142 1.00 95.38 331 THR A O 1
ATOM 2600 N N . TYR A 1 332 ? -13.181 2.880 -14.348 1.00 95.50 332 TYR A N 1
ATOM 2601 C CA . TYR A 1 332 ? -12.207 1.838 -14.672 1.00 95.50 332 TYR A CA 1
ATOM 2602 C C . TYR A 1 332 ? -12.788 0.427 -14.498 1.00 95.50 332 TYR A C 1
ATOM 2604 O O . TYR A 1 332 ? -12.565 -0.426 -15.361 1.00 95.50 332 TYR A O 1
ATOM 2612 N N . LEU A 1 333 ? -13.539 0.184 -13.419 1.00 93.88 333 LEU A N 1
ATOM 2613 C CA . LEU A 1 333 ? -14.191 -1.103 -13.160 1.00 93.88 333 LEU A CA 1
ATOM 2614 C C . LEU A 1 333 ? -15.296 -1.389 -14.195 1.00 93.88 333 LEU A C 1
ATOM 2616 O O . LEU A 1 333 ? -15.346 -2.494 -14.734 1.00 93.88 333 LEU A O 1
ATOM 2620 N N . ASP A 1 334 ? -16.093 -0.379 -14.555 1.00 90.31 334 ASP A N 1
ATOM 2621 C CA . ASP A 1 334 ? -17.152 -0.458 -15.575 1.00 90.31 334 ASP A CA 1
ATOM 2622 C C . ASP A 1 334 ? -16.622 -0.685 -17.001 1.00 90.31 334 ASP A C 1
ATOM 2624 O O . ASP A 1 334 ? -17.334 -1.214 -17.856 1.00 90.31 334 ASP A O 1
ATOM 2628 N N . GLN A 1 335 ? -15.369 -0.305 -17.276 1.00 86.56 335 GLN A N 1
ATOM 2629 C CA . GLN A 1 335 ? -14.689 -0.561 -18.555 1.00 86.56 335 GLN A CA 1
ATOM 2630 C C . GLN A 1 335 ? -13.987 -1.924 -18.618 1.00 86.56 335 GLN A C 1
ATOM 2632 O O . GLN A 1 335 ? -13.675 -2.392 -19.714 1.00 86.56 335 GLN A O 1
ATOM 2637 N N . HIS A 1 336 ? -13.764 -2.581 -17.474 1.00 80.19 336 HIS A N 1
ATOM 2638 C CA . HIS A 1 336 ? -13.150 -3.910 -17.393 1.00 80.19 336 HIS A CA 1
ATOM 2639 C C . HIS A 1 336 ? -14.070 -4.992 -16.772 1.00 80.19 336 HIS A C 1
ATOM 2641 O O . HIS A 1 336 ? -13.586 -5.814 -15.985 1.00 80.19 336 HIS A O 1
ATOM 2647 N N . PRO A 1 337 ? -15.374 -5.070 -17.123 1.00 60.72 337 PRO A N 1
ATOM 2648 C CA . PRO A 1 337 ? -16.258 -6.100 -16.607 1.00 60.72 337 PRO A CA 1
ATOM 2649 C C . PRO A 1 337 ? -15.927 -7.432 -17.288 1.00 60.72 337 PRO A C 1
ATOM 2651 O O . PRO A 1 337 ? -16.173 -7.616 -18.477 1.00 60.72 337 PRO A O 1
ATOM 2654 N N . ASN A 1 338 ? -15.391 -8.381 -16.520 1.00 54.06 338 ASN A N 1
ATOM 2655 C CA . ASN A 1 338 ? -15.203 -9.778 -16.923 1.00 54.06 338 ASN A CA 1
ATOM 2656 C C . ASN A 1 338 ? -14.498 -9.995 -18.276 1.00 54.06 338 ASN A C 1
ATOM 2658 O O . ASN A 1 338 ? -15.091 -10.518 -19.221 1.00 54.06 338 ASN A O 1
ATOM 2662 N N . THR A 1 339 ? -13.184 -9.764 -18.347 1.00 39.97 339 THR A N 1
ATOM 2663 C CA . THR A 1 339 ? -12.378 -10.579 -19.271 1.00 39.97 339 THR A CA 1
ATOM 2664 C C . THR A 1 339 ? -12.056 -11.921 -18.629 1.00 39.97 339 THR A C 1
ATOM 2666 O O . THR A 1 339 ? -10.948 -12.123 -18.126 1.00 39.97 339 THR A O 1
ATOM 2669 N N . THR A 1 340 ? -13.000 -12.859 -18.722 1.00 37.94 340 THR A N 1
ATOM 2670 C CA . THR A 1 340 ? -12.714 -14.296 -18.639 1.00 37.94 340 THR A CA 1
ATOM 2671 C C . THR A 1 340 ? -11.869 -14.676 -19.860 1.00 37.94 340 THR A C 1
ATOM 2673 O O . THR A 1 340 ? -12.368 -15.239 -20.830 1.00 37.94 340 THR A O 1
ATOM 2676 N N . ARG A 1 341 ? -10.586 -14.290 -19.874 1.00 33.94 341 ARG A N 1
ATOM 2677 C CA . ARG A 1 341 ? -9.639 -14.835 -20.853 1.00 33.94 341 ARG A CA 1
ATOM 2678 C C . ARG A 1 341 ? -9.453 -16.304 -20.521 1.00 33.94 341 ARG A C 1
ATOM 2680 O O . ARG A 1 341 ? -9.206 -16.628 -19.360 1.00 33.94 341 ARG A O 1
ATOM 2687 N N . ASP A 1 342 ? -9.568 -17.154 -21.536 1.00 28.83 342 ASP A N 1
ATOM 2688 C CA . ASP A 1 342 ? -9.416 -18.597 -21.402 1.00 28.83 342 ASP A CA 1
ATOM 2689 C C . ASP A 1 342 ? -8.193 -18.953 -20.552 1.00 28.83 342 ASP A C 1
ATOM 2691 O O . ASP A 1 342 ? -7.073 -18.489 -20.787 1.00 28.83 342 ASP A O 1
ATOM 2695 N N . ILE A 1 343 ? -8.419 -19.801 -19.549 1.00 36.03 343 ILE A N 1
ATOM 2696 C CA . ILE A 1 343 ? -7.489 -20.068 -18.438 1.00 36.03 343 ILE A CA 1
ATOM 2697 C C . ILE A 1 343 ? -6.249 -20.888 -18.875 1.00 36.03 343 ILE A C 1
ATOM 2699 O O . ILE A 1 343 ? -5.482 -21.374 -18.048 1.00 36.03 343 ILE A O 1
ATOM 2703 N N . ASN A 1 344 ? -6.027 -21.025 -20.185 1.00 28.28 344 ASN A N 1
ATOM 2704 C CA . ASN A 1 344 ? -5.041 -21.912 -20.799 1.00 28.28 344 ASN A CA 1
ATOM 2705 C C . ASN A 1 344 ? -3.718 -21.231 -21.205 1.00 28.28 344 ASN A C 1
ATOM 2707 O O . ASN A 1 344 ? -2.773 -21.943 -21.529 1.00 28.28 344 ASN A O 1
ATOM 2711 N N . GLU A 1 345 ? -3.594 -19.896 -21.148 1.00 30.91 345 GLU A N 1
ATOM 2712 C CA . GLU A 1 345 ? -2.344 -19.194 -21.534 1.00 30.91 345 GLU A CA 1
ATOM 2713 C C . GLU A 1 345 ? -1.592 -18.484 -20.387 1.00 30.91 345 GLU A C 1
ATOM 2715 O O . GLU A 1 345 ? -0.512 -17.938 -20.604 1.00 30.91 345 GLU A O 1
ATOM 2720 N N . VAL A 1 346 ? -2.102 -18.491 -19.146 1.00 35.72 346 VAL A N 1
ATOM 2721 C CA . VAL A 1 346 ? -1.518 -17.689 -18.037 1.00 35.72 346 VAL A CA 1
ATOM 2722 C C . VAL A 1 346 ? -0.920 -18.541 -16.900 1.00 35.72 346 VAL A C 1
ATOM 2724 O O . VAL A 1 346 ? -0.373 -17.998 -15.944 1.00 35.72 346 VAL A O 1
ATOM 2727 N N . HIS A 1 347 ? -0.971 -19.876 -16.974 1.00 35.78 347 HIS A N 1
ATOM 2728 C CA . HIS A 1 347 ? -0.517 -20.779 -15.894 1.00 35.78 347 HIS A CA 1
ATOM 2729 C C . HIS A 1 347 ? 0.840 -21.478 -16.142 1.00 35.78 347 HIS A C 1
ATOM 2731 O O . HIS A 1 347 ? 1.153 -22.504 -15.541 1.00 35.78 347 HIS A O 1
ATOM 2737 N N . GLY A 1 348 ? 1.718 -20.863 -16.942 1.00 26.73 348 GLY A N 1
ATOM 2738 C CA . GLY A 1 348 ? 3.131 -21.251 -17.085 1.00 26.73 348 GLY A CA 1
ATOM 2739 C C . GLY A 1 348 ? 4.017 -20.813 -15.907 1.00 26.73 348 GLY A C 1
ATOM 2740 O O . GLY A 1 348 ? 4.993 -20.093 -16.107 1.00 26.73 348 GLY A O 1
ATOM 2741 N N . GLY A 1 349 ? 3.659 -21.187 -14.673 1.00 28.78 349 GLY A N 1
ATOM 2742 C CA . GLY A 1 349 ? 4.311 -20.681 -13.454 1.00 28.78 349 GLY A CA 1
ATOM 2743 C C . GLY A 1 349 ? 4.155 -21.554 -12.206 1.00 28.78 349 GLY A C 1
ATOM 2744 O O . GLY A 1 349 ? 4.217 -21.037 -11.091 1.00 28.78 349 GLY A O 1
ATOM 2745 N N . GLY A 1 350 ? 3.926 -22.859 -12.374 1.00 25.67 350 GLY A N 1
ATOM 2746 C CA . GLY A 1 350 ? 3.826 -23.803 -11.261 1.00 25.67 350 GLY A CA 1
ATOM 2747 C C . GLY A 1 350 ? 5.159 -23.992 -10.528 1.00 25.67 350 GLY A C 1
ATOM 2748 O O . GLY A 1 350 ? 6.186 -24.268 -11.144 1.00 25.67 350 GLY A O 1
ATOM 2749 N N . CYS A 1 351 ? 5.139 -23.882 -9.199 1.00 29.39 351 CYS A N 1
ATOM 2750 C CA . CYS A 1 351 ? 6.257 -24.289 -8.349 1.00 29.39 351 CYS A CA 1
ATOM 2751 C C . CYS A 1 351 ? 6.206 -25.812 -8.150 1.00 29.39 351 CYS A C 1
ATOM 2753 O O . CYS A 1 351 ? 5.615 -26.296 -7.186 1.00 29.39 351 CYS A O 1
ATOM 2755 N N . SER A 1 352 ? 6.777 -26.569 -9.085 1.00 26.38 352 SER A N 1
ATOM 2756 C CA . SER A 1 352 ? 6.868 -28.029 -9.002 1.00 26.38 352 SER A CA 1
ATOM 2757 C C . SER A 1 352 ? 8.252 -28.470 -8.525 1.00 26.38 352 SER A C 1
ATOM 2759 O O . SER A 1 352 ? 9.262 -28.206 -9.177 1.00 26.38 352 SER A O 1
ATOM 2761 N N . THR A 1 353 ? 8.291 -29.187 -7.402 1.00 27.64 353 THR A N 1
ATOM 2762 C CA . THR A 1 353 ? 9.444 -29.991 -6.977 1.00 27.64 353 THR A CA 1
ATOM 2763 C C . THR A 1 353 ? 9.707 -31.090 -8.002 1.00 27.64 353 THR A C 1
ATOM 2765 O O . THR A 1 353 ? 8.884 -31.991 -8.151 1.00 27.64 353 THR A O 1
ATOM 2768 N N . VAL A 1 354 ? 10.842 -31.021 -8.697 1.00 24.89 354 VAL A N 1
ATOM 2769 C CA . VAL A 1 354 ? 11.247 -32.021 -9.695 1.00 24.89 354 VAL A CA 1
ATOM 2770 C C . VAL A 1 354 ? 12.076 -33.117 -9.025 1.00 24.89 354 VAL A C 1
ATOM 2772 O O . VAL A 1 354 ? 13.124 -32.838 -8.445 1.00 24.89 354 VAL A O 1
ATOM 2775 N N . GLN A 1 355 ? 11.608 -34.362 -9.124 1.00 21.84 355 GLN A N 1
ATOM 2776 C CA . GLN A 1 355 ? 12.465 -35.546 -9.045 1.00 21.84 355 GLN A CA 1
ATOM 2777 C C . GLN A 1 355 ? 12.975 -35.858 -10.459 1.00 21.84 355 GLN A C 1
ATOM 2779 O O . GLN A 1 355 ? 12.245 -35.659 -11.428 1.00 21.84 355 GLN A O 1
ATOM 2784 N N . PHE A 1 356 ? 14.227 -36.298 -10.575 1.00 22.09 356 PHE A N 1
ATOM 2785 C CA . PHE A 1 356 ? 14.865 -36.600 -11.857 1.00 22.09 356 PHE A CA 1
ATOM 2786 C C . PHE A 1 356 ? 14.708 -38.085 -12.207 1.00 22.09 356 PHE A C 1
ATOM 2788 O O . PHE A 1 356 ? 15.070 -38.933 -11.395 1.00 22.09 356 PHE A O 1
ATOM 2795 N N . GLU A 1 357 ? 14.258 -38.372 -13.428 1.00 22.00 357 GLU A N 1
ATOM 2796 C CA . GLU A 1 357 ? 14.507 -39.631 -14.142 1.00 22.00 357 GLU A CA 1
ATOM 2797 C C . GLU A 1 357 ? 14.917 -39.296 -15.589 1.00 22.00 357 GLU A C 1
ATOM 2799 O O . GLU A 1 357 ? 14.441 -38.311 -16.161 1.00 22.00 357 GLU A O 1
ATOM 2804 N N . ASP A 1 358 ? 15.846 -40.075 -16.146 1.00 26.41 358 ASP A N 1
ATOM 2805 C CA . ASP A 1 358 ? 16.549 -39.773 -17.400 1.00 26.41 358 ASP A CA 1
ATOM 2806 C C . ASP A 1 358 ? 15.797 -40.234 -18.667 1.00 26.41 358 ASP A C 1
ATOM 2808 O O . ASP A 1 358 ? 15.147 -41.281 -18.685 1.00 26.41 358 ASP A O 1
ATOM 2812 N N . GLY A 1 359 ? 15.962 -39.495 -19.771 1.00 23.72 359 GLY A N 1
ATOM 2813 C CA . GLY A 1 359 ? 15.480 -39.878 -21.106 1.00 23.72 359 GLY A CA 1
ATOM 2814 C C . GLY A 1 359 ? 15.896 -38.880 -22.197 1.00 23.72 359 GLY A C 1
ATOM 2815 O O . GLY A 1 359 ? 15.577 -37.697 -22.113 1.00 23.72 359 GLY A O 1
ATOM 2816 N N . GLU A 1 360 ? 16.637 -39.339 -23.212 1.00 26.61 360 GLU A N 1
ATOM 2817 C CA . GLU A 1 360 ? 17.328 -38.475 -24.187 1.00 26.61 360 GLU A CA 1
ATOM 2818 C C . GLU A 1 360 ? 16.500 -38.019 -25.415 1.00 26.61 360 GLU A C 1
ATOM 2820 O O . GLU A 1 360 ? 15.592 -38.708 -25.876 1.00 26.61 360 GLU A O 1
ATOM 2825 N N . ASN A 1 361 ? 17.003 -36.935 -26.037 1.00 27.34 361 ASN A N 1
ATOM 2826 C CA . ASN A 1 361 ? 16.877 -36.499 -27.445 1.00 27.34 361 ASN A CA 1
ATOM 2827 C C . ASN A 1 361 ? 15.613 -35.741 -27.920 1.00 27.34 361 ASN A C 1
ATOM 2829 O O . ASN A 1 361 ? 14.513 -36.281 -27.954 1.00 27.34 361 ASN A O 1
ATOM 2833 N N . GLY A 1 362 ? 15.810 -34.515 -28.454 1.00 23.75 362 GLY A N 1
ATOM 2834 C CA . GLY A 1 362 ? 14.771 -33.841 -29.263 1.00 23.75 362 GLY A CA 1
ATOM 2835 C C . GLY A 1 362 ? 14.805 -32.314 -29.505 1.00 23.75 362 GLY A C 1
ATOM 2836 O O . GLY A 1 362 ? 13.736 -31.730 -29.620 1.00 23.75 362 GLY A O 1
ATOM 2837 N N . SER A 1 363 ? 15.967 -31.648 -29.571 1.00 34.84 363 SER A N 1
ATOM 2838 C CA . SER A 1 363 ? 16.188 -30.323 -30.220 1.00 34.84 363 SER A CA 1
ATOM 2839 C C . SER A 1 363 ? 15.037 -29.274 -30.275 1.00 34.84 363 SER A C 1
ATOM 2841 O O . SER A 1 363 ? 14.352 -29.178 -31.295 1.00 34.84 363 SER A O 1
ATOM 2843 N N . LEU A 1 364 ? 14.900 -28.394 -29.264 1.00 30.14 364 LEU A N 1
ATOM 2844 C CA . LEU A 1 364 ? 14.271 -27.050 -29.429 1.00 30.14 364 LEU A CA 1
ATOM 2845 C C . LEU A 1 364 ? 14.480 -26.044 -28.265 1.00 30.14 364 LEU A C 1
ATOM 2847 O O . LEU A 1 364 ? 13.831 -25.001 -28.223 1.00 30.14 364 LEU A O 1
ATOM 2851 N N . ILE A 1 365 ? 15.372 -26.326 -27.305 1.00 34.50 365 ILE A N 1
ATOM 2852 C CA . ILE A 1 365 ? 15.425 -25.606 -26.010 1.00 34.50 365 ILE A CA 1
ATOM 2853 C C . ILE A 1 365 ? 16.640 -24.653 -25.886 1.00 34.50 365 ILE A C 1
ATOM 2855 O O . ILE A 1 365 ? 16.612 -23.695 -25.109 1.00 34.50 365 ILE A O 1
ATOM 2859 N N . GLU A 1 366 ? 17.681 -24.832 -26.702 1.00 32.75 366 GLU A N 1
ATOM 2860 C CA . GLU A 1 366 ? 18.981 -24.149 -26.548 1.00 32.75 366 GLU A CA 1
ATOM 2861 C C . GLU A 1 366 ? 18.976 -22.642 -26.885 1.00 32.75 366 GLU A C 1
ATOM 2863 O O . GLU A 1 366 ? 19.901 -21.924 -26.516 1.00 32.75 366 GLU A O 1
ATOM 2868 N N . GLY A 1 367 ? 17.911 -22.119 -27.505 1.00 32.88 367 GLY A N 1
ATOM 2869 C CA . GLY A 1 367 ? 17.768 -20.683 -27.795 1.00 32.88 367 GLY A CA 1
ATOM 2870 C C . GLY A 1 367 ? 17.227 -19.821 -26.641 1.00 32.88 367 GLY A C 1
ATOM 2871 O O . GLY A 1 367 ? 17.358 -18.599 -26.684 1.00 32.88 367 GLY A O 1
ATOM 2872 N N . GLN A 1 368 ? 16.605 -20.411 -25.607 1.00 36.78 368 GLN A N 1
ATOM 2873 C CA . GLN A 1 368 ? 15.896 -19.638 -24.567 1.00 36.78 368 GLN A CA 1
ATOM 2874 C C . GLN A 1 368 ? 16.657 -19.430 -23.248 1.00 36.78 368 GLN A C 1
ATOM 2876 O O . GLN A 1 368 ? 16.289 -18.539 -22.474 1.00 36.78 368 GLN A O 1
ATOM 2881 N N . LEU A 1 369 ? 17.697 -20.216 -22.953 1.00 37.09 369 LEU A N 1
ATOM 2882 C CA . LEU A 1 369 ? 18.445 -20.056 -21.699 1.00 37.09 369 LEU A CA 1
ATOM 2883 C C . LEU A 1 369 ? 19.424 -18.871 -21.738 1.00 37.09 369 LEU A C 1
ATOM 2885 O O . LEU A 1 369 ? 19.594 -18.185 -20.731 1.00 37.09 369 LEU A O 1
ATOM 2889 N N . THR A 1 370 ? 19.996 -18.560 -22.899 1.00 42.47 370 THR A N 1
ATOM 2890 C CA . THR A 1 370 ? 21.064 -17.556 -23.035 1.00 42.47 370 THR A CA 1
ATOM 2891 C C . THR A 1 370 ? 20.563 -16.114 -22.880 1.00 42.47 370 THR A C 1
ATOM 2893 O O . THR A 1 370 ? 21.230 -15.281 -22.266 1.00 42.47 370 THR A O 1
ATOM 2896 N N . LEU A 1 371 ? 19.340 -15.818 -23.340 1.00 39.94 371 LEU A N 1
ATOM 2897 C CA . LEU A 1 371 ? 18.723 -14.489 -23.200 1.00 39.94 371 LEU A CA 1
ATOM 2898 C C . LEU A 1 371 ? 18.440 -14.129 -21.726 1.00 39.94 371 LEU A C 1
ATOM 2900 O O . LEU A 1 371 ? 18.528 -12.966 -21.329 1.00 39.94 371 LEU A O 1
ATOM 2904 N N . LYS A 1 372 ? 18.149 -15.137 -20.889 1.00 41.53 372 LYS A N 1
ATOM 2905 C CA . LYS A 1 372 ? 17.883 -14.964 -19.450 1.00 41.53 372 LYS A CA 1
ATOM 2906 C C . LYS A 1 372 ? 19.141 -14.588 -18.660 1.00 41.53 372 LYS A C 1
ATOM 2908 O O . LYS A 1 372 ? 19.029 -13.860 -17.679 1.00 41.53 372 LYS A O 1
ATOM 2913 N N . VAL A 1 373 ? 20.330 -15.007 -19.099 1.00 38.62 373 VAL A N 1
ATOM 2914 C CA . VAL A 1 373 ? 21.606 -14.658 -18.442 1.00 38.62 373 VAL A CA 1
ATOM 2915 C C . VAL A 1 373 ? 21.959 -13.179 -18.659 1.00 38.62 373 VAL A C 1
ATOM 2917 O O . VAL A 1 373 ? 22.350 -12.499 -17.713 1.00 38.62 373 VAL A O 1
ATOM 2920 N N . ILE A 1 374 ? 21.711 -12.632 -19.855 1.00 47.97 374 ILE A N 1
ATOM 2921 C CA . ILE A 1 374 ? 21.876 -11.191 -20.137 1.00 47.97 374 ILE A CA 1
ATOM 2922 C C . ILE A 1 374 ? 20.894 -10.348 -19.300 1.00 47.97 374 ILE A C 1
ATOM 2924 O O . ILE A 1 374 ? 21.278 -9.326 -18.727 1.00 47.97 374 ILE A O 1
ATOM 2928 N N . LEU A 1 375 ? 19.646 -10.808 -19.150 1.00 43.28 375 LEU A N 1
ATOM 2929 C CA . LEU A 1 375 ? 18.648 -10.181 -18.271 1.00 43.28 375 LEU A CA 1
ATOM 2930 C C . LEU A 1 375 ? 19.069 -10.181 -16.786 1.00 43.28 375 LEU A C 1
ATOM 2932 O O . LEU A 1 375 ? 18.767 -9.228 -16.068 1.00 43.28 375 LEU A O 1
ATOM 2936 N N . ILE A 1 376 ? 19.799 -11.204 -16.328 1.00 46.31 376 ILE A N 1
ATOM 2937 C CA . ILE A 1 376 ? 20.352 -11.277 -14.964 1.00 46.31 376 ILE A CA 1
ATOM 2938 C C . ILE A 1 376 ? 21.547 -10.325 -14.787 1.00 46.31 376 ILE A C 1
ATOM 2940 O O . ILE A 1 376 ? 21.658 -9.683 -13.746 1.00 46.31 376 ILE A O 1
ATOM 2944 N N . ILE A 1 377 ? 22.394 -10.153 -15.804 1.00 44.84 377 ILE A N 1
ATOM 2945 C CA . ILE A 1 377 ? 23.526 -9.210 -15.762 1.00 44.84 377 ILE A CA 1
ATOM 2946 C C . ILE A 1 377 ? 23.038 -7.755 -15.668 1.00 44.84 377 ILE A C 1
ATOM 2948 O O . ILE A 1 377 ? 23.520 -6.997 -14.824 1.00 44.84 377 ILE A O 1
ATOM 2952 N N . ILE A 1 378 ? 22.007 -7.385 -16.439 1.00 46.12 378 ILE A N 1
ATOM 2953 C CA . ILE A 1 378 ? 21.336 -6.077 -16.311 1.00 46.12 378 ILE A CA 1
ATOM 2954 C C . ILE A 1 378 ? 20.728 -5.913 -14.905 1.00 46.12 378 ILE A C 1
ATOM 2956 O O . ILE A 1 378 ? 20.850 -4.847 -14.297 1.00 46.12 378 ILE A O 1
ATOM 2960 N N . ALA A 1 379 ? 20.129 -6.970 -14.345 1.00 44.81 379 ALA A N 1
ATOM 2961 C CA . ALA A 1 379 ? 19.602 -6.942 -12.980 1.00 44.81 379 ALA A CA 1
ATOM 2962 C C . ALA A 1 379 ? 20.701 -6.760 -11.911 1.00 44.81 379 ALA A C 1
ATOM 2964 O O . ALA A 1 379 ? 20.459 -6.086 -10.910 1.00 44.81 379 ALA A O 1
ATOM 2965 N N . MET A 1 380 ? 21.909 -7.298 -12.117 1.00 40.34 380 MET A N 1
ATOM 2966 C CA . MET A 1 380 ? 23.045 -7.102 -11.205 1.00 40.34 380 MET A CA 1
ATOM 2967 C C . MET A 1 380 ? 23.620 -5.678 -11.281 1.00 40.34 380 MET A C 1
ATOM 2969 O O . MET A 1 380 ? 23.873 -5.089 -10.231 1.00 40.34 380 MET A O 1
ATOM 2973 N N . MET A 1 381 ? 23.725 -5.076 -12.475 1.00 43.78 381 MET A N 1
ATOM 2974 C CA . MET A 1 381 ? 24.138 -3.666 -12.629 1.00 43.78 381 MET A CA 1
ATOM 2975 C C . MET A 1 381 ? 23.152 -2.686 -11.956 1.00 43.78 381 MET A C 1
ATOM 2977 O O . MET A 1 381 ? 23.565 -1.672 -11.397 1.00 43.78 381 MET A O 1
ATOM 2981 N N . MET A 1 382 ? 21.850 -3.004 -11.932 1.00 35.88 382 MET A N 1
ATOM 2982 C CA . MET A 1 382 ? 20.833 -2.200 -11.228 1.00 35.88 382 MET A CA 1
ATOM 2983 C C . MET A 1 382 ? 20.796 -2.401 -9.698 1.00 35.88 382 MET A C 1
ATOM 2985 O O . MET A 1 382 ? 20.059 -1.687 -9.010 1.00 35.88 382 MET A O 1
ATOM 2989 N N . MET A 1 383 ? 21.559 -3.352 -9.142 1.00 36.56 383 MET A N 1
ATOM 2990 C CA . MET A 1 383 ? 21.641 -3.580 -7.691 1.00 36.56 383 MET A CA 1
ATOM 2991 C C . MET A 1 383 ? 22.926 -3.034 -7.056 1.00 36.56 383 MET A C 1
ATOM 2993 O O . MET A 1 383 ? 22.884 -2.622 -5.900 1.00 36.56 383 MET A O 1
ATOM 2997 N N . THR A 1 384 ? 24.039 -2.958 -7.790 1.00 34.59 384 THR A N 1
ATOM 2998 C CA . THR A 1 384 ? 25.323 -2.460 -7.262 1.00 34.59 384 THR A CA 1
ATOM 2999 C C . THR A 1 384 ? 25.402 -0.935 -7.140 1.00 34.59 384 THR A C 1
ATOM 3001 O O . THR A 1 384 ? 25.985 -0.443 -6.176 1.00 34.59 384 THR A O 1
ATOM 3004 N N . SER A 1 385 ? 24.753 -0.172 -8.029 1.00 31.91 385 SER A N 1
ATOM 3005 C CA . SER A 1 385 ? 24.655 1.298 -7.909 1.00 31.91 385 SER A CA 1
ATOM 3006 C C . SER A 1 385 ? 24.008 1.733 -6.578 1.00 31.91 385 SER A C 1
ATOM 3008 O O . SER A 1 385 ? 24.535 2.610 -5.894 1.00 31.91 385 SER A O 1
ATOM 3010 N N . LYS A 1 386 ? 22.961 1.027 -6.122 1.00 31.77 386 LYS A N 1
ATOM 3011 C CA . LYS A 1 386 ? 22.278 1.281 -4.834 1.00 31.77 386 LYS A CA 1
ATOM 3012 C C . LYS A 1 386 ? 23.133 1.044 -3.582 1.00 31.77 386 LYS A C 1
ATOM 3014 O O . LYS A 1 386 ? 22.687 1.363 -2.483 1.00 31.77 386 LYS A O 1
ATOM 3019 N N . ALA A 1 387 ? 24.324 0.459 -3.712 1.00 30.72 387 ALA A N 1
ATOM 3020 C CA . ALA A 1 387 ? 25.204 0.178 -2.580 1.00 30.72 387 ALA A CA 1
ATOM 3021 C C . ALA A 1 387 ? 26.292 1.248 -2.361 1.00 30.72 387 ALA A C 1
ATOM 3023 O O . ALA A 1 387 ? 26.876 1.290 -1.281 1.00 30.72 387 ALA A O 1
ATOM 3024 N N . LEU A 1 388 ? 26.581 2.106 -3.350 1.00 32.03 388 LEU A N 1
ATOM 3025 C CA . LEU A 1 388 ? 27.795 2.940 -3.349 1.00 32.03 388 LEU A CA 1
ATOM 3026 C C . LEU A 1 388 ? 27.599 4.409 -2.949 1.00 32.03 388 LEU A C 1
ATOM 3028 O O . LEU A 1 388 ? 28.576 5.059 -2.567 1.00 32.03 388 LEU A O 1
ATOM 3032 N N . GLU A 1 389 ? 26.378 4.942 -2.965 1.00 32.94 389 GLU A N 1
ATOM 3033 C CA . GLU A 1 389 ? 26.101 6.295 -2.445 1.00 32.94 389 GLU A CA 1
ATOM 3034 C C . GLU A 1 389 ? 26.070 6.366 -0.910 1.00 32.94 389 GLU A C 1
ATOM 3036 O O . GLU A 1 389 ? 26.291 7.430 -0.345 1.00 32.94 389 GLU A O 1
ATOM 3041 N N . LYS A 1 390 ? 25.943 5.235 -0.201 1.00 37.69 390 LYS A N 1
ATOM 3042 C CA . LYS A 1 390 ? 25.995 5.178 1.278 1.00 37.69 390 LYS A CA 1
ATOM 3043 C C . LYS A 1 390 ? 27.396 5.342 1.894 1.00 37.69 390 LYS A C 1
ATOM 3045 O O . LYS A 1 390 ? 27.594 5.004 3.056 1.00 37.69 390 LYS A O 1
ATOM 3050 N N . VAL A 1 391 ? 28.373 5.833 1.130 1.00 32.53 391 VAL A N 1
ATOM 3051 C CA . VAL A 1 391 ? 29.781 5.976 1.558 1.00 32.53 391 VAL A CA 1
ATOM 3052 C C . VAL A 1 391 ? 30.319 7.386 1.256 1.00 32.53 391 VAL A C 1
ATOM 3054 O O . VAL A 1 391 ? 31.480 7.558 0.895 1.00 32.53 391 VAL A O 1
ATOM 3057 N N . GLY A 1 392 ? 29.456 8.398 1.374 1.00 31.78 392 GLY A N 1
ATOM 3058 C CA . GLY A 1 392 ? 29.824 9.815 1.418 1.00 31.78 392 GLY A CA 1
ATOM 3059 C C . GLY A 1 392 ? 29.221 10.461 2.665 1.00 31.78 392 GLY A C 1
ATOM 3060 O O . GLY A 1 392 ? 28.021 10.692 2.699 1.00 31.78 392 GLY A O 1
ATOM 3061 N N . ASP A 1 393 ? 30.065 10.702 3.671 1.00 28.69 393 ASP A N 1
ATOM 3062 C CA . ASP A 1 393 ? 29.816 11.482 4.893 1.00 28.69 393 ASP A CA 1
ATOM 3063 C C . ASP A 1 393 ? 28.618 11.102 5.792 1.00 28.69 393 ASP A C 1
ATOM 3065 O O . ASP A 1 393 ? 27.520 11.631 5.648 1.00 28.69 393 ASP A O 1
ATOM 3069 N N . ASN A 1 394 ? 28.878 10.296 6.838 1.00 24.61 394 ASN A N 1
ATOM 3070 C CA . ASN A 1 394 ? 28.831 10.773 8.239 1.00 24.61 394 ASN A CA 1
ATOM 3071 C C . ASN A 1 394 ? 29.373 9.703 9.231 1.00 24.61 394 ASN A C 1
ATOM 3073 O O . ASN A 1 394 ? 28.806 8.610 9.299 1.00 24.61 394 ASN A O 1
ATOM 3077 N N . PRO A 1 395 ? 30.432 9.963 10.028 1.00 30.34 395 PRO A N 1
ATOM 3078 C CA . PRO A 1 395 ? 30.949 8.999 10.999 1.00 30.34 395 PRO A CA 1
ATOM 3079 C C . PRO A 1 395 ? 30.343 9.199 12.399 1.00 30.34 395 PRO A C 1
ATOM 3081 O O . PRO A 1 395 ? 30.933 9.865 13.248 1.00 30.34 395 PRO A O 1
ATOM 3084 N N . GLN A 1 396 ? 29.198 8.570 12.683 1.00 26.95 396 GLN A N 1
ATOM 3085 C CA . GLN A 1 396 ? 28.705 8.404 14.059 1.00 26.95 396 GLN A CA 1
ATOM 3086 C C . GLN A 1 396 ? 27.819 7.153 14.207 1.00 26.95 396 GLN A C 1
ATOM 3088 O O . GLN A 1 396 ? 27.105 6.781 13.282 1.00 26.95 396 GLN A O 1
ATOM 3093 N N . PHE A 1 397 ? 27.872 6.535 15.394 1.00 24.62 397 PHE A N 1
ATOM 3094 C CA . PHE A 1 397 ? 27.146 5.323 15.820 1.00 24.62 397 PHE A CA 1
ATOM 3095 C C . PHE A 1 397 ? 27.588 3.974 15.220 1.00 24.62 397 PHE A C 1
ATOM 3097 O O . PHE A 1 397 ? 26.868 3.320 14.469 1.00 24.62 397 PHE A O 1
ATOM 3104 N N . HIS A 1 398 ? 28.718 3.475 15.728 1.00 25.23 398 HIS A N 1
ATOM 3105 C CA . HIS A 1 398 ? 28.874 2.046 16.013 1.00 25.23 398 HIS A CA 1
ATOM 3106 C C . HIS A 1 398 ? 28.986 1.838 17.531 1.00 25.23 398 HIS A C 1
ATOM 3108 O O . HIS A 1 398 ? 29.705 2.580 18.191 1.00 25.23 398 HIS A O 1
ATOM 3114 N N . HIS A 1 399 ? 28.305 0.799 18.029 1.00 24.95 399 HIS A N 1
ATOM 3115 C CA . HIS A 1 399 ? 28.220 0.340 19.426 1.00 24.95 399 HIS A CA 1
ATOM 3116 C C . HIS A 1 399 ? 27.552 1.273 20.449 1.00 24.95 399 HIS A C 1
ATOM 3118 O O . HIS A 1 399 ? 28.172 2.190 20.965 1.00 24.95 399 HIS A O 1
ATOM 3124 N N . GLU A 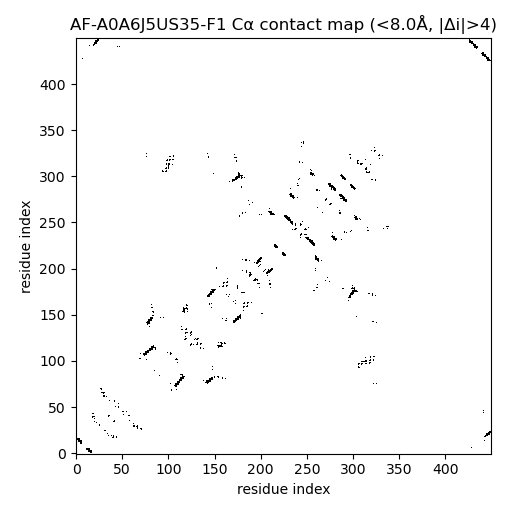1 400 ? 26.346 0.884 20.881 1.00 24.61 400 GLU A N 1
ATOM 3125 C CA . GLU A 1 400 ? 26.079 0.750 22.320 1.00 24.61 400 GLU A CA 1
ATOM 3126 C C . GLU A 1 400 ? 25.010 -0.327 22.595 1.00 24.61 400 GLU A C 1
ATOM 3128 O O . GLU A 1 400 ? 23.805 -0.123 22.473 1.00 24.61 400 GLU A O 1
ATOM 3133 N N . ALA A 1 401 ? 25.494 -1.520 22.936 1.00 22.62 401 ALA A N 1
ATOM 3134 C CA . ALA A 1 401 ? 24.786 -2.554 23.679 1.00 22.62 401 ALA A CA 1
ATOM 3135 C C . ALA A 1 401 ? 25.859 -3.364 24.431 1.00 22.62 401 ALA A C 1
ATOM 3137 O O . ALA A 1 401 ? 26.902 -3.644 23.847 1.00 22.62 401 ALA A O 1
ATOM 3138 N N . SER A 1 402 ? 25.576 -3.717 25.692 1.00 23.56 402 SER A N 1
ATOM 3139 C CA . SER A 1 402 ? 26.439 -4.388 26.692 1.00 23.56 402 SER A CA 1
ATOM 3140 C C . SER A 1 402 ? 27.624 -3.598 27.299 1.00 23.56 402 SER A C 1
ATOM 3142 O O . SER A 1 402 ? 28.723 -3.591 26.757 1.00 23.56 402 SER A O 1
ATOM 3144 N N . SER A 1 403 ? 27.359 -3.053 28.497 1.00 24.14 403 SER A N 1
ATOM 3145 C CA . SER A 1 403 ? 28.120 -3.208 29.762 1.00 24.14 403 SER A CA 1
ATOM 3146 C C . SER A 1 403 ? 29.619 -2.855 29.896 1.00 24.14 403 SER A C 1
ATOM 3148 O O . SER A 1 403 ? 30.479 -3.534 29.348 1.00 24.14 403 SER A O 1
ATOM 3150 N N . GLU A 1 404 ? 29.850 -1.963 30.872 1.00 22.97 404 GLU A N 1
ATOM 3151 C CA . GLU A 1 404 ? 30.912 -1.960 31.907 1.00 22.97 404 GLU A CA 1
ATOM 3152 C C . GLU A 1 404 ? 32.349 -1.446 31.612 1.00 22.97 404 GLU A C 1
ATOM 3154 O O . GLU A 1 404 ? 33.081 -1.917 30.752 1.00 22.97 404 GLU A O 1
ATOM 3159 N N . ASP A 1 405 ? 32.732 -0.511 32.495 1.00 22.81 405 ASP A N 1
ATOM 3160 C CA . ASP A 1 405 ? 34.041 -0.257 33.114 1.00 22.81 405 ASP A CA 1
ATOM 3161 C C . ASP A 1 405 ? 35.232 0.463 32.427 1.00 22.81 405 ASP A C 1
ATOM 3163 O O . ASP A 1 405 ? 36.087 -0.100 31.750 1.00 22.81 405 ASP A O 1
ATOM 3167 N N . THR A 1 406 ? 35.442 1.678 32.959 1.00 23.12 406 THR A N 1
ATOM 3168 C CA . THR A 1 406 ? 36.718 2.297 33.390 1.00 23.12 406 THR A CA 1
ATOM 3169 C C . THR A 1 406 ? 37.632 3.032 32.396 1.00 23.12 406 THR A C 1
ATOM 3171 O O . THR A 1 406 ? 37.978 2.595 31.306 1.00 23.12 406 THR A O 1
ATOM 3174 N N . ALA A 1 407 ? 38.052 4.215 32.857 1.00 21.45 407 ALA A N 1
ATOM 3175 C CA . ALA A 1 407 ? 38.871 5.209 32.172 1.00 21.45 407 ALA A CA 1
ATOM 3176 C C . ALA A 1 407 ? 40.353 4.825 32.008 1.00 21.45 407 ALA A C 1
ATOM 3178 O O . ALA A 1 407 ? 40.902 4.147 32.866 1.00 21.45 407 ALA A O 1
ATOM 3179 N N . PHE A 1 408 ? 41.036 5.433 31.026 1.00 23.25 408 PHE A N 1
ATOM 3180 C CA . PHE A 1 408 ? 42.253 6.238 31.257 1.00 23.25 408 PHE A CA 1
ATOM 3181 C C . PHE A 1 408 ? 42.546 7.159 30.047 1.00 23.25 408 PHE A C 1
ATOM 3183 O O . PHE A 1 408 ? 41.746 7.240 29.118 1.00 23.25 408 PHE A O 1
ATOM 3190 N N . SER A 1 409 ? 43.617 7.958 30.109 1.00 21.80 409 SER A N 1
ATOM 3191 C CA . SER A 1 409 ? 43.715 9.273 29.455 1.00 21.80 409 SER A CA 1
ATOM 3192 C C . SER A 1 409 ? 44.947 9.496 28.551 1.00 21.80 409 SER A C 1
ATOM 3194 O O . SER A 1 409 ? 45.877 8.696 28.517 1.00 21.80 409 SER A O 1
ATOM 3196 N N . CYS A 1 410 ? 44.964 10.690 27.935 1.00 23.06 410 CYS A N 1
ATOM 3197 C CA . CYS A 1 410 ? 46.099 11.488 27.421 1.00 23.06 410 CYS A CA 1
ATOM 3198 C C . CYS A 1 410 ? 46.408 11.523 25.895 1.00 23.06 410 CYS A C 1
ATOM 3200 O O . CYS A 1 410 ? 46.204 10.533 25.197 1.00 23.06 410 CYS A O 1
ATOM 3202 N N . PRO A 1 411 ? 46.890 12.678 25.357 1.00 31.08 411 PRO A N 1
ATOM 3203 C CA . PRO A 1 411 ? 46.812 13.014 23.923 1.00 31.08 411 PRO A CA 1
ATOM 3204 C C . PRO A 1 411 ? 48.173 13.339 23.257 1.00 31.08 411 PRO A C 1
ATOM 3206 O O . PRO A 1 411 ? 49.205 13.359 23.932 1.00 31.08 411 PRO A O 1
ATOM 3209 N N . ARG A 1 412 ? 48.176 13.724 21.961 1.00 25.17 412 ARG A N 1
ATOM 3210 C CA . ARG A 1 412 ? 49.201 14.621 21.364 1.00 25.17 412 ARG A CA 1
ATOM 3211 C C . ARG A 1 412 ? 48.798 15.276 20.027 1.00 25.17 412 ARG A C 1
ATOM 3213 O O . ARG A 1 412 ? 47.992 14.748 19.275 1.00 25.17 412 ARG A O 1
ATOM 3220 N N . GLN A 1 413 ? 49.398 16.444 19.788 1.00 24.12 413 GLN A N 1
ATOM 3221 C CA . GLN A 1 413 ? 49.273 17.385 18.650 1.00 24.12 413 GLN A CA 1
ATOM 3222 C C . GLN A 1 413 ? 50.414 17.108 17.618 1.00 24.12 413 GLN A C 1
ATOM 3224 O O . GLN A 1 413 ? 51.330 16.373 17.982 1.00 24.12 413 GLN A O 1
ATOM 3229 N N . CYS A 1 414 ? 50.559 17.637 16.385 1.00 22.53 414 CYS A N 1
ATOM 3230 C CA . CYS A 1 414 ? 49.875 18.582 15.455 1.00 22.53 414 CYS A CA 1
ATOM 3231 C C . CYS A 1 414 ? 50.651 18.518 14.083 1.00 22.53 414 CYS A C 1
ATOM 3233 O O . CYS A 1 414 ? 51.495 17.626 13.971 1.00 22.53 414 CYS A O 1
ATOM 3235 N N . PRO A 1 415 ? 50.611 19.478 13.114 1.00 36.84 415 PRO A N 1
ATOM 3236 C CA . PRO A 1 415 ? 49.545 20.342 12.551 1.00 36.84 415 PRO A CA 1
ATOM 3237 C C . PRO A 1 415 ? 49.530 20.429 10.977 1.00 36.84 415 PRO A C 1
ATOM 3239 O O . PRO A 1 415 ? 50.415 19.921 10.301 1.00 36.84 415 PRO A O 1
ATOM 3242 N N . THR A 1 416 ? 48.587 21.218 10.420 1.00 25.22 416 THR A N 1
ATOM 3243 C CA . THR A 1 416 ? 48.653 22.024 9.152 1.00 25.22 416 THR A CA 1
ATOM 3244 C C . THR A 1 416 ? 48.956 21.391 7.774 1.00 25.22 416 THR A C 1
ATOM 3246 O O . THR A 1 416 ? 50.101 21.060 7.491 1.00 25.22 416 THR A O 1
ATOM 3249 N N . GLN A 1 417 ? 48.017 21.524 6.818 1.00 24.95 417 GLN A N 1
ATOM 3250 C CA . GLN A 1 417 ? 48.025 22.578 5.766 1.00 24.95 417 GLN A CA 1
ATOM 3251 C C . GLN A 1 417 ? 46.703 22.604 4.953 1.00 24.95 417 GLN A C 1
ATOM 3253 O O . GLN A 1 417 ? 45.973 21.618 4.920 1.00 24.95 417 GLN A O 1
ATOM 3258 N N . GLN A 1 418 ? 46.373 23.746 4.330 1.00 25.27 418 GLN A N 1
ATOM 3259 C CA . GLN A 1 418 ? 45.161 23.956 3.515 1.00 25.27 418 GLN A CA 1
ATOM 3260 C C . GLN A 1 418 ? 45.471 23.896 2.002 1.00 25.27 418 GLN A C 1
ATOM 3262 O O . GLN A 1 418 ? 46.478 24.460 1.593 1.00 25.27 418 GLN A O 1
ATOM 3267 N N . LEU A 1 419 ? 44.586 23.220 1.243 1.00 26.62 419 LEU A N 1
ATOM 3268 C CA . LEU A 1 419 ? 43.980 23.492 -0.094 1.00 26.62 419 LEU A CA 1
ATOM 3269 C C . LEU A 1 419 ? 44.627 24.507 -1.092 1.00 26.62 419 LEU A C 1
ATOM 3271 O O . LEU A 1 419 ? 45.326 25.413 -0.652 1.00 26.62 419 LEU A O 1
ATOM 3275 N N . PRO A 1 420 ? 44.303 24.486 -2.419 1.00 39.31 420 PRO A N 1
ATOM 3276 C CA . PRO A 1 420 ? 43.212 23.749 -3.094 1.00 39.31 420 PRO A CA 1
ATOM 3277 C C . PRO A 1 420 ? 43.571 23.037 -4.426 1.00 39.31 420 PRO A C 1
ATOM 3279 O O . PRO A 1 420 ? 44.508 23.419 -5.120 1.00 39.31 420 PRO A O 1
ATOM 3282 N N . CYS A 1 421 ? 42.708 22.117 -4.881 1.00 23.06 421 CYS A N 1
ATOM 3283 C CA . CYS A 1 421 ? 42.301 22.069 -6.297 1.00 23.06 421 CYS A CA 1
ATOM 3284 C C . CYS A 1 421 ? 40.980 21.297 -6.463 1.00 23.06 421 CYS A C 1
ATOM 3286 O O . CYS A 1 421 ? 40.863 20.167 -5.994 1.00 23.06 421 CYS A O 1
ATOM 3288 N N . SER A 1 422 ? 39.980 21.901 -7.108 1.00 32.97 422 SER A N 1
ATOM 3289 C CA . SER A 1 422 ? 38.677 21.274 -7.350 1.00 32.97 422 SER A CA 1
ATOM 3290 C C . SER A 1 422 ? 38.694 20.446 -8.636 1.00 32.97 422 SER A C 1
ATOM 3292 O O . SER A 1 422 ? 38.578 20.995 -9.732 1.00 32.97 422 SER A O 1
ATOM 3294 N N . THR A 1 423 ? 38.770 19.127 -8.500 1.00 27.12 423 THR A N 1
ATOM 3295 C CA . THR A 1 423 ? 38.360 18.179 -9.540 1.00 27.12 423 THR A CA 1
ATOM 3296 C C . THR A 1 423 ? 37.292 17.263 -8.961 1.00 27.12 423 THR A C 1
ATOM 3298 O O . THR A 1 423 ? 37.517 16.588 -7.957 1.00 27.12 423 THR A O 1
ATOM 3301 N N . THR A 1 424 ? 36.108 17.253 -9.574 1.00 29.33 424 THR A N 1
ATOM 3302 C CA . THR A 1 424 ? 35.035 16.323 -9.210 1.00 29.33 424 THR A CA 1
ATOM 3303 C C . THR A 1 424 ? 35.548 14.895 -9.437 1.00 29.33 424 THR A C 1
ATOM 3305 O O . THR A 1 424 ? 36.007 14.598 -10.545 1.00 29.33 424 THR A O 1
ATOM 3308 N N . PRO A 1 425 ? 35.553 14.008 -8.427 1.00 29.83 425 PRO A N 1
ATOM 3309 C CA . PRO A 1 425 ? 36.151 12.689 -8.581 1.00 29.83 425 PRO A CA 1
ATOM 3310 C C . PRO A 1 425 ? 35.285 11.812 -9.492 1.00 29.83 425 PRO A C 1
ATOM 3312 O O . PRO A 1 425 ? 34.198 11.387 -9.105 1.00 29.83 425 PRO A O 1
ATOM 3315 N N . ILE A 1 426 ? 35.791 11.498 -10.691 1.00 32.72 426 ILE A N 1
ATOM 3316 C CA . ILE A 1 426 ? 35.188 10.488 -11.572 1.00 32.72 426 ILE A CA 1
ATOM 3317 C C . ILE A 1 426 ? 35.200 9.150 -10.830 1.00 32.72 426 ILE A C 1
ATOM 3319 O O . ILE A 1 426 ? 36.265 8.624 -10.490 1.00 32.72 426 ILE A O 1
ATOM 3323 N N . ARG A 1 427 ? 34.018 8.584 -10.582 1.00 40.09 427 ARG A N 1
ATOM 3324 C CA . ARG A 1 427 ? 33.874 7.348 -9.813 1.00 40.09 427 ARG A CA 1
ATOM 3325 C C . ARG A 1 427 ? 33.829 6.161 -10.774 1.00 40.09 427 ARG A C 1
ATOM 3327 O O . ARG A 1 427 ? 32.771 5.747 -11.243 1.00 40.09 427 ARG A O 1
ATOM 3334 N N . MET A 1 428 ? 35.004 5.620 -11.092 1.00 33.62 428 MET A N 1
ATOM 3335 C CA . MET A 1 428 ? 35.108 4.376 -11.859 1.00 33.62 428 MET A CA 1
ATOM 3336 C C . MET A 1 428 ? 34.716 3.179 -10.995 1.00 33.62 428 MET A C 1
ATOM 3338 O O . MET A 1 428 ? 35.315 2.934 -9.948 1.00 33.62 428 MET A O 1
ATOM 3342 N N . MET A 1 429 ? 33.739 2.409 -11.468 1.00 37.88 429 MET A N 1
ATOM 3343 C CA . MET A 1 429 ? 33.382 1.112 -10.916 1.00 37.88 429 MET A CA 1
ATOM 3344 C C . MET A 1 429 ? 33.820 0.015 -11.888 1.00 37.88 429 MET A C 1
ATOM 3346 O O . MET A 1 429 ? 33.278 -0.132 -12.985 1.00 37.88 429 MET A O 1
ATOM 3350 N N . MET A 1 430 ? 34.814 -0.769 -11.477 1.00 35.28 430 MET A N 1
ATOM 3351 C CA . MET A 1 430 ? 35.208 -1.985 -12.185 1.00 35.28 430 MET A CA 1
ATOM 3352 C C . MET A 1 430 ? 34.208 -3.096 -11.850 1.00 35.28 430 MET A C 1
ATOM 3354 O O . MET A 1 430 ? 33.994 -3.386 -10.672 1.00 35.28 430 MET A O 1
ATOM 3358 N N . MET A 1 431 ? 33.595 -3.716 -12.860 1.00 37.81 431 MET A N 1
ATOM 3359 C CA . MET A 1 431 ? 32.686 -4.846 -12.669 1.00 37.81 431 MET A CA 1
ATOM 3360 C C . MET A 1 431 ? 33.196 -6.054 -13.458 1.00 37.81 431 MET A C 1
ATOM 3362 O O . MET A 1 431 ? 33.080 -6.112 -14.682 1.00 37.81 431 MET A O 1
ATOM 3366 N N . THR A 1 432 ? 33.762 -7.022 -12.737 1.00 36.56 432 THR A N 1
ATOM 3367 C CA . THR A 1 432 ? 34.141 -8.327 -13.290 1.00 36.56 432 THR A CA 1
ATOM 3368 C C . THR A 1 432 ? 32.945 -9.267 -13.213 1.00 36.56 432 THR A C 1
ATOM 3370 O O . THR A 1 432 ? 32.376 -9.465 -12.138 1.00 36.56 432 THR A O 1
ATOM 3373 N N . ILE A 1 433 ? 32.558 -9.850 -14.345 1.00 40.19 433 ILE A N 1
ATOM 3374 C CA . ILE A 1 433 ? 31.509 -10.869 -14.423 1.00 40.19 433 ILE A CA 1
ATOM 3375 C C . ILE A 1 433 ? 32.172 -12.178 -14.857 1.00 40.19 433 ILE A C 1
ATOM 3377 O O . ILE A 1 433 ? 32.433 -12.387 -16.041 1.00 40.19 433 ILE A O 1
ATOM 3381 N N . THR A 1 434 ? 32.461 -13.051 -13.893 1.00 31.41 434 THR A N 1
ATOM 3382 C CA . THR A 1 434 ? 33.057 -14.370 -14.147 1.00 31.41 434 THR A CA 1
ATOM 3383 C C . THR A 1 434 ? 31.959 -15.380 -14.484 1.00 31.41 434 THR A C 1
ATOM 3385 O O . THR A 1 434 ? 31.083 -15.650 -13.658 1.00 31.41 434 THR A O 1
ATOM 3388 N N . ILE A 1 435 ? 31.990 -15.950 -15.692 1.00 34.78 435 ILE A N 1
ATOM 3389 C CA . ILE A 1 435 ? 31.029 -16.965 -16.156 1.00 34.78 435 ILE A CA 1
ATOM 3390 C C . ILE A 1 435 ? 31.800 -18.254 -16.440 1.00 34.78 435 ILE A C 1
ATOM 3392 O O . ILE A 1 435 ? 32.349 -18.457 -17.520 1.00 34.78 435 ILE A O 1
ATOM 3396 N N . ASN A 1 436 ? 31.819 -19.127 -15.427 1.00 29.78 436 ASN A N 1
ATOM 3397 C CA . ASN A 1 436 ? 32.688 -20.303 -15.306 1.00 29.78 436 ASN A CA 1
ATOM 3398 C C . ASN A 1 436 ? 34.196 -19.971 -15.298 1.00 29.78 436 ASN A C 1
ATOM 3400 O O . ASN A 1 436 ? 34.627 -18.869 -15.621 1.00 29.78 436 ASN A O 1
ATOM 3404 N N . SER A 1 437 ? 35.009 -20.951 -14.891 1.00 33.47 437 SER A N 1
ATOM 3405 C CA . SER A 1 437 ? 36.415 -20.814 -14.460 1.00 33.47 437 SER A CA 1
ATOM 3406 C C . SER A 1 437 ? 37.433 -20.323 -15.506 1.00 33.47 437 SER A C 1
ATOM 3408 O O . SER A 1 437 ? 38.632 -20.406 -15.257 1.00 33.47 437 SER A O 1
ATOM 3410 N N . PHE A 1 438 ? 36.980 -19.884 -16.682 1.00 30.50 438 PHE A N 1
ATOM 3411 C CA . PHE A 1 438 ? 37.812 -19.519 -17.832 1.00 30.50 438 PHE A CA 1
ATOM 3412 C C . PHE A 1 438 ? 37.320 -18.273 -18.592 1.00 30.50 438 PHE A C 1
ATOM 3414 O O . PHE A 1 438 ? 37.902 -17.942 -19.623 1.00 30.50 438 PHE A O 1
ATOM 3421 N N . LEU A 1 439 ? 36.270 -17.583 -18.122 1.00 34.19 439 LEU A N 1
ATOM 3422 C CA . LEU A 1 439 ? 35.728 -16.394 -18.789 1.00 34.19 439 LEU A CA 1
ATOM 3423 C C . LEU A 1 439 ? 35.505 -15.243 -17.792 1.00 34.19 439 LEU A C 1
ATOM 3425 O O . LEU A 1 439 ? 34.457 -15.154 -17.150 1.00 34.19 439 LEU A O 1
ATOM 3429 N N . ASP A 1 440 ? 36.489 -14.347 -17.691 1.00 38.09 440 ASP A N 1
ATOM 3430 C CA . ASP A 1 440 ? 36.367 -13.083 -16.958 1.00 38.09 440 ASP A CA 1
ATOM 3431 C C . ASP A 1 440 ? 35.959 -11.956 -17.911 1.00 38.09 440 ASP A C 1
ATOM 3433 O O . ASP A 1 440 ? 36.752 -11.473 -18.722 1.00 38.09 440 ASP A O 1
ATOM 3437 N N . ILE A 1 441 ? 34.707 -11.510 -17.804 1.00 44.97 441 ILE A N 1
ATOM 3438 C CA . ILE A 1 441 ? 34.216 -10.351 -18.548 1.00 44.97 441 ILE A CA 1
ATOM 3439 C C . ILE A 1 441 ? 34.554 -9.090 -17.752 1.00 44.97 441 ILE A C 1
ATOM 3441 O O . ILE A 1 441 ? 33.938 -8.811 -16.722 1.00 44.97 441 ILE A O 1
ATOM 3445 N N . PHE A 1 442 ? 35.509 -8.308 -18.254 1.00 42.94 442 PHE A N 1
ATOM 3446 C CA . PHE A 1 442 ? 35.836 -6.984 -17.725 1.00 42.94 442 PHE A CA 1
ATOM 3447 C C . PHE A 1 442 ? 35.017 -5.902 -18.431 1.00 42.94 442 PHE A C 1
ATOM 3449 O O . PHE A 1 442 ? 35.262 -5.595 -19.602 1.00 42.94 442 PHE A O 1
ATOM 3456 N N . ILE A 1 443 ? 34.077 -5.299 -17.698 1.00 50.88 443 ILE A N 1
ATOM 3457 C CA . ILE A 1 443 ? 33.368 -4.076 -18.091 1.00 50.88 443 ILE A CA 1
ATOM 3458 C C . ILE A 1 443 ? 33.695 -2.999 -17.054 1.00 50.88 443 ILE A C 1
ATOM 3460 O O . ILE A 1 443 ? 33.516 -3.205 -15.851 1.00 50.88 443 ILE A O 1
ATOM 3464 N N . ILE A 1 444 ? 34.166 -1.837 -17.512 1.00 48.12 444 ILE A N 1
ATOM 3465 C CA . ILE A 1 444 ? 34.294 -0.660 -16.648 1.00 48.12 444 ILE A CA 1
ATOM 3466 C C . ILE A 1 444 ? 33.067 0.213 -16.836 1.00 48.12 444 ILE A C 1
ATOM 3468 O O . ILE A 1 444 ? 32.766 0.652 -17.944 1.00 48.12 444 ILE A O 1
ATOM 3472 N N . ILE A 1 445 ? 32.392 0.494 -15.725 1.00 50.41 445 ILE A N 1
ATOM 3473 C CA . ILE A 1 445 ? 31.343 1.498 -15.647 1.00 50.41 445 ILE A CA 1
ATOM 3474 C C . ILE A 1 445 ? 32.000 2.767 -15.105 1.00 50.41 445 ILE A C 1
ATOM 3476 O O . ILE A 1 445 ? 32.353 2.846 -13.927 1.00 50.41 445 ILE A O 1
ATOM 3480 N N . SER A 1 446 ? 32.187 3.766 -15.961 1.00 43.09 446 SER A N 1
ATOM 3481 C CA . SER A 1 446 ? 32.543 5.111 -15.519 1.00 43.09 446 SER A CA 1
ATOM 3482 C C . SER A 1 446 ? 31.254 5.844 -15.175 1.00 43.09 446 SER A C 1
ATOM 3484 O O . SER A 1 446 ? 30.483 6.172 -16.078 1.00 43.09 446 SER A O 1
ATOM 3486 N N . ILE A 1 447 ? 31.013 6.091 -13.886 1.00 45.28 447 ILE A N 1
ATOM 3487 C CA . ILE A 1 447 ? 29.902 6.940 -13.455 1.00 45.28 447 ILE A CA 1
ATOM 3488 C C . ILE A 1 447 ? 30.368 8.394 -13.548 1.00 45.28 447 ILE A C 1
ATOM 3490 O O . ILE A 1 447 ? 31.397 8.760 -12.971 1.00 45.28 447 ILE A O 1
ATOM 3494 N N . VAL A 1 448 ? 29.636 9.197 -14.320 1.00 43.31 448 VAL A N 1
ATOM 3495 C CA . VAL A 1 448 ? 29.928 10.618 -14.540 1.00 43.31 448 VAL A CA 1
ATOM 3496 C C . VAL A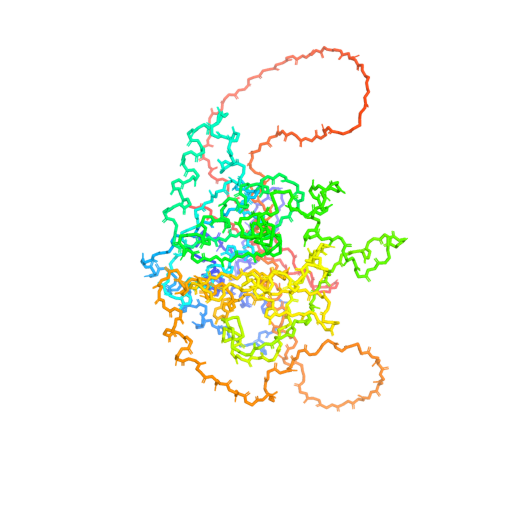 1 448 ? 28.738 11.438 -14.057 1.00 43.31 448 VAL A C 1
ATOM 3498 O O . VAL A 1 448 ? 27.747 11.590 -14.770 1.00 43.31 448 VAL A O 1
ATOM 3501 N N . ASN A 1 449 ? 28.853 11.961 -12.839 1.00 34.72 449 ASN A N 1
ATOM 3502 C CA . ASN A 1 449 ? 27.948 12.979 -12.318 1.00 34.72 449 ASN A CA 1
ATOM 3503 C C . ASN A 1 449 ? 28.261 14.305 -13.036 1.00 34.72 449 ASN A C 1
ATOM 3505 O O . ASN A 1 449 ? 29.437 14.670 -13.141 1.00 34.72 449 ASN A O 1
ATOM 3509 N N . ASN A 1 450 ? 27.227 14.994 -13.527 1.00 37.00 450 ASN A N 1
ATOM 3510 C CA . ASN A 1 450 ? 27.334 16.329 -14.140 1.00 37.00 450 ASN A CA 1
ATOM 3511 C C . ASN A 1 450 ? 27.260 17.442 -13.087 1.00 37.00 450 ASN A C 1
ATOM 3513 O O . ASN A 1 450 ? 26.454 17.293 -12.143 1.00 37.00 450 ASN A O 1
#

Mean predicted aligned error: 13.59 Å

Solvent-accessible surface area (backbone atoms only — not comparable to full-atom values): 26480 Å² total; per-residue (Å²): 140,65,70,43,81,50,79,59,93,91,47,82,50,87,38,56,48,67,38,58,42,82,47,59,90,62,102,45,81,50,42,52,66,55,57,40,52,78,62,40,44,63,56,44,53,27,54,79,68,71,37,63,89,80,58,73,84,85,88,50,67,70,43,50,52,51,34,55,50,58,70,70,46,80,51,68,47,43,32,22,38,42,35,84,51,63,93,42,63,74,82,43,45,54,52,54,52,17,43,43,29,17,24,50,75,71,62,27,40,68,40,76,45,74,28,47,14,52,30,60,26,79,65,23,54,73,77,38,45,69,56,15,51,52,35,49,50,51,51,73,69,30,40,22,44,36,26,58,64,74,78,78,52,76,32,47,68,16,43,24,53,51,49,45,51,24,68,76,67,62,36,19,33,44,18,26,28,45,21,24,54,35,44,54,33,32,45,34,27,74,74,69,63,35,77,63,31,30,35,47,82,67,40,82,80,40,94,38,61,53,25,34,82,65,46,83,34,57,92,87,45,85,90,45,39,52,45,65,46,79,44,60,32,38,48,73,48,66,89,42,72,65,27,48,55,58,54,56,44,68,56,49,77,45,38,33,78,47,41,65,39,56,28,69,92,49,46,66,59,41,40,72,76,48,49,35,67,46,18,20,34,88,83,66,63,45,63,39,26,38,36,35,85,94,41,90,38,40,40,23,25,46,36,47,64,36,81,70,29,37,82,100,44,42,21,46,69,46,34,47,44,54,27,39,43,68,74,41,38,68,66,52,51,73,73,51,69,70,74,82,64,73,84,83,80,80,70,92,73,76,93,70,89,80,82,90,81,91,83,86,90,81,94,84,65,84,79,64,61,63,63,54,53,56,56,49,52,56,52,48,62,70,52,55,63,79,63,62,71,86,76,67,90,80,97,78,87,80,89,91,79,84,87,88,85,86,88,86,88,89,90,87,88,87,85,90,86,82,87,89,82,97,69,86,79,74,50,71,43,81,46,77,50,71,63,66,103,86,38,77,44,72,37,37,40,37,38,46,83,132

Foldseek 3Di:
DDFDFDDDPHDTDGHRPLLEAEDEDDPDPLCPVVSCVVSVVVVLVCVLVVNPVPDDRDDNPLSVCLSVLVVPQDAAFFEEEAEQCLVCVVVCVLVVVLLCQLQSVVSHDYPYDYADLQLCDPVVCVVPVPSVVVNVVSLVPGLAYEYEDDAADPSLVSLLVSLLCCVVVLRAYEAEQVSLQSNQQSCCCPQVVQVQEDDCRHPVPGPHHQKYFDAPDDPVDPPRRWPFDWFKKAFPDCPDLLCLLVQVDRIDTFTATGGMFGQQVCQVVSVVSQWDQGIAGPVNRGRAWIFRVVHLHHIYGNGDQSVPADNVRRRSNSNLSVCSSVVNSVVVSVVRHDPPPPPPPPPPDDPDDDDDDDDDDDDDDVSPPVVVVVVVVVVVVVPVVVVPVVPPDDDDDDDDDDDDDDDDDDDDDDDDDDDDDDDDDFDKDWDWDDDPPPRTSTRIHGHDYD

Secondary structure (DSSP, 8-state):
--EEEEEETTEEEEEEGGGEEEEE--SSGGGHHHHHHHTTHHHHHHHHTT-TTTPPPPP-HHHHHHHHHHHT---EEEEEEEES-TT-GGGGHHHHHHHHHHHHHTT-EEEEEEEEGGGGSTTHHHH-HHHHHHHHHHHHH-SEEEE----SSTTHHHHHHHHHHHHHHT--EEEETHHHHHHHHHHHHHTS--TT-EETTT-TT-SSEEEEE--SS-TTSTT--SEEEEEEEEES-SSSHHHHHTTT-SEEEEEEEESEEE-GGGHHHHHHHT-EEEEEETTS-SEEEEE-TTSSSEEEESS-GGGG-BTTB--HHHHHHHHHHTT-HHHHHHHS------TTSS-------PPP---------TTTHHHHHHHHHHHHHHHHHHHHGGGSS--------S------------------------EEEEEEEE-STT-EEEEEEEEE--

InterPro domains:
  IPR004468 CTP synthase [PTHR11550] (15-335)
  IPR017926 Glutamine amidotransferase [PF00117] (89-322)
  IPR027417 P-loop containing nucleoside triphosphate hydrolase [G3DSA:3.40.50.300] (9-74)
  IPR029062 Class I glutamine amidotransferase-like [G3DSA:3.40.50.880] (75-339)
  IPR029062 Class I glutamine amidotransferase-like [SSF52317] (76-327)
  IPR033828 CTP synthase GATase domain [cd01746] (77-322)

Organism: Prunus armeniaca (NCBI:txid36596)

Radius of gyration: 26.71 Å; Cα contacts (8 Å, |Δi|>4): 715; chains: 1; bounding box: 72×64×68 Å

Nearest PDB structures (foldseek):
  5u03-assembly1_A-1  TM=9.646E-01  e=1.374E-38  Homo sapiens
  2v4u-assembly1_A  TM=9.661E-01  e=2.222E-35  Homo sapiens
  6pk4-assembly1_A  TM=9.535E-01  e=4.032E-35  Homo sapiens
  6l6z-assembly1_C  TM=9.372E-01  e=1.051E-31  Drosophila melanogaster
  5tkv-assembly1_B  TM=9.198E-01  e=3.751E-30  Escherichia coli K-12

=== Feature glossary ===
Legend for the data blocks above and below:

— What the protein is —

The amino-acid sequence is the protein's primary structure: the linear order of residues from the N-terminus to the C-terminus, written in one-letter code. Everything else here — the 3D coordinates, the secondary structure, the domain annotations — is ultimately a consequence of this string.

Database cross-references. InterPro integrates a dozen domain/family signature databases into unified entries with residue-range hits. GO terms attach function/process/location labels with evidence codes. CATH codes position the fold in a four-level structural taxonomy. Organism is the NCBI-taxonomy species name.

— Where its atoms are —

The mmCIF block holds the 3D Cartesian coordinates of each backbone atom (N, Cα, C, O) in ångströms. mmCIF is the PDB's canonical archive format — a tagged-loop text representation of the atomic model.

The six renders are orthographic views along the three Cartesian axes in both directions. Representation (cartoon, sticks, or surface) and color scheme (sequence-rainbow or by-chain) vary across proteins so the training set covers all the common visualization conventions.

— Local backbone conformation —

Secondary structure is the local, repeating backbone conformation. DSSP classifies it into eight states by reading the hydrogen-bond network: three helix types (H, G, I), two β types (E, B), two non-regular types (T, S), and unstructured coil (-).

SS3 is a coarse helix/strand/coil call (letters a/b/c) made by the P-SEA algorithm from inter-Cα distances and dihedrals. It is less detailed than DSSP but needs only Cα positions.

Backbone dihedral angles. Every residue except chain termini has a φ (preceding-C → N → Cα → C) and a ψ (N → Cα → C → next-N). They are reported in degrees following the IUPAC sign convention. Secondary structure is essentially a statement about which (φ, ψ) basin each residue occupies.

— Global shape and packing —

The geometric summary reports three shape descriptors. Rg (radius of gyration) measures how spread out the Cα atoms are about their centre of mass; compact globular proteins have small Rg, elongated or unfolded ones large. Cα contacts (<8 Å, |i−j|>4) count long-range residue pairs in spatial proximity — high for tightly packed folds, near zero for rods or random coil. The bounding-box extents give the protein's footprint along x, y, z in Å.

Solvent accessibility: the surface area of each residue that a 1.4 Å water probe can touch, in Å². When only backbone atoms are present the absolute values are lower than full-atom SASA (side chains contribute most of the area) and are flagged as backbone-only.

Plot images: a contact map (which residues are close in 3D, as an N×N binary image), a Ramachandran scatter (backbone torsion angles, revealing secondary-structure composition at a glance), and — for AlphaFold structures — a PAE heatmap (pairwise prediction confidence).

— Structural neighborhood —

Foldseek's 3Di representation compresses backbone geometry into a per-residue letter drawn from a learned twenty-state alphabet. It captures the tertiary interaction pattern around each residue — which residues are packed against it in space, regardless of where they are in sequence.

Structural nearest neighbors (via Foldseek easy-search vs the PDB). Reported per hit: target PDB id, E-value, and alignment TM-score. A TM-score above ~0.5 is the conventional threshold for 'same fold'.

— Confidence and disorder —

pLDDT (predicted Local Distance Difference Test) is AlphaFold's per-residue confidence score, ranging from 0 to 100. Values above 90 indicate high confidence (typically well-packed cores); 70–90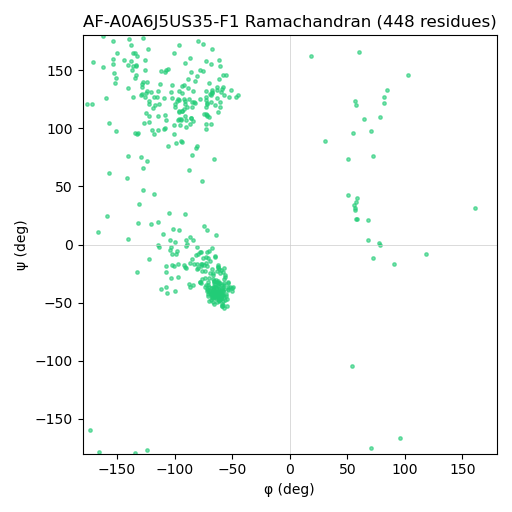 is confident; 50–70 low confidence; below 50 usually means the region is disordered or the prediction is unreliable there. AlphaFold stores pLDDT in the mmCIF B-factor column.

For experimental (PDB) structures, the B-factor (temperature factor) quantifies the positional spread of each atom in the crystal — a combination of thermal vibration and static disorder — in units of Å². High B-factors mark flexible loops or poorly resolved regions; low B-factors mark the rigid, well-ordered core.

Predicted Aligned Error (PAE) is an AlphaFold confidence matrix: entry (i, j) is the expected error in the position of residue j, in ångströms, when the prediction is superimposed on the true structure at residue i. Low PAE within a block of residues means that block is internally rigid and well-predicted; high PAE between two blocks means their relative placement is uncertain even if each block individually is confident.